Protein AF-0000000072870777 (afdb_homodimer)

Foldseek 3Di:
DALLCVVQVVVVLVVVCVVVVVVVDDDDDDHAAPCVLVCQVVVVDFKDKAQDDDHDPQKDKDWQDWWDKWKKAALVQPPQHPADALVNQAPAEAEQEAAHNHVSVCVQVQCVVVVRHHHYPHYHNGCPCVLVVRNPDNHMYMDIPSSRVVSVVPHRMDIHHDNDDGDIGTMMMMHGPVCVPPPVSVVVRVSSSVCSHVVNSVPPVPD/DALLCVVQVVVVLVVVCVVVVVVVDDDDDDHAAPCVLVCQVVVVDFKDKAQDDDHDPQKDKDWQDWWDKWKKAALVQPPQHPADALVNQAPAEAEQEAAHNHVSVCVQVQCVVVVRHHHYPHYHNGCPCVLVVRNPDNHMYMDIPSSRVVSVVPHRMDIHHDNDDGDIGTMMMMHGPVCVPPPVSVVSRVSSSVCSHVVNSVPPPPD

Solvent-accessible surface area (backbone atoms only — not comparable to full-atom values): 22548 Å² total; per-residue (Å²): 52,41,75,60,44,42,53,61,46,45,46,53,51,50,49,54,38,61,72,64,64,47,80,83,62,66,48,76,48,48,68,51,39,89,55,45,66,58,27,30,70,72,60,79,33,76,69,42,42,37,55,79,73,88,74,59,86,62,45,48,74,44,83,45,45,74,44,49,66,26,30,36,30,14,58,78,27,88,82,49,76,94,61,58,46,60,68,52,54,52,68,34,40,23,42,41,51,40,31,64,64,36,64,47,44,40,42,63,59,58,30,48,76,66,71,50,63,70,42,69,43,34,34,31,48,46,73,69,38,45,46,61,41,25,41,70,36,76,30,33,29,75,39,45,46,70,53,47,56,55,34,42,73,75,31,65,35,42,73,37,69,53,67,58,93,68,85,64,44,62,28,26,39,36,34,31,53,89,44,65,78,36,66,69,51,45,50,51,55,51,51,48,47,59,57,48,27,61,81,45,48,68,58,66,64,68,119,53,41,74,60,44,43,53,60,45,44,46,53,50,51,49,52,38,60,73,63,64,46,80,83,62,66,48,79,47,48,69,50,39,89,56,44,66,58,27,30,72,73,60,78,32,75,70,42,43,38,56,78,74,88,74,60,88,62,44,47,75,43,84,42,45,74,43,49,65,25,32,38,29,15,58,78,27,88,81,49,76,93,61,59,46,60,69,52,54,52,69,34,41,23,43,42,51,40,30,65,66,36,64,48,44,42,41,64,59,58,31,48,76,66,70,51,65,68,41,69,42,34,34,31,47,47,74,69,37,44,46,63,40,25,40,70,38,76,30,33,29,76,38,47,47,70,53,48,56,56,33,42,75,74,30,65,34,39,74,36,68,53,64,57,93,71,86,64,42,62,28,26,40,35,32,29,54,88,46,66,79,36,66,71,51,45,51,50,54,51,52,48,46,57,57,50,27,61,81,45,49,68,59,66,63,67,118

Nearest PDB structures (foldseek):
  1utb-assembly1_B-2  TM=9.244E-01  e=1.682E-19  Burkholderia sp. DNT
  2uye-assembly1_B  TM=9.298E-01  e=5.699E-19  Burkholderia cepacia
  2y84-assembly3_C  TM=9.270E-01  e=5.012E-19  Burkholderia sp. DNT
  5ae4-assembly1_B  TM=9.236E-01  e=5.699E-19  Burkholderia cepacia
  2uye-assembly1_A  TM=8.985E-01  e=5.699E-19  Burkholderia cepacia

Radius of gyration: 21.49 Å; Cα contacts (8 Å, |Δi|>4): 710; chains: 2; bounding box: 47×53×49 Å

Organism: Klebsiella pneumoniae subsp. ozaenae (NCBI:txid574)

InterPro domains:
  IPR005119 LysR, substrate-binding [PF03466] (17-192)
  IPR050389 LysR-type Transcriptional Regulators [PTHR30118] (1-198)

Secondary structure (DSSP, 8-state):
--HHHHHHHHHHHHHHHHHTT-TT--EE-----TTHHHHHHHTS-S-EEE---S--TTEEEEEEEEEPEEEEEETT-SS-SS---HHHHHHSEEEEE--TTSGGGGHHHHHHHTT---EEEEEESSSTTHHHHHHTSS-EEEEEHHHHHHHHHHSSEEEEE-SS--PPEEEEEEEEGGGTT-HHHHHHHHHHHHHH-HHHHHHH---/--HHHHHHHHHHHHHHHHHTT-TT--EE-----TTHHHHHHHTS-S-EEE---S--TTEEEEEEEEEPEEEEEETT-SS-SS---HHHHHHSEEEEE--TTSGGGGHHHHHHHTT---EEEEEESSSTTHHHHHHTSS-EEEEEHHHHHHHHHHSSEEEEE-SS--PPEEEEEEEEGGGTT-HHHHHHHHHHHHHH-HHHHHHH---

Sequence (414 aa):
MTDISQMTLLPLLQIALQQQAADGITFTVQNLDEQTLNALESGKCDLAIGYLTQLPESVYQQHLFDQSYVCLAAENHPRIRAQLRAEDWRQEKHLAIRVEGTAHGDMDKLLDEHHMPRRIALTLPSFLGTGELVAESDMIAVVPEQVARHITRRYPCRSWPLPFPLAKIAIRQVWHQRLHRDPGHIWLRSLIATLADPAQQSTSIKIMTDISQMTLLPLLQIALQQQAADGITFTVQNLDEQTLNALESGKCDLAIGYLTQLPESVYQQHLFDQSYVCLAAENHPRIRAQLRAEDWRQEKHLAIRVEGTAHGDMDKLLDEHHMPRRIALTLPSFLGTGELVAESDMIAVVPEQVARHITRRYPCRSWPLPFPLAKIAIRQVWHQRLHRDPGHIWLRSLIATLADPAQQSTSIKI

pLDDT: mean 84.98, std 11.57, range [26.64, 97.56]

Structure (mmCIF, N/CA/C/O backbone):
data_AF-0000000072870777-model_v1
#
loop_
_entity.id
_entity.type
_entity.pdbx_description
1 polymer 'LysR family transcriptional regulator'
#
loop_
_atom_site.group_PDB
_atom_site.id
_atom_site.type_symbol
_atom_site.label_atom_id
_atom_site.label_alt_id
_atom_site.label_comp_id
_atom_site.label_asym_id
_atom_site.label_entity_id
_atom_site.label_seq_id
_atom_site.pdbx_PDB_ins_code
_atom_site.Cartn_x
_atom_site.Cartn_y
_atom_site.Cartn_z
_atom_site.occupancy
_atom_site.B_iso_or_equiv
_atom_site.auth_seq_id
_atom_site.auth_comp_id
_atom_site.auth_asym_id
_atom_site.auth_atom_id
_atom_site.pdbx_PDB_model_num
ATOM 1 N N . MET A 1 1 ? -8.312 -3.637 -7.227 1 81.81 1 MET A N 1
ATOM 2 C CA . MET A 1 1 ? -9.102 -3.438 -6.016 1 81.81 1 MET A CA 1
ATOM 3 C C . MET A 1 1 ? -8.461 -2.389 -5.113 1 81.81 1 MET A C 1
ATOM 5 O O . MET A 1 1 ? -7.332 -1.954 -5.363 1 81.81 1 MET A O 1
ATOM 9 N N . THR A 1 2 ? -9.258 -1.97 -4.082 1 75.12 2 THR A N 1
ATOM 10 C CA . THR A 1 2 ? -8.781 -0.959 -3.145 1 75.12 2 THR A CA 1
ATOM 11 C C . THR A 1 2 ? -7.734 -1.549 -2.201 1 75.12 2 THR A C 1
ATOM 13 O O . THR A 1 2 ? -7.645 -2.77 -2.051 1 75.12 2 THR A O 1
ATOM 16 N N . ASP A 1 3 ? -6.906 -0.727 -1.602 1 75.44 3 ASP A N 1
ATOM 17 C CA . ASP A 1 3 ? -5.93 -1.128 -0.59 1 75.44 3 ASP A CA 1
ATOM 18 C C . ASP A 1 3 ? -6.59 -1.958 0.508 1 75.44 3 ASP A C 1
ATOM 20 O O . ASP A 1 3 ? -6.039 -2.967 0.95 1 75.44 3 ASP A O 1
ATOM 24 N N . ILE A 1 4 ? -7.766 -1.582 0.826 1 72.25 4 ILE A N 1
ATOM 25 C CA . ILE A 1 4 ? -8.484 -2.229 1.919 1 72.25 4 ILE A CA 1
ATOM 26 C C . ILE A 1 4 ? -8.836 -3.662 1.53 1 72.25 4 ILE A C 1
ATOM 28 O O . ILE A 1 4 ? -8.656 -4.59 2.328 1 72.25 4 ILE A O 1
ATOM 32 N N . SER A 1 5 ? -9.328 -3.74 0.329 1 79.44 5 SER A N 1
ATOM 33 C CA . SER A 1 5 ? -9.719 -5.066 -0.134 1 79.44 5 SER A CA 1
ATOM 34 C C . SER A 1 5 ? -8.508 -5.992 -0.242 1 79.44 5 SER A C 1
ATOM 36 O O . SER A 1 5 ? -8.625 -7.199 -0.02 1 79.44 5 SER A O 1
ATOM 38 N N . GLN A 1 6 ? -7.375 -5.438 -0.496 1 80.25 6 GLN A N 1
ATOM 39 C CA . GLN A 1 6 ? -6.16 -6.246 -0.593 1 80.25 6 GLN A CA 1
ATOM 40 C C . GLN A 1 6 ? -5.754 -6.793 0.771 1 80.25 6 GLN A C 1
ATOM 42 O O . GLN A 1 6 ? -5.27 -7.922 0.874 1 80.25 6 GLN A O 1
ATOM 47 N N . MET A 1 7 ? -6.02 -6.008 1.707 1 75.88 7 MET A N 1
ATOM 48 C CA . MET A 1 7 ? -5.613 -6.387 3.057 1 75.88 7 MET A CA 1
ATOM 49 C C . MET A 1 7 ? -6.621 -7.348 3.68 1 75.88 7 MET A C 1
ATOM 51 O O . MET A 1 7 ? -6.246 -8.219 4.465 1 75.88 7 MET A O 1
ATOM 55 N N . THR A 1 8 ? -7.906 -7.172 3.363 1 76.06 8 THR A N 1
ATOM 56 C CA . THR A 1 8 ? -8.945 -7.859 4.125 1 76.06 8 THR A CA 1
ATOM 57 C C . THR A 1 8 ? -9.57 -8.977 3.297 1 76.06 8 THR A C 1
ATOM 59 O O . THR A 1 8 ? -9.812 -10.07 3.807 1 76.06 8 THR A O 1
ATOM 62 N N . LEU A 1 9 ? -9.797 -8.742 2.033 1 82.56 9 LEU A N 1
ATOM 63 C CA . LEU A 1 9 ? -10.547 -9.68 1.202 1 82.56 9 LEU A CA 1
ATOM 64 C C . LEU A 1 9 ? -9.609 -10.656 0.5 1 82.56 9 LEU A C 1
ATOM 66 O O . LEU A 1 9 ? -9.898 -11.852 0.423 1 82.56 9 LEU A O 1
ATOM 70 N N . LEU A 1 10 ? -8.562 -10.203 0.053 1 84.81 10 LEU A N 1
ATOM 71 C CA . LEU A 1 10 ? -7.672 -11.008 -0.776 1 84.81 10 LEU A CA 1
ATOM 72 C C . LEU A 1 10 ? -7.121 -12.188 0.01 1 84.81 10 LEU A C 1
ATOM 74 O O . LEU A 1 10 ? -7.078 -13.312 -0.5 1 84.81 10 LEU A O 1
ATOM 78 N N . PRO A 1 11 ? -6.68 -11.953 1.248 1 82.38 11 PRO A N 1
ATOM 79 C CA . PRO A 1 11 ? -6.219 -13.109 2.02 1 82.38 11 PRO A CA 1
ATOM 80 C C . PRO A 1 11 ? -7.301 -14.172 2.193 1 82.38 11 PRO A C 1
ATOM 82 O O . PRO A 1 11 ? -7.016 -15.367 2.1 1 82.38 11 PRO A O 1
ATOM 85 N N . LEU A 1 12 ? -8.492 -13.727 2.385 1 82.94 12 LEU A N 1
ATOM 86 C CA . LEU A 1 12 ? -9.609 -14.648 2.539 1 82.94 12 LEU A CA 1
ATOM 87 C C . LEU A 1 12 ? -9.875 -15.398 1.238 1 82.94 12 LEU A C 1
ATOM 89 O O . LEU A 1 12 ? -10.156 -16.609 1.255 1 82.94 12 LEU A O 1
ATOM 93 N N . LEU A 1 13 ? -9.805 -14.695 0.203 1 85.19 13 LEU A N 1
ATOM 94 C CA . LEU A 1 13 ? -9.992 -15.305 -1.111 1 85.19 13 LEU A CA 1
ATOM 95 C C . LEU A 1 13 ? -8.914 -16.359 -1.383 1 85.19 13 LEU A C 1
ATOM 97 O O . LEU A 1 13 ? -9.219 -17.438 -1.892 1 85.19 13 LEU A O 1
ATOM 101 N N . GLN A 1 14 ? -7.727 -16.031 -1.056 1 82.69 14 GLN A N 1
ATOM 102 C CA . GLN A 1 14 ? -6.621 -16.969 -1.271 1 82.69 14 GLN A CA 1
ATOM 103 C C . GLN A 1 14 ? -6.816 -18.25 -0.469 1 82.69 14 GLN A C 1
ATOM 105 O O . GLN A 1 14 ? -6.586 -19.344 -0.98 1 82.69 14 GLN A O 1
ATOM 110 N N . ILE A 1 15 ? -7.207 -18.125 0.714 1 81.56 15 ILE A N 1
ATOM 111 C CA . ILE A 1 15 ? -7.461 -19.281 1.57 1 81.56 15 ILE A CA 1
ATOM 112 C C . ILE A 1 15 ? -8.57 -20.141 0.966 1 81.56 15 ILE A C 1
ATOM 114 O O . ILE A 1 15 ? -8.445 -21.359 0.894 1 81.56 15 ILE A O 1
ATOM 118 N N . ALA A 1 16 ? -9.586 -19.484 0.581 1 82.69 16 ALA A N 1
ATOM 119 C CA . ALA A 1 16 ? -10.727 -20.188 -0.002 1 82.69 16 ALA A CA 1
ATOM 120 C C . ALA A 1 16 ? -10.312 -20.938 -1.266 1 82.69 16 ALA A C 1
ATOM 122 O O . ALA A 1 16 ? -10.773 -22.062 -1.505 1 82.69 16 ALA A O 1
ATOM 123 N N . LEU A 1 17 ? -9.5 -20.344 -2.047 1 80.69 17 LEU A N 1
ATOM 124 C CA . LEU A 1 17 ? -9.031 -20.953 -3.285 1 80.69 17 LEU A CA 1
ATOM 125 C C . LEU A 1 17 ? -8.141 -22.156 -2.994 1 80.69 17 LEU A C 1
ATOM 127 O O . LEU A 1 17 ? -8.219 -23.172 -3.689 1 80.69 17 LEU A O 1
ATOM 131 N N . GLN A 1 18 ? -7.262 -22 -2.074 1 75.5 18 GLN A N 1
ATOM 132 C CA . GLN A 1 18 ? -6.395 -23.109 -1.677 1 75.5 18 GLN A CA 1
ATOM 133 C C . GLN A 1 18 ? -7.211 -24.297 -1.188 1 75.5 18 GLN A C 1
ATOM 135 O O . GLN A 1 18 ? -6.887 -25.453 -1.492 1 75.5 18 GLN A O 1
ATOM 140 N N . GLN A 1 19 ? -8.227 -24 -0.48 1 78.5 19 GLN A N 1
ATOM 141 C CA . GLN A 1 19 ? -9.07 -25.047 0.083 1 78.5 19 GLN A CA 1
ATOM 142 C C . GLN A 1 19 ? -9.859 -25.766 -1.009 1 78.5 19 GLN A C 1
ATOM 144 O O . GLN A 1 19 ? -10.133 -26.953 -0.896 1 78.5 19 GLN A O 1
ATOM 149 N N . GLN A 1 20 ? -10.141 -25.062 -2.01 1 77.12 20 GLN A N 1
ATOM 150 C CA . GLN A 1 20 ? -10.945 -25.625 -3.086 1 77.12 20 GLN A CA 1
ATOM 151 C C . GLN A 1 20 ? -10.062 -26.234 -4.172 1 77.12 20 GLN A C 1
ATOM 153 O O . GLN A 1 20 ? -10.562 -26.734 -5.18 1 77.12 20 GLN A O 1
ATOM 158 N N . ALA A 1 21 ? -8.797 -26.344 -3.902 1 65.56 21 ALA A N 1
ATOM 159 C CA . ALA A 1 21 ? -7.793 -26.953 -4.773 1 65.56 21 ALA A CA 1
ATOM 160 C C . ALA A 1 21 ? -7.832 -26.328 -6.168 1 65.56 21 ALA A C 1
ATOM 162 O O . ALA A 1 21 ? -7.766 -27.047 -7.172 1 65.56 21 ALA A O 1
ATOM 163 N N . ALA A 1 22 ? -8.195 -25.188 -6.172 1 65.75 22 ALA A N 1
ATOM 164 C CA . ALA A 1 22 ? -8.234 -24.484 -7.453 1 65.75 22 ALA A CA 1
ATOM 165 C C . ALA A 1 22 ? -6.844 -24.016 -7.867 1 65.75 22 ALA A C 1
ATOM 167 O O . ALA A 1 22 ? -6.621 -22.828 -8.094 1 65.75 22 ALA A O 1
ATOM 168 N N . ASP A 1 23 ? -5.906 -24.906 -7.949 1 63.94 23 ASP A N 1
ATOM 169 C CA . ASP A 1 23 ? -4.48 -24.656 -8.141 1 63.94 23 ASP A CA 1
ATOM 170 C C . ASP A 1 23 ? -4.215 -24 -9.5 1 63.94 23 ASP A C 1
ATOM 172 O O . ASP A 1 23 ? -3.195 -23.344 -9.68 1 63.94 23 ASP A O 1
ATOM 176 N N . GLY A 1 24 ? -5.141 -24 -10.328 1 67.56 24 GLY A N 1
ATOM 177 C CA . GLY A 1 24 ? -4.898 -23.469 -11.664 1 67.56 24 GLY A CA 1
ATOM 178 C C . GLY A 1 24 ? -5.301 -22.016 -11.805 1 67.56 24 GLY A C 1
ATOM 179 O O . GLY A 1 24 ? -5.027 -21.391 -12.836 1 67.56 24 GLY A O 1
ATOM 180 N N . ILE A 1 25 ? -5.73 -21.469 -10.766 1 73.25 25 ILE A N 1
ATOM 181 C CA . ILE A 1 25 ? -6.207 -20.094 -10.867 1 73.25 25 ILE A CA 1
ATOM 182 C C . ILE A 1 25 ? -5.141 -19.141 -10.336 1 73.25 25 ILE A C 1
ATOM 184 O O . ILE A 1 25 ? -4.621 -19.328 -9.234 1 73.25 25 ILE A O 1
ATOM 188 N N . THR A 1 26 ? -4.742 -18.25 -11.281 1 79.31 26 THR A N 1
ATOM 189 C CA . THR A 1 26 ? -3.805 -17.203 -10.891 1 79.31 26 THR A CA 1
ATOM 190 C C . THR A 1 26 ? -4.5 -15.844 -10.812 1 79.31 26 THR A C 1
ATOM 192 O O . THR A 1 26 ? -5.398 -15.555 -11.609 1 79.31 26 THR A O 1
ATOM 195 N N . PHE A 1 27 ? -4.09 -15.094 -9.797 1 83.94 27 PHE A N 1
ATOM 196 C CA . PHE A 1 27 ? -4.684 -13.773 -9.641 1 83.94 27 PHE A CA 1
ATOM 197 C C . PHE A 1 27 ? -3.637 -12.68 -9.836 1 83.94 27 PHE A C 1
ATOM 199 O O . PHE A 1 27 ? -2.506 -12.812 -9.367 1 83.94 27 PHE A O 1
ATOM 206 N N . THR A 1 28 ? -4.09 -11.758 -10.609 1 86.44 28 THR A N 1
ATOM 207 C CA . THR A 1 28 ? -3.361 -10.492 -10.695 1 86.44 28 THR A CA 1
ATOM 208 C C . THR A 1 28 ? -4.211 -9.344 -10.164 1 86.44 28 THR A C 1
ATOM 210 O O . THR A 1 28 ? -5.293 -9.078 -10.688 1 86.44 28 THR A O 1
ATOM 213 N N . VAL A 1 29 ? -3.635 -8.75 -9.133 1 89.31 29 VAL A N 1
ATOM 214 C CA . VAL A 1 29 ? -4.367 -7.66 -8.5 1 89.31 29 VAL A CA 1
ATOM 215 C C . VAL A 1 29 ? -3.762 -6.32 -8.914 1 89.31 29 VAL A C 1
ATOM 217 O O . VAL A 1 29 ? -2.537 -6.172 -8.945 1 89.31 29 VAL A O 1
ATOM 220 N N . GLN A 1 30 ? -4.652 -5.395 -9.25 1 86.5 30 GLN A N 1
ATOM 221 C CA . GLN A 1 30 ? -4.254 -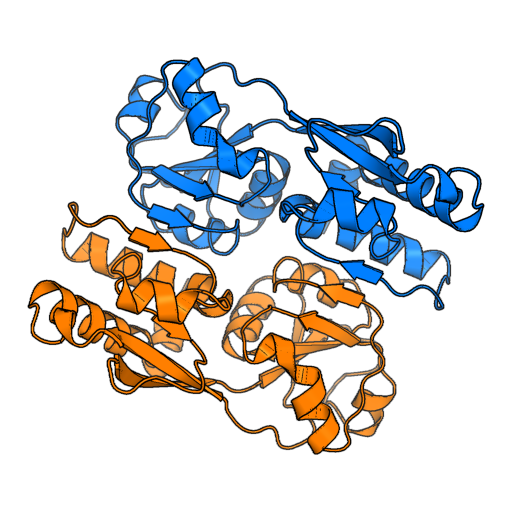4.031 -9.578 1 86.5 30 GLN A CA 1
ATOM 222 C C . GLN A 1 30 ? -5.078 -3.014 -8.797 1 86.5 30 GLN A C 1
ATOM 224 O O . GLN A 1 30 ? -6.188 -3.314 -8.352 1 86.5 30 GLN A O 1
ATOM 229 N N . ASN A 1 31 ? -4.488 -1.84 -8.641 1 84 31 ASN A N 1
ATOM 230 C CA . ASN A 1 31 ? -5.227 -0.761 -7.988 1 84 31 ASN A CA 1
ATOM 231 C C . ASN A 1 31 ? -6.328 -0.213 -8.891 1 84 31 ASN A C 1
ATOM 233 O O . ASN A 1 31 ? -6.168 -0.166 -10.109 1 84 31 ASN A O 1
ATOM 237 N N . LEU A 1 32 ? -7.379 0.222 -8.195 1 84.44 32 LEU A N 1
ATOM 238 C CA . LEU A 1 32 ? -8.383 0.964 -8.945 1 84.44 32 LEU A CA 1
ATOM 239 C C . LEU A 1 32 ? -7.824 2.297 -9.438 1 84.44 32 LEU A C 1
ATOM 241 O O . LEU A 1 32 ? -7.094 2.973 -8.703 1 84.44 32 LEU A O 1
ATOM 245 N N . ASP A 1 33 ? -8.141 2.584 -10.609 1 80.81 33 ASP A N 1
ATOM 246 C CA . ASP A 1 33 ? -7.762 3.889 -11.141 1 80.81 33 ASP A CA 1
ATOM 247 C C . ASP A 1 33 ? -8.695 4.309 -12.281 1 80.81 33 ASP A C 1
ATOM 249 O O . ASP A 1 33 ? -9.781 3.748 -12.438 1 80.81 33 ASP A O 1
ATOM 253 N N . GLU A 1 34 ? -8.297 5.332 -12.953 1 80.69 34 GLU A N 1
ATOM 254 C CA . GLU A 1 34 ? -9.148 5.91 -13.984 1 80.69 34 GLU A CA 1
ATOM 255 C C . GLU A 1 34 ? -9.297 4.961 -15.18 1 80.69 34 GLU A C 1
ATOM 257 O O . GLU A 1 34 ? -10.203 5.117 -15.992 1 80.69 34 GLU A O 1
ATOM 262 N N . GLN A 1 35 ? -8.406 3.992 -15.242 1 85.38 35 GLN A N 1
ATOM 263 C CA . GLN A 1 35 ? -8.422 3.092 -16.391 1 85.38 35 GLN A CA 1
ATOM 264 C C . GLN A 1 35 ? -9.18 1.809 -16.078 1 85.38 35 GLN A C 1
ATOM 266 O O . GLN A 1 35 ? -9.375 0.96 -16.953 1 85.38 35 GLN A O 1
ATOM 271 N N . THR A 1 36 ? -9.656 1.699 -14.922 1 90.19 36 THR A N 1
ATOM 272 C CA . THR A 1 36 ? -10.234 0.444 -14.461 1 90.19 36 THR A CA 1
ATOM 273 C C . THR A 1 36 ? -11.453 0.072 -15.305 1 90.19 36 THR A C 1
ATOM 275 O O . THR A 1 36 ? -11.586 -1.073 -15.734 1 90.19 36 THR A O 1
ATOM 278 N N . LEU A 1 37 ? -12.289 1.04 -15.57 1 90.5 37 LEU A N 1
ATOM 279 C CA . LEU A 1 37 ? -13.492 0.739 -16.328 1 90.5 37 LEU A CA 1
ATOM 280 C C . LEU A 1 37 ? -13.148 0.354 -17.766 1 90.5 37 LEU A C 1
ATOM 282 O O . LEU A 1 37 ? -13.75 -0.565 -18.328 1 90.5 37 LEU A O 1
ATOM 286 N N . ASN A 1 38 ? -12.227 1.059 -18.312 1 92.81 38 ASN A N 1
ATOM 287 C CA . ASN A 1 38 ? -11.742 0.698 -19.641 1 92.81 38 ASN A CA 1
ATOM 288 C C . ASN A 1 38 ? -11.125 -0.697 -19.656 1 92.81 38 ASN A C 1
ATOM 290 O O . ASN A 1 38 ? -11.281 -1.441 -20.625 1 92.81 38 ASN A O 1
ATOM 294 N N . ALA A 1 39 ? -10.461 -1.018 -18.594 1 93.56 39 ALA A N 1
ATOM 295 C CA . ALA A 1 39 ? -9.836 -2.334 -18.484 1 93.56 39 ALA A CA 1
ATOM 296 C C . ALA A 1 39 ? -10.883 -3.436 -18.406 1 93.56 39 ALA A C 1
ATOM 298 O O . ALA A 1 39 ? -10.688 -4.531 -18.938 1 93.56 39 ALA A O 1
ATOM 299 N N . LEU A 1 40 ? -11.969 -3.191 -17.766 1 94.62 40 LEU A N 1
ATOM 300 C CA . LEU A 1 40 ? -13.086 -4.133 -17.734 1 94.62 40 LEU A CA 1
ATOM 301 C C . LEU A 1 40 ? -13.664 -4.348 -19.125 1 94.62 40 LEU A C 1
ATOM 303 O O . LEU A 1 40 ? -13.938 -5.48 -19.516 1 94.62 40 LEU A O 1
ATOM 307 N N . GLU A 1 41 ? -13.75 -3.256 -19.844 1 94 41 GLU A N 1
ATOM 308 C CA . GLU A 1 41 ? -14.336 -3.299 -21.188 1 94 41 GLU A CA 1
ATOM 309 C C . GLU A 1 41 ? -13.43 -4.043 -22.156 1 94 41 GLU A C 1
ATOM 311 O O . GLU A 1 41 ? -13.906 -4.809 -23 1 94 41 GLU A O 1
ATOM 316 N N . SER A 1 42 ? -12.164 -3.82 -22.031 1 94.88 42 SER A N 1
ATOM 317 C CA . SER A 1 42 ? -11.211 -4.391 -22.984 1 94.88 42 SER A CA 1
ATOM 318 C C . SER A 1 42 ? -10.844 -5.82 -22.594 1 94.88 42 SER A C 1
ATOM 320 O O . SER A 1 42 ? -10.18 -6.52 -23.359 1 94.88 42 SER A O 1
ATOM 322 N N . GLY A 1 43 ? -11.172 -6.227 -21.422 1 93.75 43 GLY A N 1
ATOM 323 C CA . GLY A 1 43 ? -10.883 -7.578 -20.969 1 93.75 43 GLY A CA 1
ATOM 324 C C . GLY A 1 43 ? -9.555 -7.703 -20.25 1 93.75 43 GLY A C 1
ATOM 325 O O . GLY A 1 43 ? -9.125 -8.805 -19.906 1 93.75 43 GLY A O 1
ATOM 326 N N . LYS A 1 44 ? -8.961 -6.621 -20.016 1 93.25 44 LYS A N 1
ATOM 327 C CA . LYS A 1 44 ? -7.699 -6.613 -19.281 1 93.25 44 LYS A CA 1
ATOM 328 C C . LYS A 1 44 ? -7.93 -6.805 -17.781 1 93.25 44 LYS A C 1
ATOM 330 O O . LYS A 1 44 ? -6.992 -7.09 -17.031 1 93.25 44 LYS A O 1
ATOM 335 N N . CYS A 1 45 ? -9.172 -6.625 -17.422 1 94.12 45 CYS A N 1
ATOM 336 C CA . CYS A 1 45 ? -9.625 -6.855 -16.047 1 94.12 45 CYS A CA 1
ATOM 337 C C . CYS A 1 45 ? -10.945 -7.613 -16.031 1 94.12 45 CYS A C 1
ATOM 339 O O . CYS A 1 45 ? -11.852 -7.305 -16.812 1 94.12 45 CYS A O 1
ATOM 341 N N . ASP A 1 46 ? -11.016 -8.586 -15.18 1 95.25 46 ASP A N 1
ATOM 342 C CA . ASP A 1 46 ? -12.211 -9.43 -15.148 1 95.25 46 ASP A CA 1
ATOM 343 C C . ASP A 1 46 ? -13.203 -8.93 -14.109 1 95.25 46 ASP A C 1
ATOM 345 O O . ASP A 1 46 ? -14.414 -9.133 -14.25 1 95.25 46 ASP A O 1
ATOM 349 N N . LEU A 1 47 ? -12.68 -8.391 -13.078 1 95.44 47 LEU A N 1
ATOM 350 C CA . LEU A 1 47 ? -13.508 -8.023 -11.938 1 95.44 47 LEU A CA 1
ATOM 351 C C . LEU A 1 47 ? -12.914 -6.844 -11.18 1 95.44 47 LEU A C 1
ATOM 353 O O . LEU A 1 47 ? -11.703 -6.809 -10.938 1 95.44 47 LEU A O 1
ATOM 357 N N . ALA A 1 48 ? -13.742 -5.867 -10.914 1 93.75 48 ALA A N 1
ATOM 358 C CA . ALA A 1 48 ? -13.312 -4.738 -10.086 1 93.75 48 ALA A CA 1
ATOM 359 C C . ALA A 1 48 ? -14.07 -4.715 -8.758 1 93.75 48 ALA A C 1
ATOM 361 O O . ALA A 1 48 ? -15.266 -5.004 -8.719 1 93.75 48 ALA A O 1
ATOM 362 N N . ILE A 1 49 ? -13.406 -4.422 -7.742 1 92.06 49 ILE A N 1
ATOM 363 C CA . ILE A 1 49 ? -14.016 -4.336 -6.422 1 92.06 49 ILE A CA 1
ATOM 364 C C . ILE A 1 49 ? -13.672 -2.994 -5.781 1 92.06 49 ILE A C 1
ATOM 366 O O . ILE A 1 49 ? -12.5 -2.66 -5.605 1 92.06 49 ILE A O 1
ATOM 370 N N . GLY A 1 50 ? -14.648 -2.268 -5.426 1 89.12 50 GLY A N 1
ATOM 371 C CA . GLY A 1 50 ? -14.445 -0.991 -4.758 1 89.12 50 GLY A CA 1
ATOM 372 C C . GLY A 1 50 ? -15.594 -0.022 -4.961 1 89.12 50 GLY A C 1
ATOM 373 O O . GLY A 1 50 ? -16.734 -0.439 -5.18 1 89.12 50 GLY A O 1
ATOM 374 N N . TYR A 1 51 ? -15.25 1.224 -4.645 1 86.06 51 TYR A N 1
ATOM 375 C CA . TYR A 1 51 ? -16.203 2.303 -4.867 1 86.06 51 TYR A CA 1
ATOM 376 C C . TYR A 1 51 ? -16.094 2.848 -6.285 1 86.06 51 TYR A C 1
ATOM 378 O O . TYR A 1 51 ? -15.234 3.682 -6.57 1 86.06 51 TYR A O 1
ATOM 386 N N . LEU A 1 52 ? -16.859 2.369 -7.125 1 84.5 52 LEU A N 1
ATOM 387 C CA . LEU A 1 52 ? -16.891 2.789 -8.523 1 84.5 52 LEU A CA 1
ATOM 388 C C . LEU A 1 52 ? -18.141 3.607 -8.82 1 84.5 52 LEU A C 1
ATOM 390 O O . LEU A 1 52 ? -19.25 3.221 -8.438 1 84.5 52 LEU A O 1
ATOM 394 N N . THR A 1 53 ? -17.781 4.727 -9.453 1 81.06 53 THR A N 1
ATOM 395 C CA . THR A 1 53 ? -18.891 5.621 -9.797 1 81.06 53 THR A CA 1
ATOM 396 C C . THR A 1 53 ? -19.031 5.746 -11.312 1 81.06 53 THR A C 1
ATOM 398 O O . THR A 1 53 ? -18.141 5.336 -12.062 1 81.06 53 THR A O 1
ATOM 401 N N . GLN A 1 54 ? -20.219 6.18 -11.781 1 84.19 54 GLN A N 1
ATOM 402 C CA . GLN A 1 54 ? -20.484 6.449 -13.188 1 84.19 54 GLN A CA 1
ATOM 403 C C . GLN A 1 54 ? -20.266 5.199 -14.039 1 84.19 54 GLN A C 1
ATOM 405 O O . GLN A 1 54 ? -19.562 5.242 -15.047 1 84.19 54 GLN A O 1
ATOM 410 N N . LEU A 1 55 ? -20.812 4.199 -13.719 1 91.06 55 LEU A N 1
ATOM 411 C CA . LEU A 1 55 ? -20.656 2.916 -14.398 1 91.06 55 LEU A CA 1
ATOM 412 C C . LEU A 1 55 ? -21.391 2.918 -15.734 1 91.06 55 LEU A C 1
ATOM 414 O O . LEU A 1 55 ? -22.547 3.348 -15.828 1 91.06 55 LEU A O 1
ATOM 418 N N . PRO A 1 56 ? -20.688 2.498 -16.734 1 92.69 56 PRO A N 1
ATOM 419 C CA . PRO A 1 56 ? -21.375 2.377 -18.031 1 92.69 56 PRO A CA 1
ATOM 420 C C . PRO A 1 56 ? -22.422 1.276 -18.047 1 92.69 56 PRO A C 1
ATOM 422 O O . PRO A 1 56 ? -22.484 0.462 -17.109 1 92.69 56 PRO A O 1
ATOM 425 N N . GLU A 1 57 ? -23.203 1.305 -19.078 1 93.81 57 GLU A N 1
ATOM 426 C CA . GLU A 1 57 ? -24.297 0.337 -19.203 1 93.81 57 GLU A CA 1
ATOM 427 C C . GLU A 1 57 ? -23.75 -1.061 -19.5 1 93.81 57 GLU A C 1
ATOM 429 O O . GLU A 1 57 ? -24.453 -2.055 -19.312 1 93.81 57 GLU A O 1
ATOM 434 N N . SER A 1 58 ? -22.594 -1.108 -19.875 1 95.69 58 SER A N 1
ATOM 435 C CA . SER A 1 58 ? -22.031 -2.369 -20.344 1 95.69 58 SER A CA 1
ATOM 436 C C . SER A 1 58 ? -21.562 -3.227 -19.172 1 95.69 58 SER A C 1
ATOM 438 O O . SER A 1 58 ? -21.109 -4.355 -19.359 1 95.69 58 SER A O 1
ATOM 440 N N . VAL A 1 59 ? -21.734 -2.701 -17.953 1 96.62 59 VAL A N 1
ATOM 441 C CA . VAL A 1 59 ? -21.219 -3.467 -16.812 1 96.62 59 VAL A CA 1
ATOM 442 C C . VAL A 1 59 ? -22.375 -3.84 -15.883 1 96.62 59 VAL A C 1
ATOM 444 O O . VAL A 1 59 ? -23.422 -3.182 -15.875 1 96.62 59 VAL A O 1
ATOM 447 N N . TYR A 1 60 ? -22.203 -4.93 -15.18 1 97.44 60 TYR A N 1
ATOM 448 C CA . TYR A 1 60 ? -23.031 -5.32 -14.047 1 97.44 60 TYR A CA 1
ATOM 449 C C . TYR A 1 60 ? -22.328 -5.008 -12.727 1 97.44 60 TYR A C 1
ATOM 451 O O . TYR A 1 60 ? -21.109 -4.828 -12.695 1 97.44 60 TYR A O 1
ATOM 459 N N . GLN A 1 61 ? -23.125 -4.859 -11.742 1 96.38 61 GLN A N 1
ATOM 460 C CA . GLN A 1 61 ? -22.578 -4.594 -10.414 1 96.38 61 GLN A CA 1
ATOM 461 C C . GLN A 1 61 ? -23.359 -5.336 -9.336 1 96.38 61 GLN A C 1
ATOM 463 O O . GLN A 1 61 ? -24.531 -5.668 -9.523 1 96.38 61 GLN A O 1
ATOM 468 N N . GLN A 1 62 ? -22.688 -5.633 -8.258 1 96.44 62 GLN A N 1
ATOM 469 C CA . GLN A 1 62 ? -23.312 -6.211 -7.066 1 96.44 62 GLN A CA 1
ATOM 470 C C . GLN A 1 62 ? -22.781 -5.543 -5.801 1 96.44 62 GLN A C 1
ATOM 472 O O . GLN A 1 62 ? -21.562 -5.43 -5.609 1 96.44 62 GLN A O 1
ATOM 477 N N . HIS A 1 63 ? -23.719 -5.148 -4.965 1 94.75 63 HIS A N 1
ATOM 478 C CA . HIS A 1 63 ? -23.359 -4.598 -3.666 1 94.75 63 HIS A CA 1
ATOM 479 C C . HIS A 1 63 ? -22.734 -5.668 -2.771 1 94.75 63 HIS A C 1
ATOM 481 O O . HIS A 1 63 ? -23.281 -6.77 -2.654 1 94.75 63 HIS A O 1
ATOM 487 N N . LEU A 1 64 ? -21.609 -5.336 -2.246 1 91.88 64 LEU A N 1
ATOM 488 C CA . LEU A 1 64 ? -20.969 -6.273 -1.336 1 91.88 64 LEU A CA 1
ATOM 489 C C . LEU A 1 64 ? -21.203 -5.875 0.116 1 91.88 64 LEU A C 1
ATOM 491 O O . LEU A 1 64 ? -21.688 -6.676 0.914 1 91.88 64 LEU A O 1
ATOM 495 N N . PHE A 1 65 ? -20.859 -4.668 0.505 1 88.62 65 PHE A N 1
ATOM 496 C CA . PHE A 1 65 ? -21.062 -4.148 1.852 1 88.62 65 PHE A CA 1
ATOM 497 C C . PHE A 1 65 ? -20.922 -2.629 1.872 1 88.62 65 PHE A C 1
ATOM 499 O O . PHE A 1 65 ? -20.453 -2.029 0.9 1 88.62 65 PHE A O 1
ATOM 506 N N . ASP A 1 66 ? -21.375 -2.059 3.006 1 89.56 66 ASP A N 1
ATOM 507 C CA . ASP A 1 66 ? -21.188 -0.63 3.238 1 89.56 66 ASP A CA 1
ATOM 508 C C . ASP A 1 66 ? -19.984 -0.366 4.129 1 89.56 66 ASP A C 1
ATOM 510 O O . ASP A 1 66 ? -19.844 -0.977 5.188 1 89.56 66 ASP A O 1
ATOM 514 N N . GLN A 1 67 ? -19.203 0.502 3.559 1 86.69 67 GLN A N 1
ATOM 515 C CA . GLN A 1 67 ? -17.984 0.852 4.289 1 86.69 67 GLN A CA 1
ATOM 516 C C . GLN A 1 67 ? -18.203 2.098 5.145 1 86.69 67 GLN A C 1
ATOM 518 O O . GLN A 1 67 ? -18.641 3.133 4.645 1 86.69 67 GLN A O 1
ATOM 523 N N . SER A 1 68 ? -17.953 1.92 6.422 1 90.62 68 SER A N 1
ATOM 524 C CA . SER A 1 68 ? -17.969 3.055 7.34 1 90.62 68 SER A CA 1
ATOM 525 C C . SER A 1 68 ? -16.562 3.525 7.668 1 90.62 68 SER A C 1
ATOM 527 O O . SER A 1 68 ? -15.586 2.787 7.473 1 90.62 68 SER A O 1
ATOM 529 N N . TYR A 1 69 ? -16.516 4.789 8.094 1 91.31 69 TYR A N 1
ATOM 530 C CA . TYR A 1 69 ? -15.227 5.387 8.445 1 91.31 69 TYR A CA 1
ATOM 531 C C . TYR A 1 69 ? -15.148 5.684 9.938 1 91.31 69 TYR A C 1
ATOM 533 O O . TYR A 1 69 ? -16.172 5.926 10.586 1 91.31 69 TYR A O 1
ATOM 541 N N . VAL A 1 70 ? -13.969 5.645 10.398 1 93.94 70 VAL A N 1
ATOM 542 C CA . VAL A 1 70 ? -13.68 5.969 11.789 1 93.94 70 VAL A CA 1
ATOM 543 C C . VAL A 1 70 ? -12.43 6.832 11.867 1 93.94 70 VAL A C 1
ATOM 545 O O . VAL A 1 70 ? -11.742 7.039 10.867 1 93.94 70 VAL A O 1
ATOM 548 N N . CYS A 1 71 ? -12.273 7.312 13.008 1 95 71 CYS A N 1
ATOM 549 C CA . CYS A 1 71 ? -11.062 8.086 13.281 1 95 71 CYS A CA 1
ATOM 550 C C . CYS A 1 71 ? -10.031 7.242 14.031 1 95 71 CYS A C 1
ATOM 552 O O . CYS A 1 71 ? -10.367 6.586 15.023 1 95 71 CYS A O 1
ATOM 554 N N . LEU A 1 72 ? -8.844 7.227 13.5 1 95.94 72 LEU A N 1
ATOM 555 C CA . LEU A 1 72 ? -7.727 6.523 14.125 1 95.94 72 LEU A CA 1
ATOM 556 C C . LEU A 1 72 ? -6.809 7.496 14.859 1 95.94 72 LEU A C 1
ATOM 558 O O . LEU A 1 72 ? -6.496 8.57 14.336 1 95.94 72 LEU A O 1
ATOM 562 N N . ALA A 1 73 ? -6.41 7.125 16.078 1 96 73 ALA A N 1
ATOM 563 C CA . ALA A 1 73 ? -5.469 7.906 16.875 1 96 73 ALA A CA 1
ATOM 564 C C . ALA A 1 73 ? -4.574 6.996 17.719 1 96 73 ALA A C 1
ATOM 566 O O . ALA A 1 73 ? -4.887 5.82 17.922 1 96 73 ALA A O 1
ATOM 567 N N . ALA A 1 74 ? -3.482 7.594 18.156 1 94.81 74 ALA A N 1
ATOM 568 C CA . ALA A 1 74 ? -2.629 6.848 19.078 1 94.81 74 ALA A CA 1
ATOM 569 C C . ALA A 1 74 ? -3.379 6.5 20.359 1 94.81 74 ALA A C 1
ATOM 571 O O . ALA A 1 74 ? -4.199 7.285 20.844 1 94.81 74 ALA A O 1
ATOM 572 N N . GLU A 1 75 ? -3.096 5.324 20.844 1 94 75 GLU A N 1
ATOM 573 C CA . GLU A 1 75 ? -3.697 4.91 22.109 1 94 75 GLU A CA 1
ATOM 574 C C . GLU A 1 75 ? -3.414 5.926 23.219 1 94 75 GLU A C 1
ATOM 576 O O . GLU A 1 75 ? -4.277 6.195 24.047 1 94 75 GLU A O 1
ATOM 581 N N . ASN A 1 76 ? -2.281 6.473 23.188 1 92.38 76 ASN A N 1
ATOM 582 C CA . ASN A 1 76 ? -1.858 7.43 24.203 1 92.38 76 ASN A CA 1
ATOM 583 C C . ASN A 1 76 ? -1.98 8.867 23.703 1 92.38 76 ASN A C 1
ATOM 585 O O . ASN A 1 76 ? -1.227 9.742 24.125 1 92.38 76 ASN A O 1
ATOM 589 N N . HIS A 1 77 ? -2.877 9.055 22.766 1 93.31 77 HIS A N 1
ATOM 590 C CA . HIS A 1 77 ? -3.039 10.406 22.25 1 93.31 77 HIS A CA 1
ATOM 591 C C . HIS A 1 77 ? -3.217 11.414 23.375 1 93.31 77 HIS A C 1
ATOM 593 O O . HIS A 1 77 ? -4.023 11.188 24.297 1 93.31 77 HIS A O 1
ATOM 599 N N . PRO A 1 78 ? -2.576 12.469 23.328 1 91.19 78 PRO A N 1
ATOM 600 C CA . PRO A 1 78 ? -2.545 13.383 24.484 1 91.19 78 PRO A CA 1
ATOM 601 C C . PRO A 1 78 ? -3.877 14.094 24.703 1 91.19 78 PRO A C 1
ATOM 603 O O . PRO A 1 78 ? -4.199 14.469 25.828 1 91.19 78 PRO A O 1
ATOM 606 N N . ARG A 1 79 ? -4.621 14.258 23.688 1 91.62 79 ARG A N 1
ATOM 607 C CA . ARG A 1 79 ? -5.801 15.117 23.797 1 91.62 79 ARG A CA 1
ATOM 608 C C . ARG A 1 79 ? -7.078 14.305 23.609 1 91.62 79 ARG A C 1
ATOM 610 O O . ARG A 1 79 ? -8.156 14.734 24.016 1 91.62 79 ARG A O 1
ATOM 617 N N . ILE A 1 80 ? -6.965 13.258 22.906 1 87.69 80 ILE A N 1
ATOM 618 C CA . ILE A 1 80 ? -8.133 12.414 22.672 1 87.69 80 ILE A CA 1
ATOM 619 C C . ILE A 1 80 ? -8.125 11.242 23.656 1 87.69 80 ILE A C 1
ATOM 621 O O . ILE A 1 80 ? -7.254 10.367 23.594 1 87.69 80 ILE A O 1
ATOM 625 N N . ARG A 1 81 ? -9.07 11.172 24.531 1 82.94 81 ARG A N 1
ATOM 626 C CA . ARG A 1 81 ? -9.078 10.156 25.578 1 82.94 81 ARG A CA 1
ATOM 627 C C . ARG A 1 81 ? -10.328 9.289 25.5 1 82.94 81 ARG A C 1
ATOM 629 O O . ARG A 1 81 ? -10.414 8.398 24.641 1 82.94 81 ARG A O 1
ATOM 636 N N . ALA A 1 82 ? -11.469 9.742 26.016 1 82.5 82 ALA A N 1
ATOM 637 C CA . ALA A 1 82 ? -12.656 8.898 26.109 1 82.5 82 ALA A CA 1
ATOM 638 C C . ALA A 1 82 ? -13.5 9.016 24.844 1 82.5 82 ALA A C 1
ATOM 640 O O . ALA A 1 82 ? -14.195 8.07 24.469 1 82.5 82 ALA A O 1
ATOM 641 N N . GLN A 1 83 ? -13.469 10.195 24.234 1 85.25 83 GLN A N 1
ATOM 642 C CA . GLN A 1 83 ? -14.266 10.406 23.031 1 85.25 83 GLN A CA 1
ATOM 643 C C . GLN A 1 83 ? -13.617 11.445 22.109 1 85.25 83 GLN A C 1
ATOM 645 O O . GLN A 1 83 ? -12.812 12.266 22.562 1 85.25 83 GLN A O 1
ATOM 650 N N . LEU A 1 84 ? -13.922 11.328 20.875 1 89.44 84 LEU A N 1
ATOM 651 C CA . LEU A 1 84 ? -13.531 12.344 19.891 1 89.44 84 LEU A CA 1
ATOM 652 C C . LEU A 1 84 ? -14.656 13.359 19.688 1 89.44 84 LEU A C 1
ATOM 654 O O . LEU A 1 84 ? -15.727 13.008 19.188 1 89.44 84 LEU A O 1
ATOM 658 N N . ARG A 1 85 ? -14.398 14.578 20.094 1 88 85 ARG A N 1
ATOM 659 C CA . ARG A 1 85 ? -15.383 15.641 19.891 1 88 85 ARG A CA 1
ATOM 660 C C . ARG A 1 85 ? -15.086 16.438 18.625 1 88 85 ARG A C 1
ATOM 662 O O . ARG A 1 85 ? -13.969 16.375 18.094 1 88 85 ARG A O 1
ATOM 669 N N . ALA A 1 86 ? -16.125 17.125 18.188 1 85.94 86 ALA A N 1
ATOM 670 C CA . ALA A 1 86 ? -15.992 17.922 16.969 1 85.94 86 ALA A CA 1
ATOM 671 C C . ALA A 1 86 ? -14.891 18.969 17.125 1 85.94 86 ALA A C 1
ATOM 673 O O . ALA A 1 86 ? -14.172 19.266 16.156 1 85.94 86 ALA A O 1
ATOM 674 N N . GLU A 1 87 ? -14.805 19.484 18.281 1 84.75 87 GLU A N 1
ATOM 675 C CA . GLU A 1 87 ? -13.781 20.5 18.547 1 84.75 87 GLU A CA 1
ATOM 676 C C . GLU A 1 87 ? -12.383 19.891 18.438 1 84.75 87 GLU A C 1
ATOM 678 O O . GLU A 1 87 ? -11.461 20.531 17.938 1 84.75 87 GLU A O 1
ATOM 683 N N . ASP A 1 88 ? -12.281 18.719 18.922 1 86 88 ASP A N 1
ATOM 684 C CA . ASP A 1 88 ? -11.008 18 18.812 1 86 88 ASP A CA 1
ATOM 685 C C . ASP A 1 88 ? -10.625 17.781 17.359 1 86 88 ASP A C 1
ATOM 687 O O . ASP A 1 88 ? -9.469 18 16.969 1 86 88 ASP A O 1
ATOM 691 N N . TRP A 1 89 ? -11.562 17.422 16.562 1 86.44 89 TRP A N 1
ATOM 692 C CA . TRP A 1 89 ? -11.383 17.141 15.148 1 86.44 89 TRP A CA 1
ATOM 693 C C . TRP A 1 89 ? -10.734 18.328 14.445 1 86.44 89 TRP A C 1
ATOM 695 O O . TRP A 1 89 ? -9.7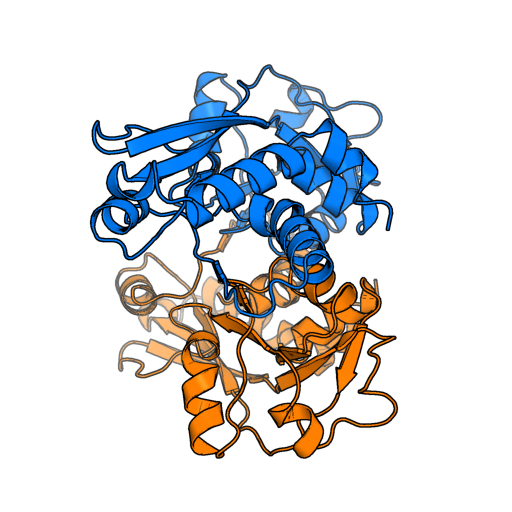66 18.172 13.703 1 86.44 89 TRP A O 1
ATOM 705 N N . ARG A 1 90 ? -11.203 19.516 14.781 1 86.31 90 ARG A N 1
ATOM 706 C CA . ARG A 1 90 ? -10.781 20.719 14.086 1 86.31 90 ARG A CA 1
ATOM 707 C C . ARG A 1 90 ? -9.406 21.172 14.555 1 86.31 90 ARG A C 1
ATOM 709 O O . ARG A 1 90 ? -8.656 21.797 13.805 1 86.31 90 ARG A O 1
ATOM 716 N N . GLN A 1 91 ? -9.117 20.797 15.711 1 88.44 91 GLN A N 1
ATOM 717 C CA . GLN A 1 91 ? -7.895 21.312 16.312 1 88.44 91 GLN A CA 1
ATOM 718 C C . GLN A 1 91 ? -6.715 20.375 16.047 1 88.44 91 GLN A C 1
ATOM 720 O O . GLN A 1 91 ? -5.566 20.828 16 1 88.44 91 GLN A O 1
ATOM 725 N N . GLU A 1 92 ? -7.023 19.188 15.805 1 91.25 92 GLU A N 1
ATOM 726 C CA . GLU A 1 92 ? -5.953 18.203 15.695 1 91.25 92 GLU A CA 1
ATOM 727 C C . GLU A 1 92 ? -5.332 18.219 14.305 1 91.25 92 GLU A C 1
ATOM 729 O O . GLU A 1 92 ? -5.977 18.625 13.336 1 91.25 92 GLU A O 1
ATOM 734 N N . LYS A 1 93 ? -4.062 17.828 14.273 1 90.94 93 LYS A N 1
ATOM 735 C CA . LYS A 1 93 ? -3.406 17.578 12.992 1 90.94 93 LYS A CA 1
ATOM 736 C C . LYS A 1 93 ? -3.881 16.266 12.383 1 90.94 93 LYS A C 1
ATOM 738 O O . LYS A 1 93 ? -4.082 15.273 13.102 1 90.94 93 LYS A O 1
ATOM 743 N N . HIS A 1 94 ? -4.008 16.344 11.016 1 92.56 94 HIS A N 1
ATOM 744 C CA . HIS A 1 94 ? -4.562 15.164 10.352 1 92.56 94 HIS A CA 1
ATOM 745 C C . HIS A 1 94 ? -3.541 14.531 9.414 1 92.56 94 HIS A C 1
ATOM 747 O O . HIS A 1 94 ? -2.811 15.234 8.711 1 92.56 94 HIS A O 1
ATOM 753 N N . LEU A 1 95 ? -3.518 13.203 9.477 1 92.62 95 LEU A N 1
ATOM 754 C CA . LEU A 1 95 ? -2.934 12.391 8.414 1 92.62 95 LEU A CA 1
ATOM 755 C C . LEU A 1 95 ? -3.973 12.07 7.344 1 92.62 95 LEU A C 1
ATOM 757 O O . LEU A 1 95 ? -4.957 11.383 7.621 1 92.62 95 LEU A O 1
ATOM 761 N N . ALA A 1 96 ? -3.732 12.609 6.18 1 90.81 96 ALA A N 1
ATOM 762 C CA . ALA A 1 96 ? -4.66 12.352 5.082 1 90.81 96 ALA A CA 1
ATOM 763 C C . ALA A 1 96 ? -4.16 11.219 4.191 1 90.81 96 ALA A C 1
ATOM 765 O O . ALA A 1 96 ? -2.965 11.133 3.9 1 90.81 96 ALA A O 1
ATOM 766 N N . ILE A 1 97 ? -5.074 10.375 3.836 1 88.75 97 ILE A N 1
ATOM 767 C CA . ILE A 1 97 ? -4.777 9.305 2.887 1 88.75 97 ILE A CA 1
ATOM 768 C C . ILE A 1 97 ? -5.52 9.562 1.577 1 88.75 97 ILE A C 1
ATOM 770 O O . ILE A 1 97 ? -6.754 9.609 1.555 1 88.75 97 ILE A O 1
ATOM 774 N N . ARG A 1 98 ? -4.746 9.711 0.559 1 83.56 98 ARG A N 1
ATOM 775 C CA . ARG A 1 98 ? -5.336 9.984 -0.746 1 83.56 98 ARG A CA 1
ATOM 776 C C . ARG A 1 98 ? -5.031 8.859 -1.733 1 83.56 98 ARG A C 1
ATOM 778 O O . ARG A 1 98 ? -3.951 8.828 -2.324 1 83.56 98 ARG A O 1
ATOM 785 N N . VAL A 1 99 ? -5.973 8.023 -1.845 1 75.12 99 VAL A N 1
ATOM 786 C CA . VAL A 1 99 ? -5.859 6.941 -2.814 1 75.12 99 VAL A CA 1
ATOM 787 C C . VAL A 1 99 ? -6.547 7.344 -4.117 1 75.12 99 VAL A C 1
ATOM 789 O O . VAL A 1 99 ? -7.777 7.371 -4.195 1 75.12 99 VAL A O 1
ATOM 792 N N . GLU A 1 100 ? -5.77 7.609 -5.105 1 66.94 100 GLU A N 1
ATOM 793 C CA . GLU A 1 100 ? -6.301 8.133 -6.359 1 66.94 100 GLU A CA 1
ATOM 794 C C . GLU A 1 100 ? -7.324 7.18 -6.969 1 66.94 100 GLU A C 1
ATOM 796 O O . GLU A 1 100 ? -7.133 5.961 -6.945 1 66.94 100 GLU A O 1
ATOM 801 N N . GLY A 1 101 ? -8.352 7.777 -7.52 1 64.94 101 GLY A N 1
ATOM 802 C CA . GLY A 1 101 ? -9.359 7.004 -8.234 1 64.94 101 GLY A CA 1
ATOM 803 C C . GLY A 1 101 ? -10.375 6.355 -7.312 1 64.94 101 GLY A C 1
ATOM 804 O O . GLY A 1 101 ? -11.188 5.539 -7.754 1 64.94 101 GLY A O 1
ATOM 805 N N . THR A 1 102 ? -10.258 6.613 -6.043 1 66.44 102 THR A N 1
ATOM 806 C CA . THR A 1 102 ? -11.18 6.02 -5.082 1 66.44 102 THR A CA 1
ATOM 807 C C . THR A 1 102 ? -11.898 7.102 -4.277 1 66.44 102 THR A C 1
ATOM 809 O O . THR A 1 102 ? -11.57 8.281 -4.387 1 66.44 102 THR A O 1
ATOM 812 N N . ALA A 1 103 ? -12.953 6.625 -3.586 1 64.69 103 ALA A N 1
ATOM 813 C CA . ALA A 1 103 ? -13.648 7.531 -2.672 1 64.69 103 ALA A CA 1
ATOM 814 C C . ALA A 1 103 ? -12.68 8.141 -1.662 1 64.69 103 ALA A C 1
ATOM 816 O O . ALA A 1 103 ? -12.875 9.266 -1.206 1 64.69 103 ALA A O 1
ATOM 817 N N . HIS A 1 104 ? -11.664 7.473 -1.407 1 65.31 104 HIS A N 1
ATOM 818 C CA . HIS A 1 104 ? -10.68 7.941 -0.439 1 65.31 104 HIS A CA 1
ATOM 819 C C . HIS A 1 104 ? -9.883 9.125 -0.99 1 65.31 104 HIS A C 1
ATOM 821 O O . HIS A 1 104 ? -9.375 9.945 -0.226 1 65.31 104 HIS A O 1
ATOM 827 N N . GLY A 1 105 ? -9.797 9.078 -2.225 1 66.06 105 GLY A N 1
ATOM 828 C CA . GLY A 1 105 ? -9.172 10.219 -2.863 1 66.06 105 GLY A CA 1
ATOM 829 C C . GLY A 1 105 ? -9.992 11.492 -2.746 1 66.06 105 GLY A C 1
ATOM 830 O O . GLY A 1 105 ? -9.453 12.594 -2.834 1 66.06 105 GLY A O 1
ATOM 831 N N . ASP A 1 106 ? -11.242 11.305 -2.447 1 73.44 106 ASP A N 1
ATOM 832 C CA . ASP A 1 106 ? -12.156 12.438 -2.41 1 73.44 106 ASP A CA 1
ATOM 833 C C . ASP A 1 106 ? -12.641 12.711 -0.986 1 73.44 106 ASP A C 1
ATOM 835 O O . ASP A 1 106 ? -13.625 13.422 -0.784 1 73.44 106 ASP A O 1
ATOM 839 N N . MET A 1 107 ? -11.992 12.227 -0.12 1 77.38 107 MET A N 1
ATOM 840 C CA . MET A 1 107 ? -12.422 12.312 1.273 1 77.38 107 MET A CA 1
ATOM 841 C C . MET A 1 107 ? -12.578 13.766 1.703 1 77.38 107 MET A C 1
ATOM 843 O O . MET A 1 107 ? -13.531 14.117 2.393 1 77.38 107 MET A O 1
ATOM 847 N N . ASP A 1 108 ? -11.711 14.562 1.251 1 76.69 108 ASP A N 1
ATOM 848 C CA . ASP A 1 108 ? -11.781 15.969 1.654 1 76.69 108 ASP A CA 1
ATOM 849 C C . ASP A 1 108 ? -13.031 16.641 1.104 1 76.69 108 ASP A C 1
ATOM 851 O O . ASP A 1 108 ? -13.625 17.5 1.761 1 76.69 108 ASP A O 1
ATOM 855 N N . LYS A 1 109 ? -13.352 16.25 -0.04 1 77.06 109 LYS A N 1
ATOM 856 C CA . LYS A 1 109 ? -14.594 16.781 -0.6 1 77.06 109 LYS A CA 1
ATOM 857 C C . LYS A 1 109 ? -15.797 16.375 0.245 1 77.06 109 LYS A C 1
ATOM 859 O O . LYS A 1 109 ? -16.672 17.188 0.531 1 77.06 109 LYS A O 1
ATOM 864 N N . LEU A 1 110 ? -15.789 15.18 0.646 1 76.56 110 LEU A N 1
ATOM 865 C CA . LEU A 1 110 ? -16.875 14.656 1.477 1 76.56 110 LEU A CA 1
ATOM 866 C C . LEU A 1 110 ? -16.906 15.359 2.828 1 76.56 110 LEU A C 1
ATOM 868 O O . LEU A 1 110 ? -17.969 15.711 3.322 1 76.56 110 LEU A O 1
ATOM 872 N N . LEU A 1 111 ? -15.727 15.586 3.324 1 82.06 111 LEU A N 1
ATOM 873 C CA . LEU A 1 111 ? -15.625 16.25 4.621 1 82.06 111 LEU A CA 1
ATOM 874 C C . LEU A 1 111 ? -16.062 17.719 4.52 1 82.06 111 LEU A C 1
ATOM 876 O O . LEU A 1 111 ? -16.703 18.234 5.43 1 82.06 111 LEU A O 1
ATOM 880 N N . ASP A 1 112 ? -15.68 18.312 3.441 1 77.44 112 ASP A N 1
ATOM 881 C CA . ASP A 1 112 ? -16.047 19.703 3.227 1 77.44 112 ASP A CA 1
ATOM 882 C C . ASP A 1 112 ? -17.578 19.859 3.156 1 77.44 112 ASP A C 1
ATOM 884 O O . ASP A 1 112 ? -18.125 20.844 3.652 1 77.44 112 ASP A O 1
ATOM 888 N N . GLU A 1 113 ? -18.188 18.953 2.551 1 78.5 113 GLU A N 1
ATOM 889 C CA . GLU A 1 113 ? -19.641 18.969 2.461 1 78.5 113 GLU A CA 1
ATOM 890 C C . GLU A 1 113 ? -20.281 18.922 3.848 1 78.5 113 GLU A C 1
ATOM 892 O O . GLU A 1 113 ? -21.422 19.391 4.027 1 78.5 113 GLU A O 1
ATOM 897 N N . HIS A 1 114 ? -19.594 18.484 4.789 1 78.12 114 HIS A N 1
ATOM 898 C CA . HIS A 1 114 ? -20.094 18.391 6.156 1 78.12 114 HIS A CA 1
ATOM 899 C C . HIS A 1 114 ? -19.516 19.5 7.027 1 78.12 114 HIS A C 1
ATOM 901 O O . HIS A 1 114 ? -19.719 19.516 8.242 1 78.12 114 HIS A O 1
ATOM 907 N N . HIS A 1 115 ? -18.797 20.391 6.379 1 79.94 115 HIS A N 1
ATOM 908 C CA . HIS A 1 115 ? -18.219 21.531 7.055 1 79.94 115 HIS A CA 1
ATOM 909 C C . HIS A 1 115 ? -17.25 21.094 8.148 1 79.94 115 HIS A C 1
ATOM 911 O O . HIS A 1 115 ? -17.266 21.625 9.258 1 79.94 115 HIS A O 1
ATOM 917 N N . MET A 1 116 ? -16.578 20.031 7.852 1 80.62 116 MET A N 1
ATOM 918 C CA . MET A 1 116 ? -15.586 19.516 8.789 1 80.62 116 MET A CA 1
ATOM 919 C C . MET A 1 116 ? -14.188 19.562 8.188 1 80.62 116 MET A C 1
ATOM 921 O O . MET A 1 116 ? -13.586 18.531 7.91 1 80.62 116 MET A O 1
ATOM 925 N N . PRO A 1 117 ? -13.727 20.828 8.172 1 81.75 117 PRO A N 1
ATOM 926 C CA . PRO A 1 117 ? -12.383 20.938 7.609 1 81.75 117 PRO A CA 1
ATOM 927 C C . PRO A 1 117 ? -11.305 20.344 8.508 1 81.75 117 PRO A C 1
ATOM 929 O O . PRO A 1 117 ? -11.5 20.234 9.727 1 81.75 117 PRO A O 1
ATOM 932 N N . ARG A 1 118 ? -10.281 19.859 7.828 1 85.5 118 ARG A N 1
ATOM 933 C CA . ARG A 1 118 ? -9.188 19.25 8.57 1 85.5 118 ARG A CA 1
ATOM 934 C C . ARG A 1 118 ? -7.883 20.016 8.344 1 85.5 118 ARG A C 1
ATOM 936 O O . ARG A 1 118 ? -7.68 20.594 7.277 1 85.5 118 ARG A O 1
ATOM 943 N N . ARG A 1 119 ? -7.121 20.094 9.375 1 87.31 119 ARG A N 1
ATOM 944 C CA . ARG A 1 119 ? -5.75 20.594 9.273 1 87.31 119 ARG A CA 1
ATOM 945 C C . ARG A 1 119 ? -4.797 19.469 8.891 1 87.31 119 ARG A C 1
ATOM 947 O O . ARG A 1 119 ? -4.332 18.719 9.75 1 87.31 119 ARG A O 1
ATOM 954 N N . ILE A 1 120 ? -4.461 19.453 7.605 1 88.69 120 ILE A N 1
ATOM 955 C CA . ILE A 1 120 ? -3.658 18.328 7.121 1 88.69 120 ILE A CA 1
ATOM 956 C C . ILE A 1 120 ? -2.18 18.609 7.383 1 88.69 120 ILE A C 1
ATOM 958 O O . ILE A 1 120 ? -1.641 19.625 6.938 1 88.69 120 ILE A O 1
ATOM 962 N N . ALA A 1 121 ? -1.56 17.703 8.102 1 87.69 121 ALA A N 1
ATOM 963 C CA . ALA A 1 121 ? -0.134 17.812 8.398 1 87.69 121 ALA A CA 1
ATOM 964 C C . ALA A 1 121 ? 0.688 16.906 7.48 1 87.69 121 ALA A C 1
ATOM 966 O O . ALA A 1 121 ? 1.844 17.203 7.176 1 87.69 121 ALA A O 1
ATOM 967 N N . LEU A 1 122 ? 0.106 15.797 7.039 1 89.31 122 LEU A N 1
ATOM 968 C CA . LEU A 1 122 ? 0.777 14.797 6.215 1 89.31 122 LEU A CA 1
ATOM 969 C C . LEU A 1 122 ? -0.219 14.086 5.305 1 89.31 122 LEU A C 1
ATOM 971 O O . LEU A 1 122 ? -1.329 13.758 5.73 1 89.31 122 LEU A O 1
ATOM 975 N N . THR A 1 123 ? 0.174 13.883 4.043 1 89.19 123 THR A N 1
ATOM 976 C CA . THR A 1 123 ? -0.643 13.141 3.09 1 89.19 123 THR A CA 1
ATOM 977 C C . THR A 1 123 ? 0.104 11.906 2.586 1 89.19 123 THR A C 1
ATOM 979 O O . THR A 1 123 ? 1.267 12 2.189 1 89.19 123 THR A O 1
ATOM 982 N N . LEU A 1 124 ? -0.614 10.805 2.693 1 88.25 124 LEU A N 1
ATOM 983 C CA . LEU A 1 124 ? -0.087 9.555 2.164 1 88.25 124 LEU A CA 1
ATOM 984 C C . LEU A 1 124 ? -0.886 9.102 0.947 1 88.25 124 LEU A C 1
ATOM 986 O O . LEU A 1 124 ? -2.098 9.32 0.878 1 88.25 124 LEU A O 1
ATOM 990 N N . PRO A 1 125 ? -0.207 8.359 0.06 1 83.38 125 PRO A N 1
ATOM 991 C CA . PRO A 1 125 ? -0.915 7.871 -1.126 1 83.38 125 PRO A CA 1
ATOM 992 C C . PRO A 1 125 ? -1.589 6.523 -0.896 1 83.38 125 PRO A C 1
ATOM 994 O O . PRO A 1 125 ? -2.254 6 -1.793 1 83.38 125 PRO A O 1
ATOM 997 N N . SER A 1 126 ? -1.375 5.898 0.187 1 81.94 126 SER A N 1
ATOM 998 C CA . SER A 1 126 ? -1.953 4.613 0.568 1 81.94 126 SER A CA 1
ATOM 999 C C . SER A 1 126 ? -2.01 4.461 2.084 1 81.94 126 SER A C 1
ATOM 1001 O O . SER A 1 126 ? -1.521 5.32 2.818 1 81.94 126 SER A O 1
ATOM 1003 N N . PHE A 1 127 ? -2.598 3.373 2.467 1 83.38 127 PHE A N 1
ATOM 1004 C CA . PHE A 1 127 ? -2.74 3.164 3.902 1 83.38 127 PHE A CA 1
ATOM 1005 C C . PHE A 1 127 ? -1.468 2.566 4.492 1 83.38 127 PHE A C 1
ATOM 1007 O O . PHE A 1 127 ? -1.364 2.389 5.707 1 83.38 127 PHE A O 1
ATOM 1014 N N . LEU A 1 128 ? -0.543 2.389 3.623 1 78 128 LEU A N 1
ATOM 1015 C CA . LEU A 1 128 ? 0.735 1.868 4.094 1 78 128 LEU A CA 1
ATOM 1016 C C . LEU A 1 128 ? 1.397 2.846 5.059 1 78 128 LEU A C 1
ATOM 1018 O O . LEU A 1 128 ? 1.453 4.047 4.789 1 78 128 LEU A O 1
ATOM 1022 N N . GLY A 1 129 ? 1.887 2.381 6.191 1 80.38 129 GLY A N 1
ATOM 1023 C CA . GLY A 1 129 ? 2.59 3.209 7.16 1 80.38 129 GLY A CA 1
ATOM 1024 C C . GLY A 1 129 ? 1.656 3.979 8.078 1 80.38 129 GLY A C 1
ATOM 1025 O O . GLY A 1 129 ? 2.104 4.637 9.016 1 80.38 129 GLY A O 1
ATOM 1026 N N . THR A 1 130 ? 0.323 3.93 7.797 1 88.31 130 THR A N 1
ATOM 1027 C CA . THR A 1 130 ? -0.638 4.703 8.578 1 88.31 130 THR A CA 1
ATOM 1028 C C . THR A 1 130 ? -0.582 4.305 10.047 1 88.31 130 THR A C 1
ATOM 1030 O O . THR A 1 130 ? -0.583 5.168 10.93 1 88.31 130 THR A O 1
ATOM 1033 N N . GLY A 1 131 ? -0.532 3.006 10.305 1 88.38 131 GLY A N 1
ATOM 1034 C CA . GLY A 1 131 ? -0.5 2.545 11.68 1 88.38 131 GLY A CA 1
ATOM 1035 C C . GLY A 1 131 ? 0.703 3.055 12.453 1 88.38 131 GLY A C 1
ATOM 1036 O O . GLY A 1 131 ? 0.56 3.59 13.555 1 88.38 131 GLY A O 1
ATOM 1037 N N . GLU A 1 132 ? 1.843 2.926 11.867 1 84.69 132 GLU A N 1
ATOM 1038 C CA . GLU A 1 132 ? 3.084 3.367 12.492 1 84.69 132 GLU A CA 1
ATOM 1039 C C . GLU A 1 132 ? 3.082 4.875 12.719 1 84.69 132 GLU A C 1
ATOM 1041 O O . GLU A 1 132 ? 3.465 5.352 13.789 1 84.69 132 GLU A O 1
ATOM 1046 N N . LEU A 1 133 ? 2.703 5.582 11.742 1 89.31 133 LEU A N 1
ATOM 1047 C CA . LEU A 1 133 ? 2.742 7.043 11.781 1 89.31 133 LEU A CA 1
ATOM 1048 C C . LEU A 1 133 ? 1.772 7.582 12.828 1 89.31 133 LEU A C 1
ATOM 1050 O O . LEU A 1 133 ? 2.121 8.477 13.602 1 89.31 133 LEU A O 1
ATOM 1054 N N . VAL A 1 134 ? 0.601 7.016 12.836 1 92.62 134 VAL A N 1
ATOM 1055 C CA . VAL A 1 134 ? -0.412 7.48 13.781 1 92.62 134 VAL A CA 1
ATOM 1056 C C . VAL A 1 134 ? -0.011 7.094 15.203 1 92.62 134 VAL A C 1
ATOM 1058 O O . VAL A 1 134 ? -0.153 7.891 16.125 1 92.62 134 VAL A O 1
ATOM 1061 N N . ALA A 1 135 ? 0.501 5.926 15.336 1 91 135 ALA A N 1
ATOM 1062 C CA . ALA A 1 135 ? 0.864 5.426 16.656 1 91 135 ALA A CA 1
ATOM 1063 C C . ALA A 1 135 ? 1.959 6.281 17.281 1 91 135 ALA A C 1
ATOM 1065 O O . ALA A 1 135 ? 2.021 6.422 18.516 1 91 135 ALA A O 1
ATOM 1066 N N . GLU A 1 136 ? 2.764 6.855 16.5 1 86.69 136 GLU A N 1
ATOM 1067 C CA . GLU A 1 136 ? 3.938 7.562 17 1 86.69 136 GLU A CA 1
ATOM 1068 C C . GLU A 1 136 ? 3.773 9.07 16.859 1 86.69 136 GLU A C 1
ATOM 1070 O O . GLU A 1 136 ? 4.762 9.805 16.812 1 86.69 136 GLU A O 1
ATOM 1075 N N . SER A 1 137 ? 2.551 9.508 16.734 1 88.25 137 SER A N 1
ATOM 1076 C CA . SER A 1 137 ? 2.314 10.938 16.578 1 88.25 137 SER A CA 1
ATOM 1077 C C . SER A 1 137 ? 1.034 11.367 17.297 1 88.25 137 SER A C 1
ATOM 1079 O O . SER A 1 137 ? 0.381 10.555 17.953 1 88.25 137 SER A O 1
ATOM 1081 N N . ASP A 1 138 ? 0.811 12.617 17.188 1 90 138 ASP A N 1
ATOM 1082 C CA . ASP A 1 138 ? -0.443 13.148 17.719 1 90 138 ASP A CA 1
ATOM 1083 C C . ASP A 1 138 ? -1.441 13.422 16.594 1 90 138 ASP A C 1
ATOM 1085 O O . ASP A 1 138 ? -2.408 14.164 16.781 1 90 138 ASP A O 1
ATOM 1089 N N . MET A 1 139 ? -1.138 12.883 15.453 1 92.25 139 MET A N 1
ATOM 1090 C CA . MET A 1 139 ? -2.057 13.055 14.328 1 92.25 139 MET A CA 1
ATOM 1091 C C . MET A 1 139 ? -3.221 12.078 14.422 1 92.25 139 MET A C 1
ATOM 1093 O O . MET A 1 139 ? -3.074 10.977 14.969 1 92.25 139 MET A O 1
ATOM 1097 N N . ILE A 1 140 ? -4.301 12.516 13.844 1 94.88 140 ILE A N 1
ATOM 1098 C CA . ILE A 1 140 ? -5.434 11.617 13.688 1 94.88 140 ILE A CA 1
ATOM 1099 C C . ILE A 1 140 ? -5.688 11.359 12.203 1 94.88 140 ILE A C 1
ATOM 1101 O O . ILE A 1 140 ? -5.273 12.148 11.352 1 94.88 140 ILE A O 1
ATOM 1105 N N . ALA A 1 141 ? -6.316 10.242 11.922 1 94.31 141 ALA A N 1
ATOM 1106 C CA . ALA A 1 141 ? -6.566 9.867 10.531 1 94.31 141 ALA A CA 1
ATOM 1107 C C . ALA A 1 141 ? -7.969 9.297 10.367 1 94.31 141 ALA A C 1
ATOM 1109 O O . ALA A 1 141 ? -8.438 8.531 11.211 1 94.31 141 ALA A O 1
ATOM 1110 N N . VAL A 1 142 ? -8.633 9.695 9.32 1 92.62 142 VAL A N 1
ATOM 1111 C CA . VAL A 1 142 ? -9.891 9.07 8.93 1 92.62 142 VAL A CA 1
ATOM 1112 C C . VAL A 1 142 ? -9.609 7.848 8.055 1 92.62 142 VAL A C 1
ATOM 1114 O O . VAL A 1 142 ? -8.992 7.961 6.996 1 92.62 142 VAL A O 1
ATOM 1117 N N . VAL A 1 143 ? -10.07 6.691 8.539 1 91.62 143 VAL A N 1
ATOM 1118 C CA . VAL A 1 143 ? -9.805 5.457 7.805 1 91.62 143 VAL A CA 1
ATOM 1119 C C . VAL A 1 143 ? -11.055 4.59 7.777 1 91.62 143 VAL A C 1
ATOM 1121 O O . VAL A 1 143 ? -11.938 4.723 8.633 1 91.62 143 VAL A O 1
ATOM 1124 N N . PRO A 1 144 ? -11.109 3.689 6.773 1 89.38 144 PRO A N 1
ATOM 1125 C CA . PRO A 1 144 ? -12.18 2.693 6.824 1 89.38 144 PRO A CA 1
ATOM 1126 C C . PRO A 1 144 ? -12.125 1.823 8.078 1 89.38 144 PRO A C 1
ATOM 1128 O O . PRO A 1 144 ? -11.031 1.481 8.539 1 89.38 144 PRO A O 1
ATOM 1131 N N . GLU A 1 145 ? -13.25 1.399 8.531 1 89.31 145 GLU A N 1
ATOM 1132 C CA . GLU A 1 145 ? -13.352 0.598 9.75 1 89.31 145 GLU A CA 1
ATOM 1133 C C . GLU A 1 145 ? -12.5 -0.665 9.648 1 89.31 145 GLU A C 1
ATOM 1135 O O . GLU A 1 145 ? -11.859 -1.07 10.617 1 89.31 145 GLU A O 1
ATOM 1140 N N . GLN A 1 146 ? -12.523 -1.27 8.516 1 84.06 146 GLN A N 1
ATOM 1141 C CA . GLN A 1 146 ? -11.773 -2.506 8.336 1 84.06 146 GLN A CA 1
ATOM 1142 C C . GLN A 1 146 ? -10.273 -2.258 8.477 1 84.06 146 GLN A C 1
ATOM 1144 O O . GLN A 1 146 ? -9.547 -3.092 9.023 1 84.06 146 GLN A O 1
ATOM 1149 N N . VAL A 1 147 ? -9.836 -1.174 7.984 1 85.62 147 VAL A N 1
ATOM 1150 C CA . VAL A 1 147 ? -8.438 -0.794 8.109 1 85.62 147 VAL A CA 1
ATOM 1151 C C . VAL A 1 147 ? -8.102 -0.523 9.57 1 85.62 147 VAL A C 1
ATOM 1153 O O . VAL A 1 147 ? -7.066 -0.966 10.07 1 85.62 147 VAL A O 1
ATOM 1156 N N . ALA A 1 148 ? -8.992 0.178 10.211 1 91.25 148 ALA A N 1
ATOM 1157 C CA . ALA A 1 148 ? -8.789 0.476 11.625 1 91.25 148 ALA A CA 1
ATOM 1158 C C . ALA A 1 148 ? -8.664 -0.807 12.438 1 91.25 148 ALA A C 1
ATOM 1160 O O . ALA A 1 148 ? -7.793 -0.913 13.305 1 91.25 148 ALA A O 1
ATOM 1161 N N . ARG A 1 149 ? -9.492 -1.769 12.188 1 87.19 149 ARG A N 1
ATOM 1162 C CA . ARG A 1 149 ? -9.453 -3.043 12.898 1 87.19 149 ARG A CA 1
ATOM 1163 C C . ARG A 1 149 ? -8.109 -3.738 12.711 1 87.19 149 ARG A C 1
ATOM 1165 O O . ARG A 1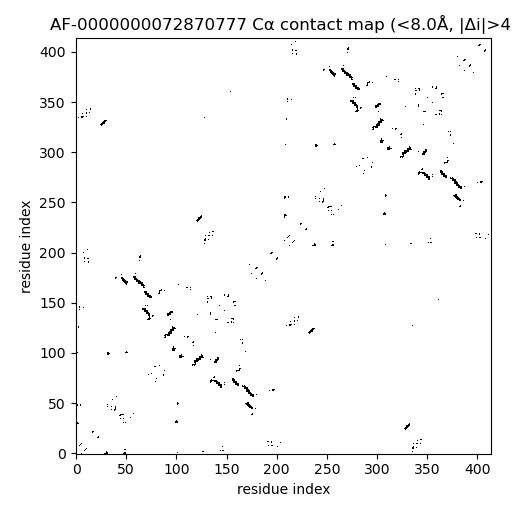 149 ? -7.555 -4.289 13.656 1 87.19 149 ARG A O 1
ATOM 1172 N N . HIS A 1 150 ? -7.699 -3.621 11.539 1 81.81 150 HIS A N 1
ATOM 1173 C CA . HIS A 1 150 ? -6.406 -4.227 11.227 1 81.81 150 HIS A CA 1
ATOM 1174 C C . HIS A 1 150 ? -5.273 -3.51 11.953 1 81.81 150 HIS A C 1
ATOM 1176 O O . HIS A 1 150 ? -4.395 -4.152 12.531 1 81.81 150 HIS A O 1
ATOM 1182 N N . ILE A 1 151 ? -5.289 -2.273 11.93 1 86.69 151 ILE A N 1
ATOM 1183 C CA . ILE A 1 151 ? -4.215 -1.46 12.492 1 86.69 151 ILE A CA 1
ATOM 1184 C C . ILE A 1 151 ? -4.23 -1.567 14.016 1 86.69 151 ILE A C 1
ATOM 1186 O O . ILE A 1 151 ? -3.178 -1.733 14.641 1 86.69 151 ILE A O 1
ATOM 1190 N N . THR A 1 152 ? -5.391 -1.577 14.633 1 91.81 152 THR A N 1
ATOM 1191 C CA . THR A 1 152 ? -5.488 -1.542 16.078 1 91.81 152 THR A CA 1
ATOM 1192 C C . THR A 1 152 ? -5.035 -2.867 16.688 1 91.81 152 THR A C 1
ATOM 1194 O O . THR A 1 152 ? -4.699 -2.934 17.875 1 91.81 152 THR A O 1
ATOM 1197 N N . ARG A 1 153 ? -4.992 -3.906 15.891 1 85.25 153 ARG A N 1
ATOM 1198 C CA . ARG A 1 153 ? -4.531 -5.211 16.344 1 85.25 153 ARG A CA 1
ATOM 1199 C C . ARG A 1 153 ? -3.008 -5.266 16.406 1 85.25 153 ARG A C 1
ATOM 1201 O O . ARG A 1 153 ? -2.438 -6.082 17.141 1 85.25 153 ARG A O 1
ATOM 1208 N N . ARG A 1 154 ? -2.422 -4.352 15.742 1 83.44 154 ARG A N 1
ATOM 1209 C CA . ARG A 1 154 ? -0.986 -4.512 15.539 1 83.44 154 ARG A CA 1
ATOM 1210 C C . ARG A 1 154 ? -0.219 -3.297 16.047 1 83.44 154 ARG A C 1
ATOM 1212 O O . ARG A 1 154 ? 0.988 -3.371 16.281 1 83.44 154 ARG A O 1
ATOM 1219 N N . TYR A 1 155 ? -0.841 -2.213 16.141 1 87.31 155 TYR A N 1
ATOM 1220 C CA . TYR A 1 155 ? -0.227 -0.963 16.578 1 87.31 155 TYR A CA 1
ATOM 1221 C C . TYR A 1 155 ? -0.972 -0.378 17.766 1 87.31 155 TYR A C 1
ATOM 1223 O O . TYR A 1 155 ? -2.172 -0.611 17.938 1 87.31 155 TYR A O 1
ATOM 1231 N N . PRO A 1 156 ? -0.232 0.285 18.625 1 93.94 156 PRO A N 1
ATOM 1232 C CA . PRO A 1 156 ? -0.902 0.934 19.75 1 93.94 156 PRO A CA 1
ATOM 1233 C C . PRO A 1 156 ? -1.763 2.121 19.328 1 93.94 156 PRO A C 1
ATOM 1235 O O . PRO A 1 156 ? -1.432 3.27 19.625 1 93.94 156 PRO A O 1
ATOM 1238 N N . CYS A 1 157 ? -2.828 1.832 18.703 1 95.75 157 CYS A N 1
ATOM 1239 C CA . CYS A 1 157 ? -3.809 2.793 18.219 1 95.75 157 CYS A CA 1
ATOM 1240 C C . CYS A 1 157 ? -5.207 2.447 18.703 1 95.75 157 CYS A C 1
ATOM 1242 O O . CYS A 1 157 ? -5.453 1.326 19.156 1 95.75 157 CYS A O 1
ATOM 1244 N N . ARG A 1 158 ? -6.027 3.416 18.672 1 96.06 158 ARG A N 1
ATOM 1245 C CA . ARG A 1 158 ? -7.449 3.27 18.969 1 96.06 158 ARG A CA 1
ATOM 1246 C C . ARG A 1 158 ? -8.305 3.947 17.906 1 96.06 158 ARG A C 1
ATOM 1248 O O . ARG A 1 158 ? -7.848 4.879 17.234 1 96.06 158 ARG A O 1
ATOM 1255 N N . SER A 1 159 ? -9.43 3.41 17.75 1 95.56 159 SER A N 1
ATOM 1256 C CA . SER A 1 159 ? -10.352 4.012 16.797 1 95.56 159 SER A CA 1
ATOM 1257 C C . SER A 1 159 ? -11.562 4.609 17.516 1 95.56 159 SER A C 1
ATOM 1259 O O . SER A 1 159 ? -12.023 4.078 18.516 1 95.56 159 SER A O 1
ATOM 1261 N N . TRP A 1 160 ? -12.062 5.68 16.969 1 94 160 TRP A N 1
ATOM 1262 C CA . TRP A 1 160 ? -13.234 6.387 17.469 1 94 160 TRP A CA 1
ATOM 1263 C C . TRP A 1 160 ? -14.242 6.625 16.359 1 94 160 TRP A C 1
ATOM 1265 O O . TRP A 1 160 ? -13.867 6.84 15.203 1 94 160 TRP A O 1
ATOM 1275 N N . PRO A 1 161 ? -15.547 6.629 16.828 1 93.44 161 PRO A N 1
ATOM 1276 C CA . PRO A 1 161 ? -16.516 7.121 15.836 1 93.44 161 PRO A CA 1
ATOM 1277 C C . PRO A 1 161 ? -16.25 8.57 15.438 1 93.44 161 PRO A C 1
ATOM 1279 O O . PRO A 1 161 ? -15.781 9.367 16.25 1 93.44 161 PRO A O 1
ATOM 1282 N N . LEU A 1 162 ? -16.516 8.82 14.133 1 91.62 162 LEU A N 1
ATOM 1283 C CA . LEU A 1 162 ? -16.422 10.211 13.711 1 91.62 162 LEU A CA 1
ATOM 1284 C C . LEU A 1 162 ? -17.438 11.078 14.445 1 91.62 162 LEU A C 1
ATOM 1286 O O . LEU A 1 162 ? -18.562 10.641 14.711 1 91.62 162 LEU A O 1
ATOM 1290 N N . PRO A 1 163 ? -17.062 12.273 14.75 1 88.75 163 PRO A N 1
ATOM 1291 C CA . PRO A 1 163 ? -17.984 13.148 15.492 1 88.75 163 PRO A CA 1
ATOM 1292 C C . PRO A 1 163 ? -19.016 13.805 14.594 1 88.75 163 PRO A C 1
ATOM 1294 O O . PRO A 1 163 ? -19.672 14.781 15 1 88.75 163 PRO A O 1
ATOM 1297 N N . PHE A 1 164 ? -19.156 13.383 13.375 1 85.38 164 PHE A N 1
ATOM 1298 C CA . PHE A 1 164 ? -20.141 13.836 12.398 1 85.38 164 PHE A CA 1
ATOM 1299 C C . PHE A 1 164 ? -20.594 12.68 11.516 1 85.38 164 PHE A C 1
ATOM 1301 O O . PHE A 1 164 ? -19.859 11.688 11.352 1 85.38 164 PHE A O 1
ATOM 1308 N N . PRO A 1 165 ? -21.781 12.875 11.062 1 84.5 165 PRO A N 1
ATOM 1309 C CA . PRO A 1 165 ? -22.25 11.805 10.18 1 84.5 165 PRO A CA 1
ATOM 1310 C C . PRO A 1 165 ? -21.562 11.812 8.82 1 84.5 165 PRO A C 1
ATOM 1312 O O . PRO A 1 165 ? -21.406 12.875 8.211 1 84.5 165 PRO A O 1
ATOM 1315 N N . LEU A 1 166 ? -20.938 10.727 8.43 1 84.88 166 LEU A N 1
ATOM 1316 C CA . LEU A 1 166 ? -20.391 10.523 7.094 1 84.88 166 LEU A CA 1
ATOM 1317 C C . LEU A 1 166 ? -21.109 9.383 6.379 1 84.88 166 LEU A C 1
ATOM 1319 O O . LEU A 1 166 ? -21.359 8.336 6.973 1 84.88 166 LEU A O 1
ATOM 1323 N N . ALA A 1 167 ? -21.516 9.758 5.195 1 83.25 167 ALA A N 1
ATOM 1324 C CA . ALA A 1 167 ? -22.203 8.742 4.402 1 83.25 167 ALA A CA 1
ATOM 1325 C C . ALA A 1 167 ? -21.344 7.496 4.23 1 83.25 167 ALA A C 1
ATOM 1327 O O . ALA A 1 167 ? -20.125 7.598 4.035 1 83.25 167 ALA A O 1
ATOM 1328 N N . LYS A 1 168 ? -22.062 6.379 4.328 1 87.69 168 LYS A N 1
ATOM 1329 C CA . LYS A 1 168 ? -21.359 5.129 4.047 1 87.69 168 LYS A CA 1
ATOM 1330 C C . LYS A 1 168 ? -21.094 4.977 2.553 1 87.69 168 LYS A C 1
ATOM 1332 O O . LYS A 1 168 ? -21.844 5.469 1.721 1 87.69 168 LYS A O 1
ATOM 1337 N N . ILE A 1 169 ? -19.984 4.348 2.348 1 84.75 169 ILE A N 1
ATOM 1338 C CA . ILE A 1 169 ? -19.594 4.133 0.956 1 84.75 169 ILE A CA 1
ATOM 1339 C C . ILE A 1 169 ? -19.938 2.703 0.541 1 84.75 169 ILE A C 1
ATOM 1341 O O . ILE A 1 169 ? -19.531 1.744 1.199 1 84.75 169 ILE A O 1
ATOM 1345 N N . ALA A 1 170 ? -20.656 2.6 -0.502 1 88.88 170 ALA A N 1
ATOM 1346 C CA . ALA A 1 170 ? -21.047 1.281 -0.987 1 88.88 170 ALA A CA 1
ATOM 1347 C C . ALA A 1 170 ? -19.922 0.622 -1.779 1 88.88 170 ALA A C 1
ATOM 1349 O O . ALA A 1 170 ? -19.547 1.103 -2.852 1 88.88 170 ALA A O 1
ATOM 1350 N N . ILE A 1 171 ? -19.438 -0.442 -1.255 1 89.62 171 ILE A N 1
ATOM 1351 C CA . ILE A 1 171 ? -18.453 -1.236 -1.967 1 89.62 171 ILE A CA 1
ATOM 1352 C C . ILE A 1 171 ? -19.141 -2.285 -2.83 1 89.62 171 ILE A C 1
ATOM 1354 O O . ILE A 1 171 ? -20.016 -3.008 -2.352 1 89.62 171 ILE A O 1
ATOM 1358 N N . ARG A 1 172 ? -18.672 -2.301 -4.062 1 92.69 172 ARG A N 1
ATOM 1359 C CA . ARG A 1 172 ? -19.312 -3.188 -5.031 1 92.69 172 ARG A CA 1
ATOM 1360 C C . ARG A 1 172 ? -18.281 -3.982 -5.816 1 92.69 172 ARG A C 1
ATOM 1362 O O . ARG A 1 172 ? -17.109 -3.617 -5.848 1 92.69 172 ARG A O 1
ATOM 1369 N N . GLN A 1 173 ? -18.719 -5.074 -6.289 1 95.75 173 GLN A N 1
ATOM 1370 C CA . GLN A 1 173 ? -17.969 -5.719 -7.363 1 95.75 173 GLN A CA 1
ATOM 1371 C C . GLN A 1 173 ? -18.641 -5.473 -8.719 1 95.75 173 GLN A C 1
ATOM 1373 O O . GLN A 1 173 ? -19.859 -5.441 -8.82 1 95.75 173 GLN A O 1
ATOM 1378 N N . VAL A 1 174 ? -17.812 -5.184 -9.711 1 96.38 174 VAL A N 1
ATOM 1379 C CA . VAL A 1 174 ? -18.266 -4.766 -11.031 1 96.38 174 VAL A CA 1
ATOM 1380 C C . VAL A 1 174 ? -17.594 -5.617 -12.102 1 96.38 174 VAL A C 1
ATOM 1382 O O . VAL A 1 174 ? -16.391 -5.887 -12.023 1 96.38 174 VAL A O 1
ATOM 1385 N N . TRP A 1 175 ? -18.344 -6.059 -13.062 1 97.5 175 TRP A N 1
ATOM 1386 C CA . TRP A 1 175 ? -17.781 -6.863 -14.141 1 97.5 175 TRP A CA 1
ATOM 1387 C C . TRP A 1 175 ? -18.469 -6.559 -15.461 1 97.5 175 TRP A C 1
ATOM 1389 O O . TRP A 1 175 ? -19.578 -6.027 -15.477 1 97.5 175 TRP A O 1
ATOM 1399 N N . HIS A 1 176 ? -17.781 -6.809 -16.531 1 97.56 176 HIS A N 1
ATOM 1400 C CA . HIS A 1 176 ? -18.328 -6.586 -17.875 1 97.56 176 HIS A CA 1
ATOM 1401 C C . HIS A 1 176 ? -19.391 -7.617 -18.203 1 97.56 176 HIS A C 1
ATOM 1403 O O . HIS A 1 176 ? -19.281 -8.781 -17.812 1 97.56 176 HIS A O 1
ATOM 1409 N N . GLN A 1 177 ? -20.328 -7.27 -19.016 1 97.38 177 GLN A N 1
ATOM 1410 C CA . GLN A 1 177 ? -21.469 -8.109 -19.359 1 97.38 177 GLN A CA 1
ATOM 1411 C C . GLN A 1 177 ? -21.031 -9.391 -20.062 1 97.38 177 GLN A C 1
ATOM 1413 O O . GLN A 1 177 ? -21.688 -10.43 -19.953 1 97.38 177 GLN A O 1
ATOM 1418 N N . ARG A 1 178 ? -19.922 -9.328 -20.719 1 96.88 178 ARG A N 1
ATOM 1419 C CA . ARG A 1 178 ? -19.422 -10.492 -21.438 1 96.88 178 ARG A CA 1
ATO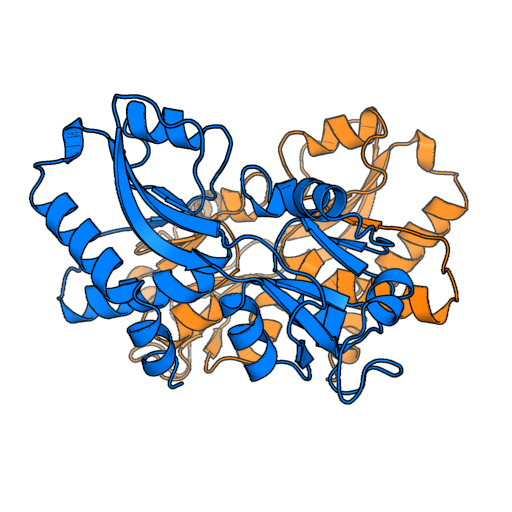M 1420 C C . ARG A 1 178 ? -19.141 -11.648 -20.484 1 96.88 178 ARG A C 1
ATOM 1422 O O . ARG A 1 178 ? -19.156 -12.812 -20.891 1 96.88 178 ARG A O 1
ATOM 1429 N N . LEU A 1 179 ? -18.922 -11.305 -19.25 1 96.75 179 LEU A N 1
ATOM 1430 C CA . LEU A 1 179 ? -18.547 -12.328 -18.281 1 96.75 179 LEU A CA 1
ATOM 1431 C C . LEU A 1 179 ? -19.734 -12.703 -17.406 1 96.75 179 LEU A C 1
ATOM 1433 O O . LEU A 1 179 ? -19.609 -13.57 -16.531 1 96.75 179 LEU A O 1
ATOM 1437 N N . HIS A 1 180 ? -20.859 -12.164 -17.656 1 96.69 180 HIS A N 1
ATOM 1438 C CA . HIS A 1 180 ? -22 -12.281 -16.75 1 96.69 180 HIS A CA 1
ATOM 1439 C C . HIS A 1 180 ? -22.453 -13.734 -16.625 1 96.69 180 HIS A C 1
ATOM 1441 O O . HIS A 1 180 ? -22.891 -14.156 -15.555 1 96.69 180 HIS A O 1
ATOM 1447 N N . ARG A 1 181 ? -22.281 -14.5 -17.703 1 97.06 181 ARG A N 1
ATOM 1448 C CA . ARG A 1 181 ? -22.797 -15.859 -17.688 1 97.06 181 ARG A CA 1
ATOM 1449 C C . ARG A 1 181 ? -21.672 -16.875 -17.672 1 97.06 181 ARG A C 1
ATOM 1451 O O . ARG A 1 181 ? -21.906 -18.078 -17.828 1 97.06 181 ARG A O 1
ATOM 1458 N N . ASP A 1 182 ? -20.469 -16.391 -17.578 1 95.81 182 ASP A N 1
ATOM 1459 C CA . ASP A 1 182 ? -19.328 -17.297 -17.5 1 95.81 182 ASP A CA 1
ATOM 1460 C C . ASP A 1 182 ? -19.312 -18.047 -16.172 1 95.81 182 ASP A C 1
ATOM 1462 O O . ASP A 1 182 ? -19.25 -17.438 -15.109 1 95.81 182 ASP A O 1
ATOM 1466 N N . PRO A 1 183 ? -19.344 -19.406 -16.188 1 94.88 183 PRO A N 1
ATOM 1467 C CA . PRO A 1 183 ? -19.484 -20.172 -14.945 1 94.88 183 PRO A CA 1
ATOM 1468 C C . PRO A 1 183 ? -18.328 -19.922 -13.977 1 94.88 183 PRO A C 1
ATOM 1470 O O . PRO A 1 183 ? -18.531 -19.859 -12.758 1 94.88 183 PRO A O 1
ATOM 1473 N N . GLY A 1 184 ? -17.172 -19.891 -14.484 1 91.12 184 GLY A N 1
ATOM 1474 C CA . GLY A 1 184 ? -16.031 -19.594 -13.633 1 91.12 184 GLY A CA 1
ATOM 1475 C C . GLY A 1 184 ? -16.109 -18.234 -12.984 1 91.12 184 GLY A C 1
ATOM 1476 O O . GLY A 1 184 ? -15.781 -18.078 -11.805 1 91.12 184 GLY A O 1
ATOM 1477 N N . HIS A 1 185 ? -16.562 -17.281 -13.719 1 93.94 185 HIS A N 1
ATOM 1478 C CA . HIS A 1 185 ? -16.703 -15.93 -13.203 1 93.94 185 HIS A CA 1
ATOM 1479 C C . HIS A 1 185 ? -17.844 -15.844 -12.188 1 93.94 185 HIS A C 1
ATOM 1481 O O . HIS A 1 185 ? -17.719 -15.164 -11.164 1 93.94 185 HIS A O 1
ATOM 1487 N N . ILE A 1 186 ? -18.969 -16.531 -12.5 1 95.69 186 ILE A N 1
ATOM 1488 C CA . ILE A 1 186 ? -20.078 -16.594 -11.555 1 95.69 186 ILE A CA 1
ATOM 1489 C C . ILE A 1 186 ? -19.609 -17.188 -10.234 1 95.69 186 ILE A C 1
ATOM 1491 O O . ILE A 1 186 ? -19.922 -16.672 -9.164 1 95.69 186 ILE A O 1
ATOM 1495 N N . TRP A 1 187 ? -18.906 -18.203 -10.352 1 93.06 187 TRP A N 1
ATOM 1496 C CA . TRP A 1 187 ? -18.359 -18.828 -9.156 1 93.06 187 TRP A CA 1
ATOM 1497 C C . TRP A 1 187 ? -17.5 -17.844 -8.367 1 93.06 187 TRP A C 1
ATOM 1499 O O . TRP A 1 187 ? -17.656 -17.719 -7.148 1 93.06 187 TRP A O 1
ATOM 1509 N N . LEU A 1 188 ? -16.609 -17.125 -9.031 1 91.44 188 LEU A N 1
ATOM 1510 C CA . LEU A 1 188 ? -15.711 -16.172 -8.391 1 91.44 188 LEU A CA 1
ATOM 1511 C C . LEU A 1 188 ? -16.484 -15.055 -7.711 1 91.44 188 LEU A C 1
ATOM 1513 O O . LEU A 1 188 ? -16.219 -14.719 -6.555 1 91.44 188 LEU A O 1
ATOM 1517 N N . ARG A 1 189 ? -17.438 -14.484 -8.414 1 94.5 189 ARG A N 1
ATOM 1518 C CA . ARG A 1 189 ? -18.188 -13.375 -7.844 1 94.5 189 ARG A CA 1
ATOM 1519 C C . ARG A 1 189 ? -19.016 -13.836 -6.645 1 94.5 189 ARG A C 1
ATOM 1521 O O . ARG A 1 189 ? -19.203 -13.078 -5.688 1 94.5 189 ARG A O 1
ATOM 1528 N N . SER A 1 190 ? -19.484 -15.055 -6.703 1 94.5 190 SER A N 1
ATOM 1529 C CA . SER A 1 190 ? -20.25 -15.594 -5.582 1 94.5 190 SER A CA 1
ATOM 1530 C C . SER A 1 190 ? -19.359 -15.812 -4.359 1 94.5 190 SER A C 1
ATOM 1532 O O . SER A 1 190 ? -19.766 -15.523 -3.234 1 94.5 190 SER A O 1
ATOM 1534 N N . LEU A 1 191 ? -18.234 -16.312 -4.621 1 90.69 191 LEU A N 1
ATOM 1535 C CA . LEU A 1 191 ? -17.266 -16.516 -3.545 1 90.69 191 LEU A CA 1
ATOM 1536 C C . LEU A 1 191 ? -16.906 -15.188 -2.891 1 90.69 191 LEU A C 1
ATOM 1538 O O . LEU A 1 191 ? -16.891 -15.078 -1.661 1 90.69 191 LEU A O 1
ATOM 1542 N N . ILE A 1 192 ? -16.656 -14.164 -3.664 1 91.69 192 ILE A N 1
ATOM 1543 C CA . ILE A 1 192 ? -16.281 -12.844 -3.172 1 91.69 192 ILE A CA 1
ATOM 1544 C C . ILE A 1 192 ? -17.422 -12.242 -2.359 1 91.69 192 ILE A C 1
ATOM 1546 O O . ILE A 1 192 ? -17.203 -11.672 -1.289 1 91.69 192 ILE A O 1
ATOM 1550 N N . ALA A 1 193 ? -18.609 -12.422 -2.877 1 93.25 193 ALA A N 1
ATOM 1551 C CA . ALA A 1 193 ? -19.781 -11.906 -2.174 1 93.25 193 ALA A CA 1
ATOM 1552 C C . ALA A 1 193 ? -19.922 -12.539 -0.795 1 93.25 193 ALA A C 1
ATOM 1554 O O . ALA A 1 193 ? -20.266 -11.867 0.177 1 93.25 193 ALA A O 1
ATOM 1555 N N . THR A 1 194 ? -19.609 -13.758 -0.689 1 91 194 THR A N 1
ATOM 1556 C CA . THR A 1 194 ? -19.703 -14.484 0.573 1 91 194 THR A CA 1
ATOM 1557 C C . THR A 1 194 ? -18.625 -14.008 1.547 1 91 194 THR A C 1
ATOM 1559 O O . THR A 1 194 ? -18.906 -13.766 2.723 1 91 194 THR A O 1
ATOM 1562 N N . LEU A 1 195 ? -17.453 -13.805 1.018 1 88.06 195 LEU A N 1
ATOM 1563 C CA . LEU A 1 195 ? -16.312 -13.445 1.856 1 88.06 195 LEU A CA 1
ATOM 1564 C C . LEU A 1 195 ? -16.391 -11.992 2.305 1 88.06 195 LEU A C 1
ATOM 1566 O O . LEU A 1 195 ? -15.852 -11.625 3.35 1 88.06 195 LEU A O 1
ATOM 1570 N N . ALA A 1 196 ? -16.953 -11.141 1.47 1 86 196 ALA A N 1
ATOM 1571 C CA . ALA A 1 196 ? -17 -9.703 1.727 1 86 196 ALA A CA 1
ATOM 1572 C C . ALA A 1 196 ? -18.031 -9.367 2.807 1 86 196 ALA A C 1
ATOM 1574 O O . ALA A 1 196 ? -18.031 -8.258 3.342 1 86 196 ALA A O 1
ATOM 1575 N N . ASP A 1 197 ? -18.844 -10.281 3.09 1 77 197 ASP A N 1
ATOM 1576 C CA . ASP A 1 197 ? -19.828 -10.062 4.137 1 77 197 ASP A CA 1
ATOM 1577 C C . ASP A 1 197 ? -19.156 -9.75 5.473 1 77 197 ASP A C 1
ATOM 1579 O O . ASP A 1 197 ? -18.359 -10.547 5.973 1 77 197 ASP A O 1
ATOM 1583 N N . PRO A 1 198 ? -19.359 -8.523 5.957 1 66.25 198 PRO A N 1
ATOM 1584 C CA . PRO A 1 198 ? -18.719 -8.109 7.203 1 66.25 198 PRO A CA 1
ATOM 1585 C C . PRO A 1 198 ? -18.859 -9.141 8.312 1 66.25 198 PRO A C 1
ATOM 1587 O O . PRO A 1 198 ? -17.969 -9.289 9.148 1 66.25 198 PRO A O 1
ATOM 1590 N N . ALA A 1 199 ? -20.031 -9.672 8.344 1 57.09 199 ALA A N 1
ATOM 1591 C CA . ALA A 1 199 ? -20.219 -10.719 9.352 1 57.09 199 ALA A CA 1
ATOM 1592 C C . ALA A 1 199 ? -19.172 -11.812 9.219 1 57.09 199 ALA A C 1
ATOM 1594 O O . ALA A 1 199 ? -18.75 -12.406 10.211 1 57.09 199 ALA A O 1
ATOM 1595 N N . GLN A 1 200 ? -18.719 -12.023 8.148 1 55.47 200 GLN A N 1
ATOM 1596 C CA . GLN A 1 200 ? -17.719 -13.047 7.879 1 55.47 200 GLN A CA 1
ATOM 1597 C C . GLN A 1 200 ? -16.312 -12.523 8.125 1 55.47 200 GLN A C 1
ATOM 1599 O O . GLN A 1 200 ? -15.406 -13.281 8.5 1 55.47 200 GLN A O 1
ATOM 1604 N N . GLN A 1 201 ? -16.062 -11.305 7.898 1 59.12 201 GLN A N 1
ATOM 1605 C CA . GLN A 1 201 ? -14.742 -10.719 8.062 1 59.12 201 GLN A CA 1
ATOM 1606 C C . GLN A 1 201 ? -14.359 -10.633 9.539 1 59.12 201 GLN A C 1
ATOM 1608 O O . GLN A 1 201 ? -13.18 -10.688 9.891 1 59.12 201 GLN A O 1
ATOM 1613 N N . SER A 1 202 ? -15.344 -10.336 10.375 1 53.59 202 SER A N 1
ATOM 1614 C CA . SER A 1 202 ? -15.094 -10.305 11.812 1 53.59 202 SER A CA 1
ATOM 1615 C C . SER A 1 202 ? -14.648 -11.672 12.32 1 53.59 202 SER A C 1
ATOM 1617 O O . SER A 1 202 ? -13.875 -11.758 13.281 1 53.59 202 SER A O 1
ATOM 1619 N N . THR A 1 203 ? -15.148 -12.695 11.734 1 43.47 203 THR A N 1
ATOM 1620 C CA . THR A 1 203 ? -14.883 -14.047 12.227 1 43.47 203 THR A CA 1
ATOM 1621 C C . THR A 1 203 ? -13.547 -14.555 11.695 1 43.47 203 THR A C 1
ATOM 1623 O O . THR A 1 203 ? -12.891 -15.375 12.352 1 43.47 203 THR A O 1
ATOM 1626 N N . SER A 1 204 ? -13.258 -14.336 10.539 1 44.78 204 SER A N 1
ATOM 1627 C CA . SER A 1 204 ? -12.141 -15.016 9.898 1 44.78 204 SER A CA 1
ATOM 1628 C C . SER A 1 204 ? -10.812 -14.391 10.312 1 44.78 204 SER A C 1
ATOM 1630 O O . SER A 1 204 ? -9.742 -14.93 10.008 1 44.78 204 SER A O 1
ATOM 1632 N N . ILE A 1 205 ? -10.766 -13.133 10.656 1 39.84 205 ILE A N 1
ATOM 1633 C CA . ILE A 1 205 ? -9.484 -12.586 11.062 1 39.84 205 ILE A CA 1
ATOM 1634 C C . ILE A 1 205 ? -9.094 -13.148 12.43 1 39.84 205 ILE A C 1
ATOM 1636 O O . ILE A 1 205 ? -9.344 -12.516 13.461 1 39.84 205 ILE A O 1
ATOM 1640 N N . LYS A 1 206 ? -9.711 -14.258 12.875 1 33.41 206 LYS A N 1
ATOM 1641 C CA . LYS A 1 206 ? -9.242 -14.875 14.117 1 33.41 206 LYS A CA 1
ATOM 1642 C C . LYS A 1 206 ? -7.746 -15.156 14.062 1 33.41 206 LYS A C 1
ATOM 1644 O O . LYS A 1 206 ? -7.328 -16.312 13.93 1 33.41 206 LYS A O 1
ATOM 1649 N N . ILE A 1 207 ? -6.922 -14.336 13.383 1 26.64 207 ILE A N 1
ATOM 1650 C CA . ILE A 1 207 ? -5.625 -14.797 13.867 1 26.64 207 ILE A CA 1
ATOM 1651 C C . ILE A 1 207 ? -5.422 -14.344 15.312 1 26.64 207 ILE A C 1
ATOM 1653 O O . ILE A 1 207 ? -5.664 -13.18 15.641 1 26.64 207 ILE A O 1
ATOM 1657 N N . MET B 1 1 ? 7.59 8.633 -3.223 1 81.62 1 MET B N 1
ATOM 1658 C CA . MET B 1 1 ? 8.555 7.645 -2.752 1 81.62 1 MET B CA 1
ATOM 1659 C C . MET B 1 1 ? 7.984 6.234 -2.871 1 81.62 1 MET B C 1
ATOM 1661 O O . MET B 1 1 ? 6.801 6.059 -3.16 1 81.62 1 MET B O 1
ATOM 1665 N N . THR B 1 2 ? 8.914 5.238 -2.682 1 75 2 THR B N 1
ATOM 1666 C CA . THR B 1 2 ? 8.508 3.836 -2.775 1 75 2 THR B CA 1
ATOM 1667 C C . THR B 1 2 ? 7.691 3.426 -1.556 1 75 2 THR B C 1
ATOM 1669 O O . THR B 1 2 ? 7.73 4.094 -0.521 1 75 2 THR B O 1
ATOM 1672 N N . ASP B 1 3 ? 6.906 2.373 -1.664 1 75.25 3 ASP B N 1
ATOM 1673 C CA . ASP B 1 3 ? 6.148 1.794 -0.559 1 75.25 3 ASP B CA 1
ATOM 1674 C C . ASP B 1 3 ? 7.047 1.546 0.652 1 75.25 3 ASP B C 1
ATOM 1676 O O . ASP B 1 3 ? 6.656 1.821 1.788 1 75.25 3 ASP B O 1
ATOM 1680 N N . ILE B 1 4 ? 8.227 1.155 0.372 1 72.44 4 ILE B N 1
ATOM 1681 C CA . ILE B 1 4 ? 9.164 0.797 1.433 1 72.44 4 ILE B CA 1
ATOM 1682 C C . ILE B 1 4 ? 9.555 2.047 2.215 1 72.44 4 ILE B C 1
ATOM 1684 O O . ILE B 1 4 ? 9.594 2.031 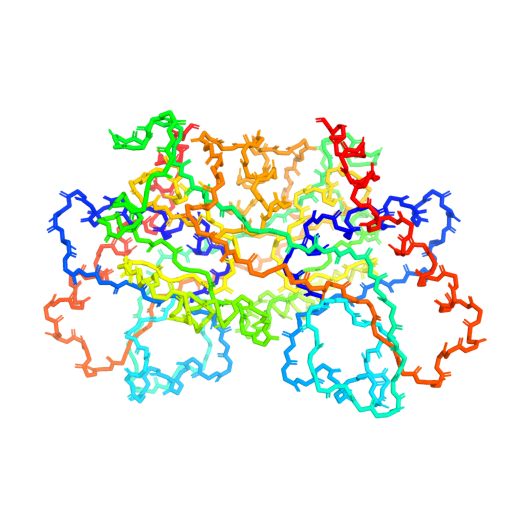3.447 1 72.44 4 ILE B O 1
ATOM 1688 N N . SER B 1 5 ? 9.852 3.051 1.433 1 79.5 5 SER B N 1
ATOM 1689 C CA . SER B 1 5 ? 10.258 4.293 2.08 1 79.5 5 SER B CA 1
ATOM 1690 C C . SER B 1 5 ? 9.125 4.883 2.912 1 79.5 5 SER B C 1
ATOM 1692 O O . SER B 1 5 ? 9.375 5.504 3.951 1 79.5 5 SER B O 1
ATOM 1694 N N . GLN B 1 6 ? 7.918 4.637 2.52 1 80.31 6 GLN B N 1
ATOM 1695 C CA . GLN B 1 6 ? 6.773 5.137 3.271 1 80.31 6 GLN B CA 1
ATOM 1696 C C . GLN B 1 6 ? 6.641 4.422 4.613 1 80.31 6 GLN B C 1
ATOM 1698 O O . GLN B 1 6 ? 6.273 5.035 5.617 1 80.31 6 GLN B O 1
ATOM 1703 N N . MET B 1 7 ? 7.004 3.219 4.559 1 76 7 MET B N 1
ATOM 1704 C CA . MET B 1 7 ? 6.855 2.402 5.762 1 76 7 MET B CA 1
ATOM 1705 C C . MET B 1 7 ? 8.023 2.633 6.723 1 76 7 MET B C 1
ATOM 1707 O O . MET B 1 7 ? 7.848 2.564 7.938 1 76 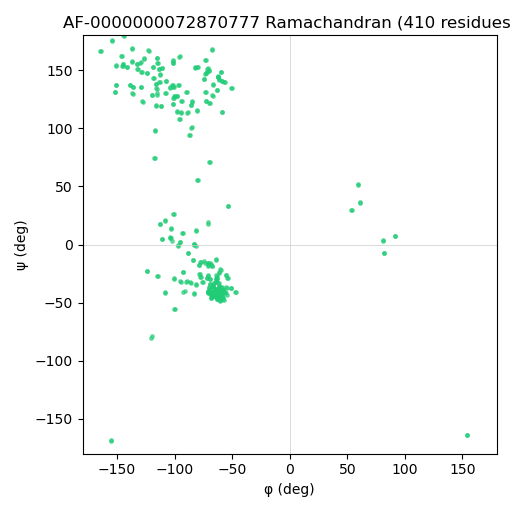7 MET B O 1
ATOM 1711 N N . THR B 1 8 ? 9.211 2.869 6.184 1 76.12 8 THR B N 1
ATOM 1712 C CA . THR B 1 8 ? 10.414 2.816 7.012 1 76.12 8 THR B CA 1
ATOM 1713 C C . THR B 1 8 ? 10.977 4.215 7.234 1 76.12 8 THR B C 1
ATOM 1715 O O . THR B 1 8 ? 11.359 4.57 8.352 1 76.12 8 THR B O 1
ATOM 1718 N N . LEU B 1 9 ? 11 5.035 6.211 1 82.38 9 LEU B N 1
ATOM 1719 C CA . LEU B 1 9 ? 11.672 6.324 6.27 1 82.38 9 LEU B CA 1
ATOM 1720 C C . LEU B 1 9 ? 10.719 7.422 6.723 1 82.38 9 LEU B C 1
ATOM 1722 O O . LEU B 1 9 ? 11.086 8.273 7.531 1 82.38 9 LEU B O 1
ATOM 1726 N N . LEU B 1 10 ? 9.57 7.379 6.273 1 84.69 10 LEU B N 1
ATOM 1727 C CA . LEU B 1 10 ? 8.625 8.461 6.512 1 84.69 10 LEU B CA 1
ATOM 1728 C C . LEU B 1 10 ? 8.305 8.586 8 1 84.69 10 LEU B C 1
ATOM 1730 O O . LEU B 1 10 ? 8.266 9.695 8.539 1 84.69 10 LEU B O 1
ATOM 1734 N N . PRO B 1 11 ? 8.07 7.457 8.664 1 82.31 11 PRO B N 1
ATOM 1735 C CA . PRO B 1 11 ? 7.84 7.582 10.109 1 82.31 11 PRO B CA 1
ATOM 1736 C C . PRO B 1 11 ? 9.016 8.219 10.844 1 82.31 11 PRO B C 1
ATOM 1738 O O . PRO B 1 11 ? 8.82 9.039 11.742 1 82.31 11 PRO B O 1
ATOM 1741 N N . LEU B 1 12 ? 10.172 7.875 10.43 1 82.94 12 LEU B N 1
ATOM 1742 C CA . LEU B 1 12 ? 11.375 8.438 11.039 1 82.94 12 LEU B CA 1
ATOM 1743 C C . LEU B 1 12 ? 11.477 9.93 10.742 1 82.94 12 LEU B C 1
ATOM 1745 O O . LEU B 1 12 ? 11.852 10.719 11.617 1 82.94 12 LEU B O 1
ATOM 1749 N N . LEU B 1 13 ? 11.172 10.258 9.578 1 85.25 13 LEU B N 1
ATOM 1750 C CA . LEU B 1 13 ? 11.188 11.664 9.18 1 85.25 13 LEU B CA 1
ATOM 1751 C C . LEU B 1 13 ? 10.172 12.461 9.984 1 85.25 13 LEU B C 1
ATOM 1753 O O . LEU B 1 13 ? 10.469 13.57 10.438 1 85.25 13 LEU B O 1
ATOM 1757 N N . GLN B 1 14 ? 9.039 11.922 10.148 1 82.69 14 GLN B N 1
ATOM 1758 C CA . GLN B 1 14 ? 7.992 12.602 10.906 1 82.69 14 GLN B CA 1
ATOM 1759 C C . GLN B 1 14 ? 8.422 12.836 12.352 1 82.69 14 GLN B C 1
ATOM 1761 O O . GLN B 1 14 ? 8.195 13.914 12.906 1 82.69 14 GLN B O 1
ATOM 1766 N N . ILE B 1 15 ? 8.992 11.891 12.93 1 81.62 15 ILE B N 1
ATOM 1767 C CA . ILE B 1 15 ? 9.477 12 14.305 1 81.62 15 ILE B CA 1
ATOM 1768 C C . ILE B 1 15 ? 10.539 13.094 14.391 1 81.62 15 ILE B C 1
ATOM 1770 O O . ILE B 1 15 ? 10.5 13.93 15.297 1 81.62 15 ILE B O 1
ATOM 1774 N N . ALA B 1 16 ? 11.406 13.039 13.484 1 82.81 16 ALA B N 1
ATOM 1775 C CA . ALA B 1 16 ? 12.484 14.023 13.461 1 82.81 16 ALA B CA 1
ATOM 1776 C C . ALA B 1 16 ? 11.938 15.438 13.312 1 82.81 16 ALA B C 1
ATOM 1778 O O . ALA B 1 16 ? 12.43 16.375 13.938 1 82.81 16 ALA B O 1
ATOM 1779 N N . LEU B 1 17 ? 10.953 15.586 12.5 1 80.81 17 LEU B N 1
ATOM 1780 C CA . LEU B 1 17 ? 10.344 16.891 12.273 1 80.81 17 LEU B CA 1
ATOM 1781 C C . LEU B 1 17 ? 9.609 17.375 13.516 1 80.81 17 LEU B C 1
ATOM 1783 O O . LEU B 1 17 ? 9.656 18.578 13.844 1 80.81 17 LEU B O 1
ATOM 1787 N N . GLN B 1 18 ? 8.898 16.516 14.117 1 75.62 18 GLN B N 1
ATOM 1788 C CA . GLN B 1 18 ? 8.203 16.859 15.359 1 75.62 18 GLN B CA 1
ATOM 1789 C C . GLN B 1 18 ? 9.188 17.312 16.422 1 75.62 18 GLN B C 1
ATOM 1791 O O . GLN B 1 18 ? 8.906 18.266 17.172 1 75.62 18 GLN B O 1
ATOM 1796 N N . GLN B 1 19 ? 10.266 16.656 16.469 1 78.62 19 GLN B N 1
ATOM 1797 C CA . GLN B 1 19 ? 11.273 16.969 17.469 1 78.62 19 GLN B CA 1
ATOM 1798 C C . GLN B 1 19 ? 11.93 18.328 17.203 1 78.62 19 GLN B C 1
ATOM 1800 O O . GLN B 1 19 ? 12.328 19.031 18.125 1 78.62 19 GLN B O 1
ATOM 1805 N N . GLN B 1 20 ? 11.969 18.656 15.984 1 77.38 20 GLN B N 1
ATOM 1806 C CA . GLN B 1 20 ? 12.625 19.906 15.602 1 77.38 20 GLN B CA 1
ATOM 1807 C C . GLN B 1 20 ? 11.625 21.047 15.523 1 77.38 20 GLN B C 1
ATOM 1809 O O . GLN B 1 20 ? 11.992 22.172 15.188 1 77.38 20 GLN B O 1
ATOM 1814 N N . ALA B 1 21 ? 10.43 20.812 15.992 1 65.56 21 ALA B N 1
ATOM 1815 C CA . ALA B 1 21 ? 9.352 21.797 16.078 1 65.56 21 ALA B CA 1
ATOM 1816 C C . ALA B 1 21 ? 9.109 22.453 14.711 1 65.56 21 ALA B C 1
ATOM 1818 O O . ALA B 1 21 ? 8.945 23.672 14.633 1 65.56 21 ALA B O 1
ATOM 1819 N N . ALA B 1 22 ? 9.359 21.734 13.781 1 65.75 2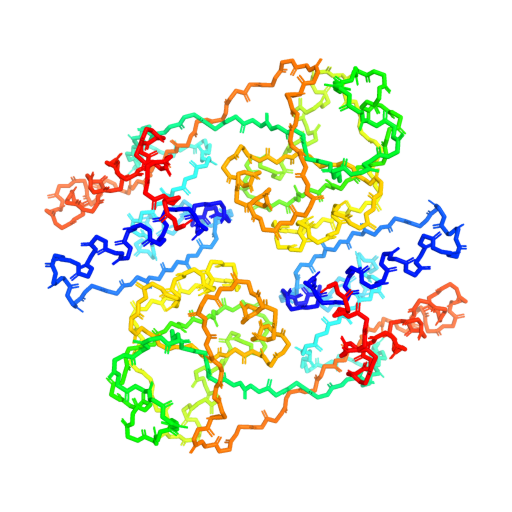2 ALA B N 1
ATOM 1820 C CA . ALA B 1 22 ? 9.133 22.25 12.438 1 65.75 22 ALA B CA 1
ATOM 1821 C C . ALA B 1 22 ? 7.66 22.141 12.055 1 65.75 22 ALA B C 1
ATOM 1823 O O . ALA B 1 22 ? 7.309 21.547 11.039 1 65.75 22 ALA B O 1
ATOM 1824 N N . ASP B 1 23 ? 6.793 22.703 12.852 1 63.72 23 ASP B N 1
ATOM 1825 C CA . ASP B 1 23 ? 5.344 22.578 12.773 1 63.72 23 ASP B CA 1
ATOM 1826 C C . ASP B 1 23 ? 4.801 23.172 11.477 1 63.72 23 ASP B C 1
ATOM 1828 O O . ASP B 1 23 ? 3.717 22.797 11.023 1 63.72 23 ASP B O 1
ATOM 1832 N N . GLY B 1 24 ? 5.574 23.875 10.797 1 67.25 24 GLY B N 1
ATOM 1833 C CA . GLY B 1 24 ? 5.07 24.531 9.602 1 67.25 24 GLY B CA 1
ATOM 1834 C C . GLY B 1 24 ? 5.32 23.734 8.328 1 67.25 24 GLY B C 1
ATOM 1835 O O . GLY B 1 24 ? 4.824 24.094 7.262 1 67.25 24 GLY B O 1
ATOM 1836 N N . ILE B 1 25 ? 5.867 22.641 8.492 1 73.38 25 ILE B N 1
ATOM 1837 C CA . ILE B 1 25 ? 6.211 21.875 7.305 1 73.38 25 ILE B CA 1
ATOM 1838 C C . ILE B 1 25 ? 5.172 20.766 7.082 1 73.38 25 ILE B C 1
ATOM 1840 O O . ILE B 1 25 ? 4.855 20.016 8.008 1 73.38 25 ILE B O 1
ATOM 1844 N N . THR B 1 26 ? 4.566 20.875 5.875 1 79.19 26 THR B N 1
ATOM 1845 C CA . THR B 1 26 ? 3.619 19.844 5.48 1 79.19 26 THR B CA 1
ATOM 1846 C C . THR B 1 26 ? 4.211 18.969 4.387 1 79.19 26 THR B C 1
ATOM 1848 O O . THR B 1 26 ? 4.945 19.438 3.521 1 79.19 26 THR B O 1
ATOM 1851 N N . PHE B 1 27 ? 3.908 17.672 4.527 1 83.94 27 PHE B N 1
ATOM 1852 C CA . PHE B 1 27 ? 4.414 16.75 3.523 1 83.94 27 PHE B CA 1
ATOM 1853 C C . PHE B 1 27 ? 3.268 16.109 2.75 1 83.94 27 PHE B C 1
ATOM 1855 O O . PHE B 1 27 ? 2.242 15.75 3.334 1 83.94 27 PHE B O 1
ATOM 1862 N N . THR B 1 28 ? 3.512 16.125 1.484 1 86.31 28 THR B N 1
ATOM 1863 C CA . THR B 1 28 ? 2.682 15.32 0.599 1 86.31 28 THR B CA 1
ATOM 1864 C C . THR B 1 28 ? 3.512 14.242 -0.086 1 86.31 28 THR B C 1
ATOM 1866 O O . THR B 1 28 ? 4.461 14.547 -0.81 1 86.31 28 THR B O 1
ATOM 1869 N N . VAL B 1 29 ? 3.072 13.031 0.215 1 89.12 29 VAL B N 1
ATOM 1870 C CA . VAL B 1 29 ? 3.811 11.898 -0.338 1 89.12 29 VAL B CA 1
ATOM 1871 C C . VAL B 1 29 ? 3.039 11.297 -1.512 1 89.12 29 VAL B C 1
ATOM 1873 O O . VAL B 1 29 ? 1.818 11.141 -1.441 1 89.12 29 VAL B O 1
ATOM 1876 N N . GLN B 1 30 ? 3.791 11.031 -2.576 1 86.31 30 GLN B N 1
ATOM 1877 C CA . GLN B 1 30 ? 3.234 10.367 -3.75 1 86.31 30 GLN B CA 1
ATOM 1878 C C . GLN B 1 30 ? 4.094 9.172 -4.168 1 86.31 30 GLN B C 1
ATOM 1880 O O . GLN B 1 30 ? 5.281 9.117 -3.844 1 86.31 30 GLN B O 1
ATOM 1885 N N . ASN B 1 31 ? 3.434 8.266 -4.871 1 83.88 31 ASN B N 1
ATOM 1886 C CA . ASN B 1 31 ? 4.18 7.129 -5.402 1 83.88 31 ASN B CA 1
ATOM 1887 C C . ASN B 1 31 ? 5.074 7.543 -6.57 1 83.88 31 ASN B C 1
ATOM 1889 O O . ASN B 1 31 ? 4.715 8.43 -7.348 1 83.88 31 ASN B O 1
ATOM 1893 N N . LEU B 1 32 ? 6.199 6.812 -6.633 1 84.25 32 LEU B N 1
ATOM 1894 C CA . LEU B 1 32 ? 7.004 6.977 -7.836 1 84.25 32 LEU B CA 1
ATOM 1895 C C . LEU B 1 32 ? 6.273 6.438 -9.062 1 84.25 32 LEU B C 1
ATOM 1897 O O . LEU B 1 32 ? 5.629 5.387 -8.992 1 84.25 32 LEU B O 1
ATOM 1901 N N . ASP B 1 33 ? 6.367 7.164 -10.078 1 80.88 33 ASP B N 1
ATOM 1902 C CA . ASP B 1 33 ? 5.805 6.695 -11.336 1 80.88 33 ASP B CA 1
ATOM 1903 C C . ASP B 1 33 ? 6.496 7.355 -12.531 1 80.88 33 ASP B C 1
ATOM 1905 O O . ASP B 1 33 ? 7.582 7.918 -12.391 1 80.88 33 ASP B O 1
ATOM 1909 N N . GLU B 1 34 ? 5.91 7.18 -13.664 1 80.69 34 GLU B N 1
ATOM 1910 C CA . GLU B 1 34 ? 6.535 7.656 -14.898 1 80.69 34 GLU B CA 1
ATOM 1911 C C . GLU B 1 34 ? 6.551 9.18 -14.953 1 80.69 34 GLU B C 1
ATOM 1913 O O . GLU B 1 34 ? 7.297 9.773 -15.734 1 80.69 34 GLU B O 1
ATOM 1918 N N . GLN B 1 35 ? 5.742 9.789 -14.102 1 85.31 35 GLN B N 1
ATOM 1919 C CA . GLN B 1 35 ? 5.637 11.242 -14.141 1 85.31 35 GLN B CA 1
ATOM 1920 C C . GLN B 1 35 ? 6.539 11.891 -13.094 1 85.31 35 GLN B C 1
ATOM 1922 O O . GLN B 1 35 ? 6.648 13.117 -13.039 1 85.31 35 GLN B O 1
ATOM 1927 N N . THR B 1 36 ? 7.203 11.117 -12.359 1 90.12 36 THR B N 1
ATOM 1928 C CA . THR B 1 36 ? 7.949 11.625 -11.219 1 90.12 36 THR B CA 1
ATOM 1929 C C . THR B 1 36 ? 9.039 12.594 -11.672 1 90.12 36 THR B C 1
ATOM 1931 O O . THR B 1 36 ? 9.195 13.672 -11.102 1 90.12 36 THR B O 1
ATOM 1934 N N . LEU B 1 37 ? 9.734 12.242 -12.719 1 90.38 37 LEU B N 1
ATOM 1935 C CA . LEU B 1 37 ? 10.82 13.102 -13.172 1 90.38 37 LEU B CA 1
ATOM 1936 C C . LEU B 1 37 ? 10.273 14.414 -13.727 1 90.38 37 LEU B C 1
ATOM 1938 O O . LEU B 1 37 ? 10.844 15.477 -13.484 1 90.38 37 LEU B O 1
ATOM 1942 N N . ASN B 1 38 ? 9.219 14.297 -14.453 1 92.81 38 ASN B N 1
ATOM 1943 C CA . ASN B 1 38 ? 8.555 15.5 -14.938 1 92.81 38 ASN B CA 1
ATOM 1944 C C . ASN B 1 38 ? 8.055 16.359 -13.781 1 92.81 38 ASN B C 1
ATOM 1946 O O . ASN B 1 38 ? 8.109 17.594 -13.859 1 92.81 38 ASN B O 1
ATOM 1950 N N . ALA B 1 39 ? 7.605 15.727 -12.758 1 93.56 39 ALA B N 1
ATOM 1951 C CA . ALA B 1 39 ? 7.113 16.438 -11.586 1 93.56 39 ALA B CA 1
ATOM 1952 C C . ALA B 1 39 ? 8.25 17.172 -10.883 1 93.56 39 ALA B C 1
ATOM 1954 O O . ALA B 1 39 ? 8.047 18.281 -10.352 1 93.56 39 ALA B O 1
ATOM 1955 N N . LEU B 1 40 ? 9.406 16.609 -10.844 1 94.56 40 LEU B N 1
ATOM 1956 C CA . LEU B 1 40 ? 10.578 17.281 -10.289 1 94.56 40 LEU B CA 1
ATOM 1957 C C . LEU B 1 40 ? 10.938 18.516 -11.109 1 94.56 40 LEU B C 1
ATOM 1959 O O . LEU B 1 40 ? 11.227 19.578 -10.539 1 94.56 40 LEU B O 1
ATOM 1963 N N . GLU B 1 41 ? 10.812 18.375 -12.398 1 93.94 41 GLU B N 1
ATOM 1964 C CA . GLU B 1 41 ? 11.172 19.469 -13.312 1 93.94 41 GLU B CA 1
ATOM 1965 C C . GLU B 1 41 ? 10.18 20.609 -13.211 1 93.94 41 GLU B C 1
ATOM 1967 O O . GLU B 1 41 ? 10.562 21.781 -13.242 1 93.94 41 GLU B O 1
ATOM 1972 N N . SER B 1 42 ? 8.945 20.281 -13.086 1 94.88 42 SER B N 1
ATOM 1973 C CA . SER B 1 42 ? 7.891 21.297 -13.094 1 94.88 42 SER B CA 1
ATOM 1974 C C . SER B 1 42 ? 7.703 21.906 -11.711 1 94.88 42 SER B C 1
ATOM 1976 O O . SER B 1 42 ? 6.977 22.891 -11.555 1 94.88 42 SER B O 1
ATOM 1978 N N . GLY B 1 43 ? 8.258 21.297 -10.711 1 93.75 43 GLY B N 1
ATOM 1979 C CA . GLY B 1 43 ? 8.148 21.812 -9.359 1 93.75 43 GLY B CA 1
ATOM 1980 C C . GLY B 1 43 ? 6.965 21.25 -8.594 1 93.75 43 GLY B C 1
ATOM 1981 O O . GLY B 1 43 ? 6.688 21.672 -7.473 1 93.75 43 GLY B O 1
ATOM 1982 N N . LYS B 1 44 ? 6.344 20.328 -9.156 1 93.19 44 LYS B N 1
ATOM 1983 C CA . LYS B 1 44 ? 5.223 19.672 -8.492 1 93.19 44 LYS B CA 1
ATOM 1984 C C . LYS B 1 44 ? 5.711 18.672 -7.438 1 93.19 44 LYS B C 1
ATOM 1986 O O . LYS B 1 44 ? 4.934 18.219 -6.598 1 93.19 44 LYS B O 1
ATOM 1991 N N . CYS B 1 45 ? 6.973 18.375 -7.559 1 94.06 45 CYS B N 1
ATOM 1992 C CA . CYS B 1 45 ? 7.66 17.516 -6.594 1 94.06 45 CYS B CA 1
ATOM 1993 C C . CYS B 1 45 ? 9.023 18.094 -6.23 1 94.06 45 CYS B C 1
ATOM 1995 O O . CYS B 1 45 ? 9.766 18.547 -7.102 1 94.06 45 CYS B O 1
ATOM 1997 N N . ASP B 1 46 ? 9.312 18.078 -4.957 1 95.19 46 ASP B N 1
ATOM 1998 C CA . ASP B 1 46 ? 10.555 18.688 -4.5 1 95.19 46 ASP B CA 1
ATOM 1999 C C . ASP B 1 46 ? 11.672 17.656 -4.375 1 95.19 46 ASP B C 1
ATOM 2001 O O . ASP B 1 46 ? 12.852 17.984 -4.512 1 95.19 46 ASP B O 1
ATOM 2005 N N . LEU B 1 47 ? 11.273 16.484 -4.051 1 95.38 47 LEU B N 1
ATOM 2006 C CA . LEU B 1 47 ? 12.258 15.453 -3.746 1 95.38 47 LEU B CA 1
ATOM 2007 C C . LEU B 1 47 ? 11.703 14.07 -4.062 1 95.38 47 LEU B C 1
ATOM 2009 O O . LEU B 1 47 ? 10.555 13.766 -3.732 1 95.38 47 LEU B O 1
ATOM 2013 N N . ALA B 1 48 ? 12.492 13.289 -4.781 1 93.62 48 ALA B N 1
ATOM 2014 C CA . ALA B 1 48 ? 12.125 11.898 -5.039 1 93.62 48 ALA B CA 1
ATOM 2015 C C . ALA B 1 48 ? 13.086 10.938 -4.34 1 93.62 48 ALA B C 1
ATOM 2017 O O . ALA B 1 48 ? 14.289 11.188 -4.297 1 93.62 48 ALA B O 1
ATOM 2018 N N . ILE B 1 49 ? 12.562 9.922 -3.816 1 92 49 ILE B N 1
ATOM 2019 C CA . ILE B 1 49 ? 13.383 8.914 -3.145 1 92 49 ILE B CA 1
ATOM 2020 C C . ILE B 1 49 ? 13.047 7.531 -3.699 1 92 49 ILE B C 1
ATOM 2022 O O . ILE B 1 49 ? 11.898 7.094 -3.646 1 92 49 ILE B O 1
ATOM 2026 N N . GLY B 1 50 ? 14.016 6.863 -4.191 1 89.06 50 GLY B N 1
ATOM 2027 C CA . GLY B 1 50 ? 13.828 5.512 -4.699 1 89.06 50 GLY B CA 1
ATOM 2028 C C . GLY B 1 50 ? 14.844 5.125 -5.754 1 89.06 50 GLY B C 1
ATOM 2029 O O . GLY B 1 50 ? 15.961 5.648 -5.77 1 89.06 50 GLY B O 1
ATOM 2030 N N . TYR B 1 51 ? 14.461 4.059 -6.445 1 86.12 51 TYR B N 1
ATOM 2031 C CA . TYR B 1 51 ? 15.273 3.596 -7.562 1 86.12 51 TYR B CA 1
ATOM 2032 C C . TYR B 1 51 ? 14.883 4.309 -8.852 1 86.12 51 TYR B C 1
ATOM 2034 O O . TYR B 1 51 ? 13.93 3.916 -9.523 1 86.12 51 TYR B O 1
ATOM 2042 N N . LEU B 1 52 ? 15.547 5.316 -9.148 1 84.44 52 LEU B N 1
ATOM 2043 C CA . LEU B 1 52 ? 15.305 6.102 -10.359 1 84.44 52 LEU B CA 1
ATOM 2044 C C . LEU B 1 52 ? 16.422 5.891 -11.375 1 84.44 52 LEU B C 1
ATOM 2046 O O . LEU B 1 52 ? 17.594 5.93 -11.031 1 84.44 52 LEU B O 1
ATOM 2050 N N . THR B 1 53 ? 15.859 5.617 -12.555 1 80.88 53 THR B N 1
ATOM 2051 C CA . THR B 1 53 ? 16.812 5.383 -13.633 1 80.88 53 THR B CA 1
ATOM 2052 C C . THR B 1 53 ? 16.688 6.461 -14.703 1 80.88 53 THR B C 1
ATOM 2054 O O . THR B 1 53 ? 15.719 7.227 -14.719 1 80.88 53 THR B O 1
ATOM 2057 N N . GLN B 1 54 ? 17.75 6.629 -15.539 1 84.25 54 GLN B N 1
ATOM 2058 C CA . GLN B 1 54 ? 17.75 7.543 -16.672 1 84.25 54 GLN B CA 1
ATOM 2059 C C . GLN B 1 54 ? 17.5 8.977 -16.234 1 84.25 54 GLN B C 1
ATOM 2061 O O . GLN B 1 54 ? 16.625 9.664 -16.781 1 84.25 54 GLN B O 1
ATOM 2066 N N . LEU B 1 55 ? 18.172 9.422 -15.359 1 91 55 LEU B N 1
ATOM 2067 C CA . LEU B 1 55 ? 18.016 10.758 -14.797 1 91 55 LEU B CA 1
ATOM 2068 C C . LEU B 1 55 ? 18.5 11.828 -15.766 1 91 55 LEU B C 1
ATOM 2070 O O . LEU B 1 55 ? 19.578 11.695 -16.344 1 91 55 LEU B O 1
ATOM 2074 N N . PRO B 1 56 ? 17.688 12.812 -15.961 1 92.62 56 PRO B N 1
ATOM 2075 C CA . PRO B 1 56 ? 18.156 13.922 -16.797 1 92.62 56 PRO B CA 1
ATOM 2076 C C . PRO B 1 56 ? 19.281 14.727 -16.156 1 92.62 56 PRO B C 1
ATOM 2078 O O . PRO B 1 56 ? 19.562 14.555 -14.961 1 92.62 56 PRO B O 1
ATOM 2081 N N . GLU B 1 57 ? 19.875 15.539 -16.953 1 93.75 57 GLU B N 1
ATOM 2082 C CA . GLU B 1 57 ? 20.984 16.344 -16.484 1 93.75 57 GLU B CA 1
ATOM 2083 C C . GLU B 1 57 ? 20.531 17.438 -15.523 1 93.75 57 GLU B C 1
ATOM 2085 O O . GLU B 1 57 ? 21.328 18 -14.773 1 93.75 57 GLU B O 1
ATOM 2090 N N . SER B 1 58 ? 19.328 17.672 -15.539 1 95.69 58 SER B N 1
ATOM 2091 C CA . SER B 1 58 ? 18.781 18.797 -14.773 1 95.69 58 SER B CA 1
ATOM 2092 C C . SER B 1 58 ? 18.594 18.438 -13.305 1 95.69 58 SER B C 1
ATOM 2094 O O . SER B 1 58 ? 18.188 19.266 -12.5 1 95.69 58 SER B O 1
ATOM 2096 N N . VAL B 1 59 ? 18.922 17.188 -12.961 1 96.62 59 VAL B N 1
ATOM 2097 C CA . VAL B 1 59 ? 18.672 16.781 -11.586 1 96.62 59 VAL B CA 1
ATOM 2098 C C . VAL B 1 59 ? 19.984 16.406 -10.898 1 96.62 59 VAL B C 1
ATOM 2100 O O . VAL B 1 59 ? 20.953 16.047 -11.57 1 96.62 59 VAL B O 1
ATOM 2103 N N . TYR B 1 60 ? 20.016 16.562 -9.609 1 97.38 60 TYR B N 1
ATOM 2104 C CA . TYR B 1 60 ? 21.047 16.016 -8.734 1 97.38 60 TYR B CA 1
ATOM 2105 C C . TYR B 1 60 ? 20.562 14.766 -8.023 1 97.38 60 TYR B C 1
ATOM 2107 O O . TYR B 1 60 ? 19.344 14.531 -7.934 1 97.38 60 TYR B O 1
ATOM 2115 N N . GLN B 1 61 ? 21.5 13.977 -7.645 1 96.31 61 GLN B N 1
ATOM 2116 C CA . GLN B 1 61 ? 21.156 12.758 -6.914 1 96.31 61 GLN B CA 1
ATOM 2117 C C . GLN B 1 61 ? 22.172 12.484 -5.801 1 96.31 61 GLN B C 1
ATOM 2119 O O . GLN B 1 61 ? 23.312 12.938 -5.867 1 96.31 61 GLN B O 1
ATOM 2124 N N . GLN B 1 62 ? 21.719 11.82 -4.777 1 96.38 62 GLN B N 1
ATOM 2125 C CA . GLN B 1 62 ? 22.562 11.336 -3.688 1 96.38 62 GLN B CA 1
ATOM 2126 C C . GLN B 1 62 ? 22.203 9.906 -3.303 1 96.38 62 GLN B C 1
ATOM 2128 O O . GLN B 1 62 ? 21.031 9.594 -3.064 1 96.38 62 GLN B O 1
ATOM 2133 N N . HIS B 1 63 ? 23.234 9.094 -3.244 1 94.75 63 HIS B N 1
ATOM 2134 C CA . HIS B 1 63 ? 23.062 7.723 -2.777 1 94.75 63 HIS B CA 1
ATOM 2135 C C . HIS B 1 63 ? 22.688 7.691 -1.298 1 94.75 63 HIS B C 1
ATOM 2137 O O . HIS B 1 63 ? 23.328 8.352 -0.477 1 94.75 63 HIS B O 1
ATOM 2143 N N . LEU B 1 64 ? 21.641 6.992 -1.029 1 91.81 64 LEU B N 1
ATOM 2144 C CA . LEU B 1 64 ? 21.219 6.859 0.365 1 91.81 64 LEU B CA 1
ATOM 2145 C C . LEU B 1 64 ? 21.672 5.52 0.939 1 91.81 64 LEU B C 1
ATOM 2147 O O . LEU B 1 64 ? 22.359 5.477 1.965 1 91.81 64 LEU B O 1
ATOM 2151 N N . PHE B 1 65 ? 21.312 4.422 0.323 1 88.62 65 PHE B N 1
ATOM 2152 C CA . PHE B 1 65 ? 21.688 3.082 0.748 1 88.62 65 PHE B CA 1
ATOM 2153 C C . PHE B 1 65 ? 21.438 2.07 -0.363 1 88.62 65 PHE B C 1
ATOM 2155 O O . PHE B 1 65 ? 20.781 2.379 -1.353 1 88.62 65 PHE B O 1
ATOM 2162 N N . ASP B 1 66 ? 22.031 0.874 -0.152 1 89.5 66 ASP B N 1
ATOM 2163 C CA . ASP B 1 66 ? 21.781 -0.245 -1.055 1 89.5 66 ASP B CA 1
ATOM 2164 C C . ASP B 1 66 ? 20.719 -1.185 -0.485 1 89.5 66 ASP B C 1
ATOM 2166 O O . ASP B 1 66 ? 20.812 -1.596 0.674 1 89.5 66 ASP B O 1
ATOM 2170 N N . GLN B 1 67 ? 19.797 -1.386 -1.365 1 86.75 67 GLN B N 1
ATOM 2171 C CA . GLN B 1 67 ? 18.703 -2.26 -0.96 1 86.75 67 GLN B CA 1
ATOM 2172 C C . GLN B 1 67 ? 18.953 -3.699 -1.4 1 86.75 67 GLN B C 1
ATOM 2174 O O . GLN B 1 67 ? 19.234 -3.955 -2.574 1 86.75 67 GLN B O 1
ATOM 2179 N N . SER B 1 68 ? 18.938 -4.574 -0.41 1 90.62 68 SER B N 1
ATOM 2180 C CA . SER B 1 68 ? 19.016 -6 -0.694 1 90.62 68 SER B CA 1
ATOM 2181 C C . SER B 1 68 ? 17.656 -6.664 -0.594 1 90.62 68 SER B C 1
ATOM 2183 O O . SER B 1 68 ? 16.734 -6.109 0.009 1 90.62 68 SER B O 1
ATOM 2185 N N . TYR B 1 69 ? 17.578 -7.824 -1.268 1 91.44 69 TYR B N 1
ATOM 2186 C CA . TYR B 1 69 ? 16.328 -8.57 -1.276 1 91.44 69 TYR B CA 1
ATOM 2187 C C . TYR B 1 69 ? 16.484 -9.898 -0.543 1 91.44 69 TYR B C 1
ATOM 2189 O O . TYR B 1 69 ? 17.578 -10.469 -0.494 1 91.44 69 TYR B O 1
ATOM 2197 N N . VAL B 1 70 ? 15.406 -10.312 -0.014 1 94 70 VAL B N 1
ATOM 2198 C CA . VAL B 1 70 ? 15.328 -11.594 0.671 1 94 70 VAL B CA 1
ATOM 2199 C C . VAL B 1 70 ? 14.039 -12.312 0.282 1 94 70 VAL B C 1
ATOM 2201 O O . VAL B 1 70 ? 13.18 -11.742 -0.391 1 94 70 VAL B O 1
ATOM 2204 N N . CYS B 1 71 ? 14.047 -13.5 0.667 1 95.12 71 CYS B N 1
ATOM 2205 C CA . CYS B 1 71 ? 12.844 -14.305 0.461 1 95.12 71 CYS B CA 1
ATOM 2206 C C . CYS B 1 71 ? 12.023 -14.398 1.744 1 95.12 71 CYS B C 1
ATOM 2208 O O . CYS B 1 71 ? 12.57 -14.695 2.809 1 95.12 71 CYS B O 1
ATOM 2210 N N . LEU B 1 72 ? 10.766 -14.078 1.63 1 96 72 LEU B N 1
ATOM 2211 C CA . LEU B 1 72 ? 9.828 -14.172 2.744 1 96 72 LEU B CA 1
ATOM 2212 C C . LEU B 1 72 ? 8.977 -15.438 2.629 1 96 72 LEU B C 1
ATOM 2214 O O . LEU B 1 72 ? 8.5 -15.766 1.543 1 96 72 LEU B O 1
ATOM 2218 N N . ALA B 1 73 ? 8.812 -16.141 3.742 1 96.06 73 ALA B N 1
ATOM 2219 C CA . ALA B 1 73 ? 7.961 -17.328 3.818 1 96.06 73 ALA B CA 1
ATOM 2220 C C . ALA B 1 73 ? 7.301 -17.438 5.188 1 96.06 73 ALA B C 1
ATOM 2222 O O . ALA B 1 73 ? 7.73 -16.797 6.148 1 96.06 73 ALA B O 1
ATOM 2223 N N . ALA B 1 74 ? 6.262 -18.25 5.203 1 94.88 74 ALA B N 1
ATOM 2224 C CA . ALA B 1 74 ? 5.641 -18.531 6.496 1 94.88 74 ALA B CA 1
ATOM 2225 C C . ALA B 1 74 ? 6.625 -19.219 7.441 1 94.88 74 ALA B C 1
ATOM 2227 O O . ALA B 1 74 ? 7.453 -20.016 7.012 1 94.88 74 ALA B O 1
ATOM 2228 N N . GLU B 1 75 ? 6.523 -18.828 8.688 1 93.94 75 GLU B N 1
ATOM 2229 C CA . GLU B 1 75 ? 7.367 -19.469 9.695 1 93.94 75 GLU B CA 1
ATOM 2230 C C . GLU B 1 75 ? 7.203 -20.984 9.672 1 93.94 75 GLU B C 1
ATOM 2232 O O . GLU B 1 75 ? 8.172 -21.719 9.852 1 93.94 75 GLU B O 1
ATOM 2237 N N . ASN B 1 76 ? 6.039 -21.406 9.445 1 92.38 76 ASN B N 1
ATOM 2238 C CA . ASN B 1 76 ? 5.727 -22.844 9.438 1 92.38 76 ASN B CA 1
ATOM 2239 C C . ASN B 1 76 ? 5.648 -23.391 8.016 1 92.38 76 ASN B C 1
ATOM 2241 O O . ASN B 1 76 ? 4.918 -24.344 7.754 1 92.38 76 ASN B O 1
ATOM 2245 N N . HIS B 1 77 ? 6.355 -22.719 7.133 1 93.31 77 HIS B N 1
ATOM 2246 C CA . HIS B 1 77 ? 6.316 -23.203 5.754 1 93.31 77 HIS B CA 1
ATOM 2247 C C . HIS B 1 77 ? 6.609 -24.688 5.688 1 93.31 77 HIS B C 1
ATOM 2249 O O . HIS B 1 77 ? 7.57 -25.172 6.293 1 93.31 77 HIS B O 1
ATOM 2255 N N . PRO B 1 78 ? 5.887 -25.391 4.969 1 91.25 78 PRO B N 1
ATOM 2256 C CA . PRO B 1 78 ? 5.98 -26.844 5.008 1 91.25 78 PRO B CA 1
ATOM 2257 C C . PRO B 1 78 ? 7.273 -27.375 4.383 1 91.25 78 PRO B C 1
ATOM 2259 O O . PRO B 1 78 ? 7.75 -28.453 4.758 1 91.25 78 PRO B O 1
ATOM 2262 N N . ARG B 1 79 ? 7.812 -26.672 3.496 1 91.62 79 ARG B N 1
ATOM 2263 C CA . ARG B 1 79 ? 8.93 -27.203 2.725 1 91.62 79 ARG B CA 1
ATOM 2264 C C . ARG B 1 79 ? 10.211 -26.438 2.994 1 91.62 79 ARG B C 1
ATOM 2266 O O . ARG B 1 79 ? 11.312 -26.938 2.764 1 91.62 79 ARG B O 1
ATOM 2273 N N . ILE B 1 80 ? 10.062 -25.234 3.354 1 87.94 80 ILE B N 1
ATOM 2274 C CA . ILE B 1 80 ? 11.234 -24.422 3.648 1 87.94 80 ILE B CA 1
ATOM 2275 C C . ILE B 1 80 ? 11.484 -24.391 5.156 1 87.94 80 ILE B C 1
ATOM 2277 O O . ILE B 1 80 ? 10.688 -23.828 5.91 1 87.94 80 ILE B O 1
ATOM 2281 N N . ARG B 1 81 ? 12.562 -24.953 5.605 1 83.19 81 ARG B N 1
ATOM 2282 C CA . ARG B 1 81 ? 12.812 -25.078 7.039 1 83.19 81 ARG B CA 1
ATOM 2283 C C . ARG B 1 81 ? 14.102 -24.344 7.43 1 83.19 81 ARG B C 1
ATOM 2285 O O . ARG B 1 81 ? 14.094 -23.141 7.672 1 83.19 81 ARG B O 1
ATOM 2292 N N . ALA B 1 82 ? 15.266 -24.938 7.191 1 82.62 82 ALA B N 1
ATOM 2293 C CA . ALA B 1 82 ? 16.516 -24.375 7.676 1 82.62 82 ALA B CA 1
ATOM 2294 C C . ALA B 1 82 ? 17.125 -23.422 6.645 1 82.62 82 ALA B C 1
ATOM 2296 O O . ALA B 1 82 ? 17.828 -22.469 7 1 82.62 82 ALA B O 1
ATOM 2297 N N . GLN B 1 83 ? 16.891 -23.734 5.379 1 85.44 83 GLN B N 1
ATOM 2298 C CA . GLN B 1 83 ? 17.453 -22.906 4.316 1 85.44 83 GLN B CA 1
ATOM 2299 C C . GLN B 1 83 ? 16.578 -22.938 3.068 1 85.44 83 GLN B C 1
ATOM 2301 O O . GLN B 1 83 ? 15.805 -23.875 2.873 1 85.44 83 GLN B O 1
ATOM 2306 N N . LEU B 1 84 ? 16.672 -21.906 2.318 1 89.38 84 LEU B N 1
ATOM 2307 C CA . LEU B 1 84 ? 16.047 -21.875 1.003 1 89.38 84 LEU B CA 1
ATOM 2308 C C . LEU B 1 84 ? 17.031 -22.281 -0.085 1 89.38 84 LEU B C 1
ATOM 2310 O O . LEU B 1 84 ? 18.031 -21.594 -0.325 1 89.38 84 LEU B O 1
ATOM 2314 N N . ARG B 1 85 ? 16.766 -23.406 -0.719 1 88.5 85 ARG B N 1
ATOM 2315 C CA . ARG B 1 85 ? 17.609 -23.875 -1.811 1 88.5 85 ARG B CA 1
ATOM 2316 C C . ARG B 1 85 ? 17.047 -23.453 -3.162 1 88.5 85 ARG B C 1
ATOM 2318 O O . ARG B 1 85 ? 15.867 -23.125 -3.27 1 88.5 85 ARG B O 1
ATOM 2325 N N . ALA B 1 86 ? 17.938 -23.516 -4.133 1 86.12 86 ALA B N 1
ATOM 2326 C CA . ALA B 1 86 ? 17.531 -23.125 -5.48 1 86.12 86 ALA B CA 1
ATOM 2327 C C . ALA B 1 86 ? 16.391 -24 -5.988 1 86.12 86 ALA B C 1
ATOM 2329 O O . ALA B 1 86 ? 15.5 -23.531 -6.699 1 86.12 86 ALA B O 1
ATOM 2330 N N . GLU B 1 87 ? 16.469 -25.219 -5.633 1 85.12 87 GLU B N 1
ATOM 2331 C CA . GLU B 1 87 ? 15.414 -26.141 -6.043 1 85.12 87 GLU B CA 1
ATOM 2332 C C . GLU B 1 87 ? 14.078 -25.781 -5.414 1 85.12 87 GLU B C 1
ATOM 2334 O O . GLU B 1 87 ? 13.031 -25.875 -6.062 1 85.12 87 GLU B O 1
ATOM 2339 N N . ASP B 1 88 ? 14.148 -25.375 -4.215 1 86.25 88 ASP B N 1
ATOM 2340 C CA . ASP B 1 88 ? 12.938 -24.922 -3.529 1 86.25 88 ASP B CA 1
ATOM 2341 C C . ASP B 1 88 ? 12.344 -23.703 -4.219 1 86.25 88 ASP B C 1
ATOM 2343 O O . ASP B 1 88 ? 11.133 -23.641 -4.43 1 86.25 88 ASP B O 1
ATOM 2347 N N . TRP B 1 89 ? 13.164 -22.812 -4.605 1 86.69 89 TRP B N 1
ATOM 2348 C CA . TRP B 1 89 ? 12.766 -21.562 -5.273 1 86.69 89 TRP B CA 1
ATOM 2349 C C . TRP B 1 89 ? 11.922 -21.859 -6.508 1 86.69 89 TRP B C 1
ATOM 2351 O O . TRP B 1 89 ? 10.852 -21.281 -6.691 1 86.69 89 TRP B O 1
ATOM 2361 N N . ARG B 1 90 ? 12.336 -22.859 -7.25 1 86.56 90 ARG B N 1
ATOM 2362 C CA . ARG B 1 90 ? 11.703 -23.156 -8.531 1 86.56 90 ARG B CA 1
ATOM 2363 C C . ARG B 1 90 ? 10.398 -23.906 -8.336 1 86.56 90 ARG B C 1
ATOM 2365 O O . ARG B 1 90 ? 9.484 -23.812 -9.156 1 86.56 90 ARG B O 1
ATOM 2372 N N . GLN B 1 91 ? 10.352 -24.547 -7.27 1 88.56 91 GLN B N 1
ATOM 2373 C CA . GLN B 1 91 ? 9.211 -25.438 -7.07 1 88.56 91 GLN B CA 1
ATOM 2374 C C . GLN B 1 91 ? 8.078 -24.734 -6.336 1 88.56 91 GLN B C 1
ATOM 2376 O O . GLN B 1 91 ? 6.91 -25.062 -6.52 1 88.56 91 GLN B O 1
ATOM 2381 N N . GLU B 1 92 ? 8.43 -23.75 -5.637 1 91.25 92 GLU B N 1
ATOM 2382 C CA . GLU B 1 92 ? 7.438 -23.109 -4.785 1 91.25 92 GLU B CA 1
ATOM 2383 C C . GLU B 1 92 ? 6.594 -22.109 -5.578 1 91.25 92 GLU B C 1
ATOM 2385 O O . GLU B 1 92 ? 7.039 -21.594 -6.605 1 91.25 92 GLU B O 1
ATOM 2390 N N . LYS B 1 93 ? 5.375 -21.938 -5.09 1 91 93 LYS B N 1
ATOM 2391 C CA . LYS B 1 93 ? 4.535 -20.844 -5.598 1 91 93 LYS B CA 1
ATOM 2392 C C . LYS B 1 93 ? 5 -19.5 -5.066 1 91 93 LYS B C 1
ATOM 2394 O O . LYS B 1 93 ? 5.395 -19.391 -3.904 1 91 93 LYS B O 1
ATOM 2399 N N . HIS B 1 94 ? 4.883 -18.5 -6.008 1 92.69 94 HIS B N 1
ATOM 2400 C CA . HIS B 1 94 ? 5.406 -17.188 -5.633 1 92.69 94 HIS B CA 1
ATOM 2401 C C . HIS B 1 94 ? 4.293 -16.156 -5.574 1 92.69 94 HIS B C 1
ATOM 2403 O O . HIS B 1 94 ? 3.404 -16.141 -6.426 1 92.69 94 HIS B O 1
ATOM 2409 N N . LEU B 1 95 ? 4.387 -15.336 -4.535 1 92.75 95 LEU B N 1
ATOM 2410 C CA . LEU B 1 95 ? 3.695 -14.055 -4.492 1 92.75 95 LEU B CA 1
ATOM 2411 C C . LEU B 1 95 ? 4.559 -12.953 -5.094 1 92.75 95 LEU B C 1
ATOM 2413 O O . LEU B 1 95 ? 5.629 -12.641 -4.566 1 92.75 95 LEU B O 1
ATOM 2417 N N . ALA B 1 96 ? 4.086 -12.445 -6.207 1 91 96 ALA B N 1
ATOM 2418 C CA . ALA B 1 96 ? 4.832 -11.375 -6.867 1 91 96 ALA B CA 1
ATOM 2419 C C . ALA B 1 96 ? 4.277 -10 -6.484 1 91 96 ALA B C 1
ATOM 2421 O O . ALA B 1 96 ? 3.061 -9.82 -6.402 1 91 96 ALA B O 1
ATOM 2422 N N . ILE B 1 97 ? 5.18 -9.109 -6.23 1 89 97 ILE B N 1
ATOM 2423 C CA . ILE B 1 97 ? 4.809 -7.719 -5.977 1 89 97 ILE B CA 1
ATOM 2424 C C . ILE B 1 97 ? 5.297 -6.836 -7.121 1 89 97 ILE B C 1
ATOM 2426 O O . ILE B 1 97 ? 6.496 -6.754 -7.383 1 89 97 ILE B O 1
ATOM 2430 N N . ARG B 1 98 ? 4.344 -6.223 -7.738 1 83.75 98 ARG B N 1
ATOM 2431 C CA . ARG B 1 98 ? 4.68 -5.371 -8.875 1 83.75 98 ARG B CA 1
ATOM 2432 C C . ARG B 1 98 ? 4.301 -3.918 -8.602 1 83.75 98 ARG B C 1
ATOM 2434 O O . ARG B 1 98 ? 3.139 -3.535 -8.75 1 83.75 98 ARG B O 1
ATOM 2441 N N . VAL B 1 99 ? 5.27 -3.199 -8.219 1 75.44 99 VAL B N 1
ATOM 2442 C CA . VAL B 1 99 ? 5.082 -1.769 -8 1 75.44 99 VAL B CA 1
ATOM 2443 C C . VAL B 1 99 ? 5.52 -0.993 -9.242 1 75.44 99 VAL B C 1
ATOM 2445 O O . VAL B 1 99 ? 6.719 -0.863 -9.508 1 75.44 99 VAL B O 1
ATOM 2448 N N . GLU B 1 100 ? 4.582 -0.477 -9.938 1 67.19 100 GLU B N 1
ATOM 2449 C CA . GLU B 1 100 ? 4.859 0.171 -11.219 1 67.19 100 GLU B CA 1
ATOM 2450 C C . GLU B 1 100 ? 5.844 1.326 -11.047 1 67.19 100 GLU B C 1
ATOM 2452 O O . GLU B 1 100 ? 5.754 2.088 -10.078 1 67.19 100 GLU B O 1
ATOM 2457 N N . GLY B 1 101 ? 6.711 1.427 -12.008 1 65.31 101 GLY B N 1
ATOM 2458 C CA . GLY B 1 101 ? 7.645 2.539 -12.039 1 65.31 101 GLY B CA 1
ATOM 2459 C C . GLY B 1 101 ? 8.844 2.338 -11.125 1 65.31 101 GLY B C 1
ATOM 2460 O O . GLY B 1 101 ? 9.625 3.266 -10.914 1 65.31 101 GLY B O 1
ATOM 2461 N N . THR B 1 102 ? 8.914 1.188 -10.508 1 67.44 102 THR B N 1
ATOM 2462 C CA . THR B 1 102 ? 10.023 0.907 -9.594 1 67.44 102 THR B CA 1
ATOM 2463 C C . THR B 1 102 ? 10.766 -0.353 -10.023 1 67.44 102 THR B C 1
ATOM 2465 O O . THR B 1 102 ? 10.336 -1.055 -10.945 1 67.44 102 THR B O 1
ATOM 2468 N N . ALA B 1 103 ? 11.945 -0.497 -9.391 1 66.06 103 ALA B N 1
ATOM 2469 C CA . ALA B 1 103 ? 12.703 -1.727 -9.617 1 66.06 103 ALA B CA 1
ATOM 2470 C C . ALA B 1 103 ? 11.859 -2.955 -9.289 1 66.06 103 ALA B C 1
ATOM 2472 O O . ALA B 1 103 ? 12.039 -4.02 -9.883 1 66.06 103 ALA B O 1
ATOM 2473 N N . HIS B 1 104 ? 10.945 -2.801 -8.461 1 65.75 104 HIS B N 1
ATOM 2474 C CA . HIS B 1 104 ? 10.086 -3.912 -8.055 1 65.75 104 HIS B CA 1
ATOM 2475 C C . HIS B 1 104 ? 9.125 -4.309 -9.164 1 65.75 104 HIS B C 1
ATOM 2477 O O . HIS B 1 104 ? 8.688 -5.457 -9.234 1 65.75 104 HIS B O 1
ATOM 2483 N N . GLY B 1 105 ? 8.852 -3.336 -9.898 1 67 105 GLY B N 1
ATOM 2484 C CA . GLY B 1 105 ? 8.047 -3.633 -11.07 1 67 105 GLY B CA 1
ATOM 2485 C C . GLY B 1 105 ? 8.781 -4.48 -12.094 1 67 105 GLY B C 1
ATOM 2486 O O . GLY B 1 105 ? 8.156 -5.172 -12.898 1 67 105 GLY B O 1
ATOM 2487 N N . ASP B 1 106 ? 10.078 -4.492 -11.977 1 74.62 106 ASP B N 1
ATOM 2488 C CA . ASP B 1 106 ? 10.898 -5.184 -12.969 1 74.62 106 ASP B CA 1
ATOM 2489 C C . ASP B 1 106 ? 11.594 -6.398 -12.352 1 74.62 106 ASP B C 1
ATOM 2491 O O . ASP B 1 106 ? 12.547 -6.934 -12.93 1 74.62 106 ASP B O 1
ATOM 2495 N N . MET B 1 107 ? 11.141 -6.793 -11.328 1 78.56 107 MET B N 1
ATOM 2496 C CA . MET B 1 107 ? 11.789 -7.863 -10.578 1 78.56 107 MET B CA 1
ATOM 2497 C C . MET B 1 107 ? 11.914 -9.125 -11.43 1 78.56 107 MET B C 1
ATOM 2499 O O . MET B 1 107 ? 12.945 -9.789 -11.414 1 78.56 107 MET B O 1
ATOM 2503 N N . ASP B 1 108 ? 10.922 -9.383 -12.164 1 77.69 108 ASP B N 1
ATOM 2504 C CA . ASP B 1 108 ? 10.953 -10.602 -12.969 1 77.69 108 ASP B CA 1
ATOM 2505 C C . ASP B 1 108 ? 12.031 -10.523 -14.047 1 77.69 108 ASP B C 1
ATOM 2507 O O . ASP B 1 108 ? 12.656 -11.531 -14.383 1 77.69 108 ASP B O 1
ATOM 2511 N N . LYS B 1 109 ? 12.172 -9.391 -14.531 1 77.94 109 LYS B N 1
ATOM 2512 C CA . LYS B 1 109 ? 13.25 -9.203 -15.5 1 77.94 109 LYS B CA 1
ATOM 2513 C C . LYS B 1 109 ? 14.609 -9.469 -14.859 1 77.94 109 LYS B C 1
ATOM 2515 O O . LYS B 1 109 ? 15.453 -10.148 -15.445 1 77.94 109 LYS B O 1
ATOM 2520 N N . LEU B 1 110 ? 14.773 -8.992 -13.711 1 77 110 LEU B N 1
ATOM 2521 C CA . LEU B 1 110 ? 16.016 -9.188 -12.977 1 77 110 LEU B CA 1
ATOM 2522 C C . LEU B 1 110 ? 16.234 -10.664 -12.664 1 77 110 LEU B C 1
ATOM 2524 O O . LEU B 1 110 ? 17.344 -11.172 -12.805 1 77 110 LEU B O 1
ATOM 2528 N N . LEU B 1 111 ? 15.164 -11.289 -12.312 1 82.62 111 LEU B N 1
ATOM 2529 C CA . LEU B 1 111 ? 15.242 -12.711 -11.977 1 82.62 111 LEU B CA 1
ATOM 2530 C C . LEU B 1 111 ? 15.539 -13.547 -13.211 1 82.62 111 LEU B C 1
ATOM 2532 O O . LEU B 1 111 ? 16.297 -14.523 -13.141 1 82.62 111 LEU B O 1
ATOM 2536 N N . ASP B 1 112 ? 14.922 -13.156 -14.281 1 78.25 112 ASP B N 1
ATOM 2537 C CA . ASP B 1 112 ? 15.148 -13.875 -15.539 1 78.25 112 ASP B CA 1
ATOM 2538 C C . ASP B 1 112 ? 16.609 -13.797 -15.961 1 78.25 112 ASP B C 1
ATOM 2540 O O . ASP B 1 112 ? 17.172 -14.766 -16.484 1 78.25 112 ASP B O 1
ATOM 2544 N N . GLU B 1 113 ? 17.188 -12.695 -15.773 1 78.94 113 GLU B N 1
ATOM 2545 C CA . GLU B 1 113 ? 18.594 -12.508 -16.094 1 78.94 113 GLU B CA 1
ATOM 2546 C C . GLU B 1 113 ? 19.469 -13.469 -15.297 1 78.94 113 GLU B C 1
ATOM 2548 O O . GLU B 1 113 ? 20.578 -13.805 -15.719 1 78.94 113 GLU B O 1
ATOM 2553 N N . HIS B 1 114 ? 19 -13.961 -14.234 1 78.5 114 HIS B N 1
ATOM 2554 C CA . HIS B 1 114 ? 19.734 -14.891 -13.391 1 78.5 114 HIS B CA 1
ATOM 2555 C C . HIS B 1 114 ? 19.234 -16.312 -13.57 1 78.5 114 HIS B C 1
ATOM 2557 O O . HIS B 1 114 ? 19.641 -17.219 -12.828 1 78.5 114 HIS B O 1
ATOM 2563 N N . HIS B 1 115 ? 18.344 -16.469 -14.508 1 80.44 115 HIS B N 1
ATOM 2564 C CA . HIS B 1 115 ? 17.797 -17.781 -14.844 1 80.44 115 HIS B CA 1
ATOM 2565 C C . HIS B 1 115 ? 17.078 -18.391 -13.656 1 80.44 115 HIS B C 1
ATOM 2567 O O . HIS B 1 115 ? 17.25 -19.578 -13.352 1 80.44 115 HIS B O 1
ATOM 2573 N N . MET B 1 116 ? 16.438 -17.531 -12.938 1 81.5 116 MET B N 1
ATOM 2574 C CA . MET B 1 116 ? 15.656 -17.984 -11.781 1 81.5 116 MET B CA 1
ATOM 2575 C C . MET B 1 116 ? 14.18 -17.656 -11.969 1 81.5 116 MET B C 1
ATOM 2577 O O . MET B 1 116 ? 13.625 -16.828 -11.234 1 81.5 116 MET B O 1
ATOM 2581 N N . PRO B 1 117 ? 13.633 -18.484 -12.852 1 82.25 117 PRO B N 1
ATOM 2582 C CA . PRO B 1 117 ? 12.203 -18.234 -13.078 1 82.25 117 PRO B CA 1
ATOM 2583 C C . PRO B 1 117 ? 11.344 -18.609 -11.875 1 82.25 117 PRO B C 1
ATOM 2585 O O . PRO B 1 117 ? 11.75 -19.453 -11.062 1 82.25 117 PRO B O 1
ATOM 2588 N N . ARG B 1 118 ? 10.25 -17.875 -11.758 1 85.69 118 ARG B N 1
ATOM 2589 C CA . ARG B 1 118 ? 9.344 -18.141 -10.641 1 85.69 118 ARG B CA 1
ATOM 2590 C C . ARG B 1 118 ? 7.969 -18.562 -11.141 1 85.69 118 ARG B C 1
ATOM 2592 O O . ARG B 1 118 ? 7.539 -18.141 -12.219 1 85.69 118 ARG B O 1
ATOM 2599 N N . ARG B 1 119 ? 7.387 -19.453 -10.43 1 87.5 119 ARG B N 1
ATOM 2600 C CA . ARG B 1 119 ? 5.988 -19.812 -10.633 1 87.5 119 ARG B CA 1
ATOM 2601 C C . ARG B 1 119 ? 5.07 -18.859 -9.859 1 87.5 119 ARG B C 1
ATOM 2603 O O . ARG B 1 119 ? 4.816 -19.078 -8.672 1 87.5 119 ARG B O 1
ATOM 2610 N N . ILE B 1 120 ? 4.516 -17.922 -10.602 1 88.81 120 ILE B N 1
ATOM 2611 C CA . ILE B 1 120 ? 3.732 -16.891 -9.922 1 88.81 120 ILE B CA 1
ATOM 2612 C C . ILE B 1 120 ? 2.303 -17.375 -9.711 1 88.81 120 ILE B C 1
ATOM 2614 O O . ILE B 1 120 ? 1.62 -17.75 -10.672 1 88.81 120 ILE B O 1
ATOM 2618 N N . ALA B 1 121 ? 1.894 -17.375 -8.461 1 87.75 121 ALA B N 1
ATOM 2619 C CA . ALA B 1 121 ? 0.535 -17.781 -8.117 1 87.75 121 ALA B CA 1
ATOM 2620 C C . ALA B 1 121 ? -0.359 -16.578 -7.875 1 87.75 121 ALA B C 1
ATOM 2622 O O . ALA B 1 121 ? -1.57 -16.641 -8.102 1 87.75 121 ALA B O 1
ATOM 2623 N N . LEU B 1 122 ? 0.222 -15.469 -7.418 1 89.5 122 LEU B N 1
ATOM 2624 C CA . LEU B 1 122 ? -0.501 -14.25 -7.07 1 89.5 122 LEU B CA 1
ATOM 2625 C C . LEU B 1 122 ? 0.375 -13.023 -7.277 1 89.5 122 LEU B C 1
ATOM 2627 O O . LEU B 1 122 ? 1.564 -13.039 -6.949 1 89.5 122 LEU B O 1
ATOM 2631 N N . THR B 1 123 ? -0.21 -11.961 -7.852 1 89.44 123 THR B N 1
ATOM 2632 C CA . THR B 1 123 ? 0.488 -10.695 -8.031 1 89.44 123 THR B CA 1
ATOM 2633 C C . THR B 1 123 ? -0.236 -9.57 -7.293 1 89.44 123 THR B C 1
ATOM 2635 O O . THR B 1 123 ? -1.453 -9.422 -7.418 1 89.44 123 THR B O 1
ATOM 2638 N N . LEU B 1 124 ? 0.573 -8.883 -6.516 1 88.44 124 LEU B N 1
ATOM 2639 C CA . LEU B 1 124 ? 0.06 -7.711 -5.812 1 88.44 124 LEU B CA 1
ATOM 2640 C C . LEU B 1 124 ? 0.671 -6.43 -6.375 1 88.44 124 LEU B C 1
ATOM 2642 O O . LEU B 1 124 ? 1.832 -6.422 -6.789 1 88.44 124 LEU B O 1
ATOM 2646 N N . PRO B 1 125 ? -0.092 -5.336 -6.258 1 83.62 125 PRO B N 1
ATOM 2647 C CA . PRO B 1 125 ? 0.435 -4.062 -6.758 1 83.62 125 PRO B CA 1
ATOM 2648 C C . PRO B 1 125 ? 1.239 -3.305 -5.703 1 83.62 125 PRO B C 1
ATOM 2650 O O . PRO B 1 125 ? 1.776 -2.232 -5.984 1 83.62 125 PRO B O 1
ATOM 2653 N N . SER B 1 126 ? 1.265 -3.746 -4.508 1 82.06 126 SER B N 1
ATOM 2654 C CA . SER B 1 126 ? 1.996 -3.152 -3.395 1 82.06 126 SER B CA 1
ATOM 2655 C C . SER B 1 126 ? 2.33 -4.195 -2.334 1 82.06 126 SER B C 1
ATOM 2657 O O . SER B 1 126 ? 1.915 -5.352 -2.438 1 82.06 126 SER B O 1
ATOM 2659 N N . PHE B 1 127 ? 3.064 -3.729 -1.376 1 83.56 127 PHE B N 1
ATOM 2660 C CA . PHE B 1 127 ? 3.467 -4.668 -0.335 1 83.56 127 PHE B CA 1
ATOM 2661 C C . PHE B 1 127 ? 2.369 -4.824 0.708 1 83.56 127 PHE B C 1
ATOM 2663 O O . PHE B 1 127 ? 2.49 -5.633 1.631 1 83.56 127 PHE B O 1
ATOM 2670 N N . LEU B 1 128 ? 1.329 -4.117 0.443 1 77.88 128 LEU B N 1
ATOM 2671 C CA . LEU B 1 128 ? 0.196 -4.234 1.354 1 77.88 128 LEU B CA 1
ATOM 2672 C C . LEU B 1 128 ? -0.369 -5.652 1.337 1 77.88 128 LEU B C 1
ATOM 2674 O O . LEU B 1 128 ? -0.566 -6.234 0.268 1 77.88 128 LEU B O 1
ATOM 2678 N N . GLY B 1 129 ? -0.624 -6.25 2.475 1 80.31 129 GLY B N 1
ATOM 2679 C CA . GLY B 1 129 ? -1.216 -7.574 2.582 1 80.31 129 GLY B CA 1
ATOM 2680 C C . GLY B 1 129 ? -0.204 -8.695 2.424 1 80.31 129 GLY B C 1
ATOM 2681 O O . GLY B 1 129 ? -0.537 -9.867 2.6 1 80.31 129 GLY B O 1
ATOM 2682 N N . THR B 1 130 ? 1.054 -8.344 2.053 1 88.31 130 THR B N 1
ATOM 2683 C CA . THR B 1 130 ? 2.068 -9.359 1.803 1 88.31 130 THR B CA 1
ATOM 2684 C C . THR B 1 130 ? 2.293 -10.219 3.045 1 88.31 130 THR B C 1
ATOM 2686 O O . THR B 1 130 ? 2.373 -11.445 2.953 1 88.31 130 THR B O 1
ATOM 2689 N N . GLY B 1 131 ? 2.404 -9.562 4.195 1 88.44 131 GLY B N 1
ATOM 2690 C CA . GLY B 1 131 ? 2.641 -10.312 5.422 1 88.44 131 GLY B CA 1
ATOM 2691 C C . GLY B 1 131 ? 1.549 -11.312 5.73 1 88.44 131 GLY B C 1
ATOM 2692 O O . GLY B 1 131 ? 1.833 -12.484 6 1 88.44 131 GLY B O 1
ATOM 2693 N N . GLU B 1 132 ? 0.335 -10.875 5.652 1 84.75 132 GLU B N 1
ATOM 2694 C CA . GLU B 1 132 ? -0.812 -11.734 5.93 1 84.75 132 GLU B CA 1
ATOM 2695 C C . GLU B 1 132 ? -0.896 -12.883 4.93 1 84.75 132 GLU B C 1
ATOM 2697 O O . GLU B 1 132 ? -1.125 -14.031 5.316 1 84.75 132 GLU B O 1
ATOM 2702 N N . LEU B 1 133 ? -0.743 -12.586 3.717 1 89.31 133 LEU B N 1
ATOM 2703 C CA . LEU B 1 133 ? -0.892 -13.57 2.65 1 89.31 133 LEU B CA 1
ATOM 2704 C C . LEU B 1 133 ? 0.198 -14.633 2.736 1 89.31 133 LEU B C 1
ATOM 2706 O O . LEU B 1 133 ? -0.082 -15.828 2.607 1 89.31 133 LEU B O 1
ATOM 2710 N N . VAL B 1 134 ? 1.396 -14.172 2.965 1 92.69 134 VAL B N 1
ATOM 2711 C CA . VAL B 1 134 ? 2.516 -15.109 3.037 1 92.69 134 VAL B C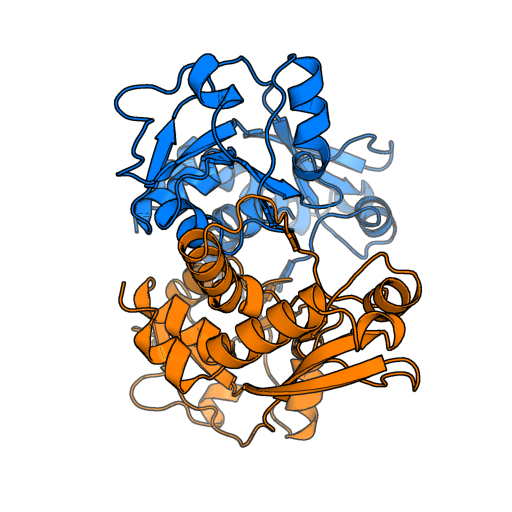A 1
ATOM 2712 C C . VAL B 1 134 ? 2.395 -15.961 4.297 1 92.69 134 VAL B C 1
ATOM 2714 O O . VAL B 1 134 ? 2.631 -17.172 4.258 1 92.69 134 VAL B O 1
ATOM 2717 N N . ALA B 1 135 ? 2.004 -15.344 5.352 1 91 135 ALA B N 1
ATOM 2718 C CA . ALA B 1 135 ? 1.911 -16.047 6.629 1 91 135 ALA B CA 1
ATOM 2719 C C . ALA B 1 135 ? 0.875 -17.172 6.566 1 91 135 ALA B C 1
ATOM 2721 O O . ALA B 1 135 ? 1.012 -18.188 7.246 1 91 135 ALA B O 1
ATOM 2722 N N . GLU B 1 136 ? -0.098 -17 5.766 1 86.62 136 GLU B N 1
ATOM 2723 C CA . GLU B 1 136 ? -1.221 -17.938 5.75 1 86.62 136 GLU B CA 1
ATOM 2724 C C . GLU B 1 136 ? -1.202 -18.797 4.492 1 86.62 136 GLU B C 1
ATOM 2726 O O . GLU B 1 136 ? -2.242 -19.312 4.062 1 86.62 136 GLU B O 1
ATOM 2731 N N . SER B 1 137 ? -0.057 -18.891 3.887 1 88.19 137 SER B N 1
ATOM 2732 C CA . SER B 1 137 ? 0.038 -19.703 2.67 1 88.19 137 SER B CA 1
ATOM 2733 C C . SER B 1 137 ? 1.382 -20.406 2.584 1 88.19 137 SER B C 1
ATOM 2735 O O . SER B 1 137 ? 2.195 -20.328 3.508 1 88.19 137 SER B O 1
ATOM 2737 N N . ASP B 1 138 ? 1.495 -21.125 1.533 1 89.94 138 ASP B N 1
ATOM 2738 C CA . ASP B 1 138 ? 2.775 -21.781 1.259 1 89.94 138 ASP B CA 1
ATOM 2739 C C . ASP B 1 138 ? 3.547 -21.031 0.174 1 89.94 138 ASP B C 1
ATOM 2741 O O . ASP B 1 138 ? 4.473 -21.578 -0.427 1 89.94 138 ASP B O 1
ATOM 2745 N N . MET B 1 139 ? 3.086 -19.844 -0.097 1 92.31 139 MET B N 1
ATOM 2746 C CA . MET B 1 139 ? 3.787 -19.031 -1.096 1 92.31 139 MET B CA 1
ATOM 2747 C C . MET B 1 139 ? 5.023 -18.375 -0.495 1 92.31 139 MET B C 1
ATOM 2749 O O . MET B 1 139 ? 5.059 -18.094 0.703 1 92.31 139 MET B O 1
ATOM 2753 N N . ILE B 1 140 ? 5.953 -18.141 -1.375 1 94.94 140 ILE B N 1
ATOM 2754 C CA . ILE B 1 140 ? 7.113 -17.344 -0.985 1 94.94 140 ILE B CA 1
ATOM 2755 C C . ILE B 1 140 ? 7.129 -16.031 -1.771 1 94.94 140 ILE B C 1
ATOM 2757 O O . ILE B 1 140 ? 6.516 -15.938 -2.836 1 94.94 140 ILE B O 1
ATOM 2761 N N . ALA B 1 141 ? 7.785 -15.047 -1.225 1 94.5 141 ALA B N 1
ATOM 2762 C CA . ALA B 1 141 ? 7.82 -13.734 -1.863 1 94.5 141 ALA B CA 1
ATOM 2763 C C . ALA B 1 141 ? 9.219 -13.125 -1.775 1 94.5 141 ALA B C 1
ATOM 2765 O O . ALA B 1 141 ? 9.883 -13.227 -0.745 1 94.5 141 ALA B O 1
ATOM 2766 N N . VAL B 1 142 ? 9.656 -12.539 -2.848 1 92.75 142 VAL B N 1
ATOM 2767 C CA . VAL B 1 142 ? 10.875 -11.742 -2.846 1 92.75 142 VAL B CA 1
ATOM 2768 C C . VAL B 1 142 ? 10.555 -10.312 -2.426 1 92.75 142 VAL B C 1
ATOM 2770 O O . VAL B 1 142 ? 9.75 -9.633 -3.072 1 92.75 142 VAL B O 1
ATOM 2773 N N . VAL B 1 143 ? 11.18 -9.883 -1.319 1 91.75 143 VAL B N 1
ATOM 2774 C CA . VAL B 1 143 ? 10.891 -8.547 -0.811 1 91.75 143 VAL B CA 1
ATOM 2775 C C . VAL B 1 143 ? 12.188 -7.863 -0.384 1 91.75 143 VAL B C 1
ATOM 2777 O O . VAL B 1 143 ? 13.18 -8.531 -0.087 1 91.75 143 VAL B O 1
ATOM 2780 N N . PRO B 1 144 ? 12.148 -6.508 -0.346 1 89.5 144 PRO B N 1
ATOM 2781 C CA . PRO B 1 144 ? 13.289 -5.816 0.255 1 89.5 144 PRO B CA 1
ATOM 2782 C C . PRO B 1 144 ? 13.516 -6.199 1.716 1 89.5 144 PRO B C 1
ATOM 2784 O O . PRO B 1 144 ? 12.547 -6.414 2.455 1 89.5 144 PRO B O 1
ATOM 2787 N N . GLU B 1 145 ? 14.734 -6.188 2.129 1 89.25 145 GLU B N 1
ATOM 2788 C CA . GLU B 1 145 ? 15.094 -6.574 3.488 1 89.25 145 GLU B CA 1
ATOM 2789 C C . GLU B 1 145 ? 14.344 -5.738 4.52 1 89.25 145 GLU B C 1
ATOM 2791 O O . GLU B 1 145 ? 13.906 -6.258 5.551 1 89.25 145 GLU B O 1
ATOM 2796 N N . GLN B 1 146 ? 14.227 -4.488 4.258 1 84.06 146 GLN B N 1
ATOM 2797 C CA . GLN B 1 146 ? 13.547 -3.605 5.207 1 84.06 146 GLN B CA 1
ATOM 2798 C C . GLN B 1 146 ? 12.078 -3.986 5.359 1 84.06 146 GLN B C 1
ATOM 2800 O O . GLN B 1 146 ? 11.523 -3.912 6.461 1 84.06 146 GLN B O 1
ATOM 2805 N N . VAL B 1 147 ? 11.484 -4.359 4.305 1 85.62 147 VAL B N 1
ATOM 2806 C CA . VAL B 1 147 ? 10.102 -4.809 4.336 1 85.62 147 VAL B CA 1
ATOM 2807 C C . VAL B 1 147 ? 9.992 -6.117 5.117 1 85.62 147 VAL B C 1
ATOM 2809 O O . VAL B 1 147 ? 9.094 -6.281 5.945 1 85.62 147 VAL B O 1
ATOM 2812 N N . ALA B 1 148 ? 10.922 -6.984 4.844 1 91.25 148 ALA B N 1
ATOM 2813 C CA . ALA B 1 148 ? 10.938 -8.258 5.551 1 91.25 148 ALA B CA 1
ATOM 2814 C C . ALA B 1 148 ? 11.047 -8.055 7.059 1 91.25 148 ALA B C 1
ATOM 2816 O O . ALA B 1 148 ? 10.352 -8.703 7.836 1 91.25 148 ALA B O 1
ATOM 2817 N N . ARG B 1 149 ? 11.898 -7.172 7.48 1 87.06 149 ARG B N 1
ATOM 2818 C CA . ARG B 1 149 ? 12.078 -6.883 8.898 1 87.06 149 ARG B CA 1
ATOM 2819 C C . ARG B 1 149 ? 10.781 -6.391 9.531 1 87.06 149 ARG B C 1
ATOM 2821 O O . ARG B 1 149 ? 10.438 -6.793 10.641 1 87.06 149 ARG B O 1
ATOM 2828 N N . HIS B 1 150 ? 10.156 -5.605 8.773 1 81.62 150 HIS B N 1
ATOM 2829 C CA . HIS B 1 150 ? 8.883 -5.078 9.25 1 81.62 150 HIS B CA 1
ATOM 2830 C C . HIS B 1 150 ? 7.832 -6.18 9.359 1 81.62 150 HIS B C 1
ATOM 2832 O O . HIS B 1 150 ? 7.113 -6.27 10.359 1 81.62 150 HIS B O 1
ATOM 2838 N N . ILE B 1 151 ? 7.762 -6.973 8.406 1 86.56 151 ILE B N 1
ATOM 2839 C CA . ILE B 1 151 ? 6.738 -8.008 8.328 1 86.56 151 ILE B CA 1
ATOM 2840 C C . ILE B 1 151 ? 7.016 -9.094 9.375 1 86.56 151 ILE B C 1
ATOM 2842 O O . ILE B 1 151 ? 6.105 -9.539 10.07 1 86.56 151 ILE B O 1
ATOM 2846 N N . THR B 1 152 ? 8.258 -9.461 9.57 1 91.81 152 THR B N 1
ATOM 2847 C CA . THR B 1 152 ? 8.594 -10.578 10.453 1 91.81 152 THR B CA 1
ATOM 2848 C C . THR B 1 152 ? 8.359 -10.203 11.914 1 91.81 152 THR B C 1
ATOM 2850 O O . THR B 1 152 ? 8.227 -11.086 12.766 1 91.81 152 THR B O 1
ATOM 2853 N N . ARG B 1 153 ? 8.266 -8.938 12.203 1 85.12 153 ARG B N 1
ATOM 2854 C CA . ARG B 1 153 ? 7.992 -8.469 13.555 1 85.12 153 ARG B CA 1
ATOM 2855 C C . ARG B 1 153 ? 6.508 -8.594 13.891 1 85.12 153 ARG B C 1
ATOM 2857 O O . ARG B 1 153 ? 6.133 -8.656 15.062 1 85.12 153 ARG B O 1
ATOM 2864 N N . ARG B 1 154 ? 5.746 -8.734 12.883 1 83.25 154 ARG B N 1
ATOM 2865 C CA . ARG B 1 154 ? 4.312 -8.586 13.117 1 83.25 154 ARG B CA 1
ATOM 2866 C C . ARG B 1 154 ? 3.553 -9.82 12.648 1 83.25 154 ARG B C 1
ATOM 2868 O O . ARG B 1 154 ? 2.414 -10.047 13.062 1 83.25 154 ARG B O 1
ATOM 2875 N N . TYR B 1 155 ? 4.102 -10.547 11.789 1 87.31 155 TYR B N 1
ATOM 2876 C CA . TYR B 1 155 ? 3.475 -11.742 11.219 1 87.31 155 TYR B CA 1
ATOM 2877 C C . TYR B 1 155 ? 4.363 -12.961 11.414 1 87.31 155 TYR B C 1
ATOM 2879 O O . TYR B 1 155 ? 5.586 -12.844 11.492 1 87.31 155 TYR B O 1
ATOM 2887 N N . PRO B 1 156 ? 3.723 -14.102 11.57 1 93.94 156 PRO B N 1
ATOM 2888 C CA . PRO B 1 156 ? 4.52 -15.32 11.68 1 93.94 156 PRO B CA 1
ATOM 2889 C C . PRO B 1 156 ? 5.199 -15.703 10.367 1 93.94 156 PRO B C 1
ATOM 2891 O O . PRO B 1 156 ? 4.836 -16.703 9.75 1 93.94 156 PRO B O 1
ATOM 2894 N N . CYS B 1 157 ? 6.156 -14.953 10.008 1 95.75 157 CYS B N 1
ATOM 2895 C CA . CYS B 1 157 ? 6.961 -15.133 8.805 1 95.75 157 CYS B CA 1
ATOM 2896 C C . CYS B 1 157 ? 8.445 -15.172 9.141 1 95.75 157 CYS B C 1
ATOM 2898 O O . CYS B 1 157 ? 8.852 -14.766 10.234 1 95.75 157 CYS B O 1
ATOM 2900 N N . ARG B 1 158 ? 9.172 -15.711 8.242 1 96.06 158 ARG B N 1
ATOM 2901 C CA . ARG B 1 158 ? 10.633 -15.727 8.305 1 96.06 158 ARG B CA 1
ATOM 2902 C C . ARG B 1 158 ? 11.234 -15.297 6.969 1 96.06 158 ARG B C 1
ATOM 2904 O O . ARG B 1 158 ? 10.609 -15.445 5.922 1 96.06 158 ARG B O 1
ATOM 2911 N N . SER B 1 159 ? 12.352 -14.75 7.098 1 95.62 159 SER B N 1
ATOM 2912 C CA . SER B 1 159 ? 13.055 -14.352 5.879 1 95.62 159 SER B CA 1
ATOM 2913 C C . SER B 1 159 ? 14.312 -15.188 5.672 1 95.62 159 SER B C 1
ATOM 2915 O O . SER B 1 159 ? 14.977 -15.57 6.637 1 95.62 159 SER B O 1
ATOM 2917 N N . TRP B 1 160 ? 14.625 -15.453 4.434 1 94 160 TRP B N 1
ATOM 2918 C CA . TRP B 1 160 ? 15.805 -16.203 4.02 1 94 160 TRP B CA 1
ATOM 2919 C C . TRP B 1 160 ? 16.594 -15.438 2.961 1 94 160 TRP B C 1
ATOM 2921 O O . TRP B 1 160 ? 16.016 -14.734 2.131 1 94 160 TRP B O 1
ATOM 2931 N N . PRO B 1 161 ? 17.938 -15.695 3.039 1 93.44 161 PRO B N 1
ATOM 2932 C CA . PRO B 1 161 ? 18.688 -15.195 1.879 1 93.44 161 PRO B CA 1
ATOM 2933 C C . PRO B 1 161 ? 18.25 -15.859 0.571 1 93.44 161 PRO B C 1
ATOM 2935 O O . PRO B 1 161 ? 17.859 -17.031 0.566 1 93.44 161 PRO B O 1
ATOM 2938 N N . LEU B 1 162 ? 18.281 -15.016 -0.487 1 91.69 162 LEU B N 1
ATOM 2939 C CA . LEU B 1 162 ? 18 -15.602 -1.791 1 91.69 162 LEU B CA 1
ATOM 2940 C C . LEU B 1 162 ? 19.047 -16.656 -2.148 1 91.69 162 LEU B C 1
ATOM 2942 O O . LEU B 1 162 ? 20.234 -16.484 -1.831 1 91.69 162 LEU B O 1
ATOM 2946 N N . PRO B 1 163 ? 18.641 -17.672 -2.805 1 88.88 163 PRO B N 1
ATOM 2947 C CA . PRO B 1 163 ? 19.594 -18.734 -3.152 1 88.88 163 PRO B CA 1
ATOM 2948 C C . PRO B 1 163 ? 20.422 -18.406 -4.391 1 88.88 163 PRO B C 1
ATOM 2950 O O . PRO B 1 163 ? 21.047 -19.297 -4.977 1 88.88 163 PRO B O 1
ATOM 2953 N N . PHE B 1 164 ? 20.375 -17.188 -4.852 1 85.62 164 PHE B N 1
ATOM 2954 C CA . PHE B 1 164 ? 21.156 -16.672 -5.977 1 85.62 164 PHE B CA 1
ATOM 2955 C C . PHE B 1 164 ? 21.531 -15.219 -5.742 1 85.62 164 PHE B C 1
ATOM 2957 O O . PHE B 1 164 ? 20.875 -14.508 -4.973 1 85.62 164 PHE B O 1
ATOM 2964 N N . PRO B 1 165 ? 22.625 -14.922 -6.387 1 84.56 165 PRO B N 1
ATOM 2965 C CA . PRO B 1 165 ? 23.016 -13.523 -6.215 1 84.56 165 PRO B CA 1
ATOM 2966 C C . PRO B 1 165 ? 22.109 -12.555 -6.973 1 84.56 165 PRO B C 1
ATOM 2968 O O . PRO B 1 165 ? 21.781 -12.797 -8.133 1 84.56 165 PRO B O 1
ATOM 2971 N N . LEU B 1 166 ? 21.516 -11.602 -6.293 1 84.94 166 LEU B N 1
ATOM 2972 C CA . LEU B 1 166 ? 20.766 -10.5 -6.906 1 84.94 166 LEU B CA 1
ATOM 2973 C C . LEU B 1 166 ? 21.453 -9.164 -6.621 1 84.94 166 LEU B C 1
ATOM 2975 O O . LEU B 1 166 ? 21.875 -8.906 -5.492 1 84.94 166 LEU B O 1
ATOM 2979 N N . ALA B 1 167 ? 21.609 -8.469 -7.711 1 83.25 167 ALA B N 1
ATOM 2980 C CA . ALA B 1 167 ? 22.234 -7.156 -7.566 1 83.25 167 ALA B CA 1
ATOM 2981 C C . ALA B 1 167 ? 21.453 -6.281 -6.59 1 83.25 167 ALA B C 1
ATOM 2983 O O . ALA B 1 167 ? 20.219 -6.297 -6.586 1 83.25 167 ALA B O 1
ATOM 2984 N N . LYS B 1 168 ? 22.266 -5.57 -5.809 1 87.69 168 LYS B N 1
ATOM 2985 C CA . LYS B 1 168 ? 21.625 -4.598 -4.926 1 87.69 168 LYS B CA 1
ATOM 2986 C C . LYS B 1 168 ? 21.109 -3.395 -5.711 1 87.69 168 LYS B C 1
ATOM 2988 O O . LYS B 1 168 ? 21.688 -3.027 -6.738 1 87.69 168 LYS B O 1
ATOM 2993 N N . ILE B 1 169 ? 20.047 -2.902 -5.176 1 84.81 169 ILE B N 1
ATOM 2994 C CA . ILE B 1 169 ? 19.453 -1.744 -5.828 1 84.81 169 ILE B CA 1
ATOM 2995 C C . ILE B 1 169 ? 19.828 -0.473 -5.07 1 84.81 169 ILE B C 1
ATOM 2997 O O . ILE B 1 169 ? 19.609 -0.38 -3.857 1 84.81 169 ILE B O 1
ATOM 3001 N N . ALA B 1 170 ? 20.359 0.44 -5.77 1 88.94 170 ALA B N 1
ATOM 3002 C CA . ALA B 1 170 ? 20.766 1.695 -5.148 1 88.94 170 ALA B CA 1
ATOM 3003 C C . ALA B 1 170 ? 19.578 2.633 -4.957 1 88.94 170 ALA B C 1
ATOM 3005 O O . ALA B 1 170 ? 18.984 3.09 -5.934 1 88.94 170 ALA B O 1
ATOM 3006 N N . ILE B 1 171 ? 19.281 2.898 -3.746 1 89.62 171 ILE B N 1
ATOM 3007 C CA . ILE B 1 171 ? 18.25 3.875 -3.426 1 89.62 171 ILE B CA 1
ATOM 3008 C C . ILE B 1 171 ? 18.875 5.262 -3.295 1 89.62 171 ILE B C 1
ATOM 3010 O O . ILE B 1 171 ? 19.875 5.438 -2.596 1 89.62 171 ILE B O 1
ATOM 3014 N N . ARG B 1 172 ? 18.203 6.176 -3.984 1 92.62 172 ARG B N 1
ATOM 3015 C CA . ARG B 1 172 ? 18.734 7.531 -4.031 1 92.62 172 ARG B CA 1
ATOM 3016 C C . ARG B 1 172 ? 17.656 8.562 -3.752 1 92.62 172 ARG B C 1
ATOM 3018 O O . ARG B 1 172 ? 16.469 8.258 -3.852 1 92.62 172 ARG B O 1
ATOM 3025 N N . GLN B 1 173 ? 18.078 9.656 -3.295 1 95.69 173 GLN B N 1
ATOM 3026 C CA . GLN B 1 173 ? 17.219 10.836 -3.359 1 95.69 173 GLN B CA 1
ATOM 3027 C C . GLN B 1 173 ? 17.625 11.75 -4.512 1 95.69 173 GLN B C 1
ATOM 3029 O O . GLN B 1 173 ? 18.812 11.898 -4.805 1 95.69 173 GLN B O 1
ATOM 3034 N N . VAL B 1 174 ? 16.641 12.258 -5.219 1 96.38 174 VAL B N 1
ATOM 3035 C CA . VAL B 1 174 ? 16.828 13.023 -6.449 1 96.38 174 VAL B CA 1
ATOM 3036 C C . VAL B 1 174 ? 16.047 14.336 -6.367 1 96.38 174 VAL B C 1
ATOM 3038 O O . VAL B 1 174 ? 14.898 14.359 -5.918 1 96.38 174 VAL B O 1
ATOM 3041 N N . TRP B 1 175 ? 16.656 15.391 -6.754 1 97.5 175 TRP B N 1
ATOM 3042 C CA . TRP B 1 175 ? 15.992 16.688 -6.73 1 97.5 175 TRP B CA 1
ATOM 3043 C C . TRP B 1 175 ? 16.438 17.547 -7.914 1 97.5 175 TRP B C 1
ATOM 3045 O O . TRP B 1 175 ? 17.484 17.312 -8.508 1 97.5 175 TRP B O 1
ATOM 3055 N N . HIS B 1 176 ? 15.594 18.469 -8.297 1 97.56 176 HIS B N 1
ATOM 3056 C CA . HIS B 1 176 ? 15.891 19.375 -9.398 1 97.56 176 HIS B CA 1
ATOM 3057 C C . HIS B 1 176 ? 16.969 20.375 -9.008 1 97.56 176 HIS B C 1
ATOM 3059 O O . HIS B 1 176 ? 17.016 20.828 -7.859 1 97.56 176 HIS B O 1
ATOM 3065 N N . GLN B 1 177 ? 17.719 20.844 -9.938 1 97.38 177 GLN B N 1
ATOM 3066 C CA . GLN B 1 177 ? 18.859 21.734 -9.703 1 97.38 177 GLN B CA 1
ATOM 3067 C C . GLN B 1 177 ? 18.406 23.062 -9.102 1 97.38 177 GLN B C 1
ATOM 3069 O O . GLN B 1 177 ? 19.156 23.703 -8.359 1 97.38 177 GLN B O 1
ATOM 3074 N N . ARG B 1 178 ? 17.203 23.422 -9.375 1 96.81 178 ARG B N 1
ATOM 3075 C CA . ARG B 1 178 ? 16.672 24.688 -8.867 1 96.81 178 ARG B CA 1
ATOM 3076 C C . ARG B 1 178 ? 16.656 24.703 -7.34 1 96.81 178 ARG B C 1
ATOM 3078 O O . ARG B 1 178 ? 16.703 25.766 -6.719 1 96.81 178 ARG B O 1
ATOM 3085 N N . LEU B 1 179 ? 16.609 23.516 -6.777 1 96.69 179 LEU B N 1
ATOM 3086 C CA . LEU B 1 179 ? 16.484 23.438 -5.328 1 96.69 179 LEU B CA 1
ATOM 3087 C C . LEU B 1 179 ? 17.828 23.094 -4.691 1 96.69 179 LEU B C 1
ATOM 3089 O O . LEU B 1 179 ? 17.922 22.969 -3.467 1 96.69 179 LEU B O 1
ATOM 3093 N N . HIS B 1 180 ? 18.859 23.031 -5.449 1 96.62 180 HIS B N 1
ATOM 3094 C CA . HIS B 1 180 ? 20.141 22.5 -4.984 1 96.62 180 HIS B CA 1
ATOM 3095 C C . HIS B 1 180 ? 20.719 23.375 -3.879 1 96.62 180 HIS B C 1
ATOM 3097 O O . HIS B 1 180 ? 21.375 22.875 -2.963 1 96.62 180 HIS B O 1
ATOM 3103 N N . ARG B 1 181 ? 20.438 24.672 -3.953 1 97 181 ARG B N 1
ATOM 3104 C CA . ARG B 1 181 ? 21.062 25.594 -2.998 1 97 181 ARG B CA 1
ATOM 3105 C C . ARG B 1 181 ? 20.031 26.156 -2.031 1 97 181 ARG B C 1
ATOM 3107 O O . ARG B 1 181 ? 20.328 27.062 -1.26 1 97 181 ARG B O 1
ATOM 3114 N N . ASP B 1 182 ? 18.812 25.672 -2.133 1 95.88 182 ASP B N 1
ATOM 3115 C CA . ASP B 1 182 ? 17.781 26.125 -1.203 1 95.88 182 ASP B CA 1
ATOM 3116 C C . ASP B 1 182 ? 18.047 25.594 0.206 1 95.88 182 ASP B C 1
ATOM 3118 O O . ASP B 1 182 ? 18.109 24.375 0.42 1 95.88 182 ASP B O 1
ATOM 3122 N N . PRO B 1 183 ? 18.188 26.484 1.221 1 94.88 183 PRO B N 1
ATOM 3123 C CA . PRO B 1 183 ? 18.578 26.047 2.562 1 94.88 183 PRO B CA 1
ATOM 3124 C C . PRO B 1 183 ? 17.594 25.062 3.182 1 94.88 183 PRO B C 1
ATOM 3126 O O . PRO B 1 183 ? 18 24.125 3.863 1 94.88 183 PRO B O 1
ATOM 3129 N N . GLY B 1 184 ? 16.375 25.344 3.021 1 91.19 184 GLY B N 1
ATOM 3130 C CA . GLY B 1 184 ? 15.367 24.422 3.523 1 91.19 184 GLY B CA 1
ATOM 3131 C C . GLY B 1 184 ? 15.453 23.047 2.881 1 91.19 184 GLY B C 1
ATOM 3132 O O . GLY B 1 184 ? 15.32 22.031 3.562 1 91.19 184 GLY B O 1
ATOM 3133 N N . HIS B 1 185 ? 15.703 23.016 1.632 1 93.94 185 HIS B N 1
ATOM 3134 C CA . HIS B 1 185 ? 15.82 21.766 0.906 1 93.94 185 HIS B CA 1
ATOM 3135 C C . HIS B 1 185 ? 17.094 21.031 1.288 1 93.94 185 HIS B C 1
ATOM 3137 O O . HIS B 1 185 ? 17.094 19.797 1.442 1 93.94 185 HIS B O 1
ATOM 3143 N N . ILE B 1 186 ? 18.203 21.797 1.431 1 95.69 186 ILE B N 1
ATOM 3144 C CA . ILE B 1 186 ? 19.469 21.203 1.88 1 95.69 186 ILE B CA 1
ATOM 3145 C C . ILE B 1 186 ? 19.266 20.562 3.25 1 95.69 186 ILE B C 1
ATOM 3147 O O . ILE B 1 186 ? 19.719 19.438 3.482 1 95.69 186 ILE B O 1
ATOM 3151 N N . TRP B 1 187 ? 18.641 21.25 4.062 1 93.12 187 TRP B N 1
ATOM 3152 C CA . TRP B 1 187 ? 18.344 20.719 5.387 1 93.12 187 TRP B CA 1
ATOM 3153 C C . TRP B 1 187 ? 17.562 19.406 5.281 1 93.12 187 TRP B C 1
ATOM 3155 O O . TRP B 1 187 ? 17.906 18.406 5.922 1 93.12 187 TRP B O 1
ATOM 3165 N N . LEU B 1 188 ? 16.516 19.375 4.457 1 91.5 188 LEU B N 1
ATOM 3166 C CA . LEU B 1 188 ? 15.664 18.219 4.305 1 91.5 188 LEU B CA 1
ATOM 3167 C C . LEU B 1 188 ? 16.438 17.031 3.75 1 91.5 188 LEU B C 1
ATOM 3169 O O . LEU B 1 188 ? 16.344 15.914 4.27 1 91.5 188 LEU B O 1
ATOM 3173 N N . ARG B 1 189 ? 17.219 17.266 2.719 1 94.5 189 ARG B N 1
ATOM 3174 C CA . ARG B 1 189 ? 17.969 16.172 2.107 1 94.5 189 ARG B CA 1
ATOM 3175 C C . ARG B 1 189 ? 19.016 15.625 3.072 1 94.5 189 ARG B C 1
ATOM 3177 O O . ARG B 1 189 ? 19.297 14.422 3.07 1 94.5 189 ARG B O 1
ATOM 3184 N N . SER B 1 190 ? 19.562 16.484 3.881 1 94.5 190 SER B N 1
ATOM 3185 C CA . SER B 1 190 ? 20.547 16.047 4.867 1 94.5 190 SER B CA 1
ATOM 3186 C C . SER B 1 190 ? 19.891 15.203 5.953 1 94.5 190 SER B C 1
ATOM 3188 O O . SER B 1 190 ? 20.453 14.188 6.379 1 94.5 190 SER B O 1
ATOM 3190 N N . LEU B 1 191 ? 18.766 15.633 6.348 1 90.69 191 LEU B N 1
ATOM 3191 C CA . LEU B 1 191 ? 18.016 14.875 7.344 1 90.69 191 LEU B CA 1
ATOM 3192 C C . LEU B 1 191 ? 17.656 13.492 6.812 1 90.69 191 LEU B C 1
ATOM 3194 O O . LEU B 1 191 ? 17.844 12.484 7.508 1 90.69 191 LEU B O 1
ATOM 3198 N N . ILE B 1 192 ? 17.219 13.391 5.598 1 91.69 192 ILE B N 1
ATOM 3199 C CA . ILE B 1 192 ? 16.812 12.133 4.973 1 91.69 192 ILE B CA 1
ATOM 3200 C C . ILE B 1 192 ? 18.031 11.219 4.84 1 91.69 192 ILE B C 1
ATOM 3202 O O . ILE B 1 192 ? 17.953 10.023 5.121 1 91.69 192 ILE B O 1
ATOM 3206 N N . ALA B 1 193 ? 19.141 11.82 4.445 1 93.19 193 ALA B N 1
ATOM 3207 C CA . ALA B 1 193 ? 20.359 11.039 4.297 1 93.19 193 ALA B CA 1
ATOM 3208 C C . ALA B 1 193 ? 20.781 10.422 5.629 1 93.19 193 ALA B C 1
ATOM 3210 O O . ALA B 1 193 ? 21.234 9.273 5.672 1 93.19 193 ALA B O 1
ATOM 3211 N N . THR B 1 194 ? 20.578 11.109 6.672 1 90.88 194 THR B N 1
ATOM 3212 C CA . THR B 1 194 ? 20.938 10.633 8 1 90.88 194 THR B CA 1
ATOM 3213 C C . THR B 1 194 ? 20 9.5 8.438 1 90.88 194 THR B C 1
ATOM 3215 O O . THR B 1 194 ? 20.469 8.477 8.953 1 90.88 194 THR B O 1
ATOM 3218 N N . LEU B 1 195 ? 18.75 9.672 8.141 1 87.94 195 LEU B N 1
ATOM 3219 C CA . LEU B 1 195 ? 17.75 8.711 8.594 1 87.94 195 LEU B CA 1
ATOM 3220 C C . LEU B 1 195 ? 17.797 7.438 7.758 1 87.94 195 LEU B C 1
ATOM 3222 O O . LEU B 1 195 ? 17.422 6.363 8.234 1 87.94 195 LEU B O 1
ATOM 3226 N N . ALA B 1 196 ? 18.141 7.566 6.488 1 85.81 196 ALA B N 1
ATOM 3227 C CA . ALA B 1 196 ? 18.125 6.441 5.555 1 85.81 196 ALA B CA 1
ATOM 3228 C C . ALA B 1 196 ? 19.281 5.492 5.816 1 85.81 196 ALA B C 1
ATOM 3230 O O . ALA B 1 196 ? 19.297 4.363 5.316 1 85.81 196 ALA B O 1
ATOM 3231 N N . ASP B 1 197 ? 20.219 5.941 6.539 1 76.81 197 ASP B N 1
ATOM 3232 C CA . ASP B 1 197 ? 21.359 5.086 6.867 1 76.81 197 ASP B CA 1
ATOM 3233 C C . ASP B 1 197 ? 20.891 3.826 7.598 1 76.81 197 ASP B C 1
ATOM 3235 O O . ASP B 1 197 ? 20.266 3.908 8.648 1 76.81 197 ASP B O 1
ATOM 3239 N N . PRO B 1 198 ? 21.062 2.682 6.938 1 65.88 198 PRO B N 1
ATOM 3240 C CA . PRO B 1 198 ? 20.609 1.422 7.531 1 65.88 198 PRO B CA 1
ATOM 3241 C C . PRO B 1 198 ? 21.031 1.268 8.992 1 65.88 198 PRO B C 1
ATOM 3243 O O . PRO B 1 198 ? 20.328 0.655 9.781 1 65.88 198 PRO B O 1
ATOM 3246 N N . ALA B 1 199 ? 22.25 1.681 9.195 1 56.72 199 ALA B N 1
ATOM 3247 C CA . ALA B 1 199 ? 22.703 1.612 10.586 1 56.72 199 ALA B CA 1
ATOM 3248 C C . ALA B 1 199 ? 21.734 2.34 11.516 1 56.72 199 ALA B C 1
ATOM 3250 O O . ALA B 1 199 ? 21.562 1.949 12.672 1 56.72 199 ALA B O 1
ATOM 3251 N N . GLN B 1 200 ? 21.109 3.254 11.07 1 54.91 200 GLN B N 1
ATOM 3252 C CA . GLN B 1 200 ? 20.172 4.043 11.852 1 54.91 200 GLN B CA 1
ATOM 3253 C C . GLN B 1 200 ? 18.781 3.398 11.852 1 54.91 200 GLN B C 1
ATOM 3255 O O . GLN B 1 200 ? 18.031 3.545 12.812 1 54.91 200 GLN B O 1
ATOM 3260 N N . GLN B 1 201 ? 18.406 2.746 10.828 1 58.69 201 GLN B N 1
ATOM 3261 C CA . GLN B 1 201 ? 17.078 2.131 10.727 1 58.69 201 GLN B CA 1
ATOM 3262 C C . GLN B 1 201 ? 16.953 0.937 11.672 1 58.69 201 GLN B C 1
ATOM 3264 O O . GLN B 1 201 ? 15.867 0.613 12.125 1 58.69 201 GLN B O 1
ATOM 3269 N N . SER B 1 202 ? 18.047 0.208 11.812 1 52.69 202 SER B N 1
ATOM 3270 C CA . SER B 1 202 ? 18.047 -0.906 12.758 1 52.69 202 SER B CA 1
ATOM 3271 C C . SER B 1 202 ? 17.812 -0.423 14.18 1 52.69 202 SER B C 1
ATOM 3273 O O . SER B 1 202 ? 17.234 -1.143 14.992 1 52.69 202 SER B O 1
ATOM 3275 N N . THR B 1 203 ? 18.281 0.736 14.492 1 42.84 203 THR B N 1
ATOM 3276 C CA . THR B 1 203 ? 18.203 1.232 15.859 1 42.84 203 THR B CA 1
ATOM 3277 C C . THR B 1 203 ? 16.844 1.851 16.141 1 42.84 203 THR B C 1
ATOM 3279 O O . THR B 1 203 ? 16.375 1.85 17.281 1 42.84 203 THR B O 1
ATOM 3282 N N . SER B 1 204 ? 16.359 2.551 15.297 1 44.06 204 SER B N 1
ATOM 3283 C CA . SER B 1 204 ? 15.188 3.375 15.602 1 44.06 204 SER B CA 1
ATOM 3284 C C . SER B 1 204 ? 13.914 2.535 15.633 1 44.06 204 SER B C 1
ATOM 3286 O O . SER B 1 204 ? 12.852 3.025 16.031 1 44.06 204 SER B O 1
ATOM 3288 N N . ILE B 1 205 ? 13.844 1.449 14.914 1 39.41 205 ILE B N 1
ATOM 3289 C CA . ILE B 1 205 ? 12.617 0.661 15 1 39.41 205 ILE B CA 1
ATOM 3290 C C . ILE B 1 205 ? 12.531 -0.015 16.359 1 39.41 205 ILE B C 1
ATOM 3292 O O . ILE B 1 205 ? 13.023 -1.134 16.547 1 39.41 205 ILE B O 1
ATOM 3296 N N . LYS B 1 206 ? 13.273 0.457 17.375 1 33.12 206 LYS B N 1
ATOM 3297 C CA . LYS B 1 206 ? 13.062 -0.098 18.703 1 33.12 206 LYS B CA 1
ATOM 3298 C C . LYS B 1 206 ? 11.594 -0.019 19.109 1 33.12 206 LYS B C 1
ATOM 3300 O O . LYS B 1 206 ? 11.164 0.965 19.719 1 33.12 206 LYS B O 1
ATOM 3305 N N . ILE B 1 207 ? 10.609 -0.131 18.203 1 26.73 207 ILE B N 1
ATOM 3306 C CA . ILE B 1 207 ? 9.445 -0.296 19.062 1 26.73 207 ILE B CA 1
ATOM 3307 C C . ILE B 1 207 ? 9.484 -1.669 19.734 1 26.73 207 ILE B C 1
ATOM 3309 O O . ILE B 1 207 ? 9.711 -2.684 19.062 1 26.73 207 ILE B O 1
#